Protein AF-A0A067BRW1-F1 (afdb_monomer)

Foldseek 3Di:
DDDDDDDDDPDDDDDDDDDPDPPPDPDDPPPDPDPDPDDPPDDPDPDPPVVCVVVVQDPDDPFWKKWKWFADPDDDPVLVVVVVLLVVLCVLLQKDWDWDDDDPPPNGMTIITIDHDLQQLLLLLLVVVLLQCVLPHDPVVSQVVLQVSDSPSSPAFQQSSSVSVVCLQCADCPWVVGGSNDPDQVVCPDPTTRHMDTDDDVVVVVVCVVLVVVLVVDPVSVVVNLVNCCSNVNDVVSLVVVLVVLVVVLVVVLVVVVVVLVVCCVVDDPVVSVVVVVVSVVCCVPPSPVVSVVVSVVVVVVVCVVVVNPVPDDDDDDDPPDDDWDWDWDFSDHVPDDTRTTIHTHDDPPPDDPVVVVVVVVVVVVVPDDD

Radius of gyration: 27.58 Å; Cα contacts (8 Å, |Δi|>4): 312; chains: 1; b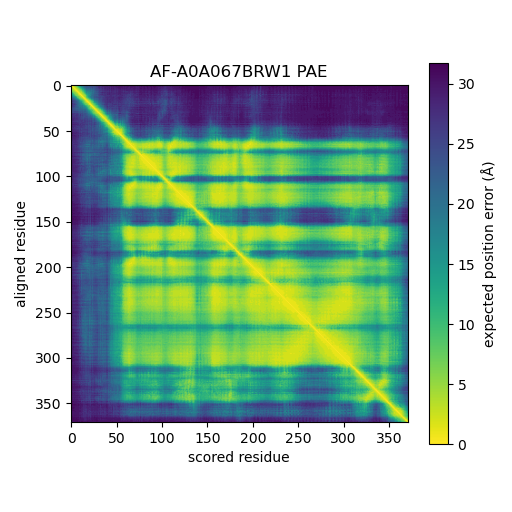ounding box: 79×60×71 Å

Mean predicted aligned error: 14.41 Å

InterPro domains:
  IPR007632 Anoctamin [PTHR12308] (128-330)
  IPR049452 Anoctamin, transmembrane domain [PF04547] (230-358)

pLDDT: mean 71.98, std 20.01, range [25.28, 95.94]

Nearest PDB structures (foldseek):
  3krm-assembly2_B  TM=5.142E-01  e=3.402E-01  Homo sapiens
  3krm-assembly3_C  TM=5.201E-01  e=5.006E-01  Homo sapiens
  3krm-assembly1_A  TM=5.203E-01  e=9.709E-01  Homo sapiens
  2n8l-assembly1_A  TM=4.186E-01  e=4.737E-01  Gallus gallus
  2n8m-assembly1_A  TM=4.336E-01  e=1.352E+00  Gallus gallus

Secondary structure (DSSP, 8-state):
---PPPPP---PPP-SS--------TT------------TT-------HHHHHHTT-PPPPS--EEEEEE--TT--HHHHHHHHHHHHHHHHTT-EEEEPPPPTT-TTEEEEEEE--HHHHHHHHHHHHHHHHHTTS-HHHHHHHHTTS---GGG--HHHHHHHHHHHHHS-TTSSS------SGGGT--SSEEEEEEPP-HHHHHHHHHHTTGGGT-HHHHHHHHHHHHHHH-HHHHHHHHHHHHHHHHHHHHHHHHHHHHHHTTTS-HHHHHHHHHHHHHHIIIIIHHHHHHHHHHHHHHHHHHTT-SS-PPPPPPPTT---EEEEEEE-S-TTSPP-EEEEEEE-GGG-SHHHHHHHHHHHHHT----

Organism: Saprolegnia parasitica (strain CBS 223.65) (NCBI:txid695850)

Structure (mmCIF, N/CA/C/O backbone):
data_AF-A0A067BRW1-F1
#
_entry.id   AF-A0A067BRW1-F1
#
loop_
_atom_site.group_PDB
_atom_site.id
_atom_site.type_symbol
_atom_site.label_atom_id
_atom_site.label_alt_id
_atom_site.label_comp_id
_atom_site.label_asym_id
_atom_site.label_entity_id
_atom_site.label_seq_id
_atom_site.pdbx_PDB_ins_code
_atom_site.Cartn_x
_atom_site.Cartn_y
_atom_site.Cartn_z
_atom_site.occupancy
_atom_site.B_iso_or_equiv
_atom_site.auth_seq_id
_atom_site.auth_comp_id
_atom_site.auth_asym_id
_atom_site.auth_atom_id
_atom_site.pdbx_PDB_model_num
ATOM 1 N N . MET A 1 1 ? -40.452 -32.217 -31.222 1.00 40.25 1 MET A N 1
ATOM 2 C CA . MET A 1 1 ? -39.504 -33.290 -30.837 1.00 40.25 1 MET A CA 1
ATOM 3 C C . MET A 1 1 ? -38.198 -32.545 -30.737 1.00 40.25 1 MET A C 1
ATOM 5 O O . MET A 1 1 ? -37.502 -32.378 -31.730 1.00 40.25 1 MET A O 1
ATOM 9 N N . ASP A 1 2 ? -38.041 -31.885 -29.595 1.00 31.66 2 ASP A N 1
ATOM 10 C CA . ASP A 1 2 ? -37.232 -30.678 -29.471 1.00 31.66 2 ASP A CA 1
ATOM 11 C C . ASP A 1 2 ? -35.895 -31.084 -28.878 1.00 31.66 2 ASP A C 1
ATOM 13 O O . ASP A 1 2 ? -35.809 -31.506 -27.727 1.00 31.66 2 ASP A O 1
ATOM 17 N N . MET A 1 3 ? -34.868 -31.045 -29.718 1.00 35.12 3 MET A N 1
ATOM 18 C CA . MET A 1 3 ? -33.507 -31.404 -29.357 1.00 35.12 3 MET A CA 1
ATOM 19 C C . MET A 1 3 ? -32.784 -30.115 -28.963 1.00 35.12 3 MET A C 1
ATOM 21 O O . MET A 1 3 ? -32.252 -29.402 -29.813 1.00 35.12 3 MET A O 1
ATOM 25 N N . ALA A 1 4 ? -32.850 -29.777 -27.676 1.00 33.62 4 ALA A N 1
ATOM 26 C CA . ALA A 1 4 ? -32.054 -28.708 -27.093 1.00 33.62 4 ALA A CA 1
ATOM 27 C C . ALA A 1 4 ? -30.604 -29.192 -26.943 1.00 33.62 4 ALA A C 1
ATOM 29 O O . ALA A 1 4 ? -30.347 -30.249 -26.371 1.00 33.62 4 ALA A O 1
ATOM 30 N N . ILE A 1 5 ? -29.676 -28.425 -27.506 1.00 37.53 5 ILE A N 1
ATOM 31 C CA . ILE A 1 5 ? -28.231 -28.609 -27.374 1.00 37.53 5 ILE A CA 1
ATOM 32 C C . ILE A 1 5 ? -27.822 -27.934 -26.059 1.00 37.53 5 ILE A C 1
ATOM 34 O O . ILE A 1 5 ? -27.994 -26.723 -25.917 1.00 37.53 5 ILE A O 1
ATOM 38 N N . GLU A 1 6 ? -27.319 -28.709 -25.099 1.00 34.25 6 GLU A N 1
ATOM 39 C CA . GLU A 1 6 ? -26.701 -28.189 -23.874 1.00 34.25 6 GLU A CA 1
ATOM 40 C C . GLU A 1 6 ? -25.327 -27.567 -24.193 1.00 34.25 6 GLU A C 1
ATOM 42 O O . GLU A 1 6 ? -24.558 -28.160 -24.955 1.00 34.25 6 GLU A O 1
ATOM 47 N N . PRO A 1 7 ? -24.975 -26.398 -23.629 1.00 35.47 7 PRO A N 1
ATOM 48 C CA . PRO A 1 7 ? -23.606 -25.907 -23.680 1.00 35.47 7 PRO A CA 1
ATOM 49 C C . PRO A 1 7 ? -22.746 -26.619 -22.623 1.00 35.47 7 PRO A C 1
ATOM 51 O O . PRO A 1 7 ? -23.024 -26.544 -21.427 1.00 35.47 7 PRO A O 1
ATOM 54 N N . GLU A 1 8 ? -21.684 -27.288 -23.079 1.00 31.42 8 GLU A N 1
ATOM 55 C CA . GLU A 1 8 ? -20.621 -27.854 -22.240 1.00 31.42 8 GLU A CA 1
ATOM 56 C C . GLU A 1 8 ? -20.016 -26.783 -21.320 1.00 31.42 8 GLU A C 1
ATOM 58 O O . GLU A 1 8 ? -19.466 -25.774 -21.767 1.00 31.42 8 GLU A O 1
ATOM 63 N N . MET A 1 9 ? -20.096 -27.034 -20.015 1.00 27.19 9 MET A N 1
ATOM 64 C CA . MET A 1 9 ? -19.437 -26.250 -18.979 1.00 27.19 9 MET A CA 1
ATOM 65 C C . MET A 1 9 ? -17.987 -26.739 -18.862 1.00 27.19 9 MET A C 1
ATOM 67 O O . MET A 1 9 ? -17.726 -27.848 -18.397 1.00 27.19 9 MET A O 1
ATOM 71 N N . LEU A 1 10 ? -17.034 -25.929 -19.328 1.00 27.59 10 LEU A N 1
ATOM 72 C CA . LEU A 1 10 ? -15.605 -26.185 -19.145 1.00 27.59 10 LEU A CA 1
ATOM 73 C C . LEU A 1 10 ? -15.259 -26.073 -17.653 1.00 27.59 10 LEU A C 1
ATOM 75 O O . LEU A 1 10 ? -15.171 -24.975 -17.109 1.00 27.59 10 LEU A O 1
ATOM 79 N N . MET A 1 11 ? -15.060 -27.222 -17.010 1.00 25.28 11 MET A N 1
ATOM 80 C CA . MET A 1 11 ? -14.554 -27.335 -15.642 1.00 25.28 11 MET A CA 1
ATOM 81 C C . MET A 1 11 ? -13.095 -26.865 -15.589 1.00 25.28 11 MET A C 1
ATOM 83 O O . MET A 1 11 ? -12.209 -27.505 -16.160 1.00 25.28 11 MET A O 1
ATOM 87 N N . TYR A 1 12 ? -12.842 -25.751 -14.901 1.00 26.19 12 TYR A N 1
ATOM 88 C CA . TYR A 1 12 ? -11.493 -25.339 -14.519 1.00 26.19 12 TYR A CA 1
ATOM 89 C C . TYR A 1 12 ? -11.072 -26.127 -13.273 1.00 26.19 12 TYR A C 1
ATOM 91 O O . TYR A 1 12 ? -11.822 -26.248 -12.311 1.00 26.19 12 TYR A O 1
ATOM 99 N N . GLN A 1 13 ? -9.884 -26.717 -13.331 1.00 28.92 13 GLN A N 1
ATOM 100 C CA . GLN A 1 13 ? -9.371 -27.651 -12.339 1.00 28.92 13 GLN A CA 1
ATOM 101 C C . GLN A 1 13 ? -8.830 -26.895 -11.114 1.00 28.92 13 GLN A C 1
ATOM 103 O O . GLN A 1 13 ? -7.910 -26.085 -11.232 1.00 28.92 13 GLN A O 1
ATOM 108 N N . GLU A 1 14 ? -9.421 -27.168 -9.951 1.00 29.36 14 GLU A N 1
ATOM 109 C CA . GLU A 1 14 ? -9.100 -26.587 -8.646 1.00 29.36 14 GLU A CA 1
ATOM 110 C C . GLU A 1 14 ? -7.675 -26.927 -8.181 1.00 29.36 14 GLU A C 1
ATOM 112 O O . GLU A 1 14 ? -7.237 -28.080 -8.175 1.00 29.36 14 GLU A O 1
ATOM 117 N N . THR A 1 15 ? -6.946 -25.924 -7.699 1.00 32.66 15 THR A N 1
ATOM 118 C CA . THR A 1 15 ? -5.903 -26.105 -6.685 1.00 32.66 15 THR A CA 1
ATOM 119 C C . THR A 1 15 ? -5.915 -24.848 -5.819 1.00 32.66 15 THR A C 1
ATOM 121 O O . THR A 1 15 ? -5.681 -23.762 -6.338 1.00 32.66 15 THR A O 1
ATOM 124 N N . PHE A 1 16 ? -6.185 -25.043 -4.523 1.00 28.58 16 PHE A N 1
ATOM 125 C CA . PHE A 1 16 ? -6.459 -24.073 -3.444 1.00 28.58 16 PHE A CA 1
ATOM 126 C C . PHE A 1 16 ? -7.941 -23.742 -3.176 1.00 28.58 16 PHE A C 1
ATOM 128 O O . PHE A 1 16 ? -8.501 -22.817 -3.739 1.00 28.58 16 PHE A O 1
ATOM 135 N N . GLY A 1 17 ? -8.507 -24.472 -2.204 1.00 29.34 17 GLY A N 1
ATOM 136 C CA . GLY A 1 17 ? -9.178 -23.887 -1.035 1.00 29.34 17 GLY A CA 1
ATOM 137 C C . GLY A 1 17 ? -10.544 -23.224 -1.221 1.00 29.34 17 GLY A C 1
ATOM 138 O O . GLY A 1 17 ? -10.613 -22.012 -1.350 1.00 29.34 17 GLY A O 1
ATOM 139 N N . MET A 1 18 ? -11.598 -24.030 -1.046 1.00 28.03 18 MET A N 1
ATOM 140 C CA . MET A 1 18 ? -12.994 -23.665 -0.744 1.00 28.03 18 MET A CA 1
ATOM 141 C C . MET A 1 18 ? -13.698 -22.697 -1.709 1.00 28.03 18 MET A C 1
ATOM 143 O O . MET A 1 18 ? -13.750 -21.489 -1.491 1.00 28.03 18 MET A O 1
ATOM 147 N N . ASP A 1 19 ? -14.395 -23.288 -2.681 1.00 26.22 19 ASP A N 1
ATOM 148 C CA . ASP A 1 19 ? -15.472 -22.643 -3.430 1.00 26.22 19 ASP A CA 1
ATOM 149 C C . ASP A 1 19 ? -16.645 -22.291 -2.501 1.00 26.22 19 ASP A C 1
ATOM 151 O O . ASP A 1 19 ? -17.394 -23.156 -2.038 1.00 26.22 19 ASP A O 1
ATOM 155 N N . VAL A 1 20 ? -16.853 -20.996 -2.269 1.00 31.50 20 VAL A N 1
ATOM 156 C CA . VAL A 1 20 ? -18.177 -20.472 -1.923 1.00 31.50 20 VAL A CA 1
ATOM 157 C C . VAL A 1 20 ? -18.819 -20.041 -3.238 1.00 31.50 20 VAL A C 1
ATOM 159 O O . VAL A 1 20 ? -18.690 -18.899 -3.672 1.00 31.50 20 VAL A O 1
ATOM 162 N N . SER A 1 21 ? -19.465 -20.988 -3.918 1.00 29.00 21 SER A N 1
ATOM 163 C CA . SER A 1 21 ? -20.265 -20.698 -5.111 1.00 29.00 21 SER A CA 1
ATOM 164 C C . SER A 1 21 ? -21.399 -19.723 -4.759 1.00 29.00 21 SER A C 1
ATOM 166 O O . SER A 1 21 ? -22.101 -19.956 -3.771 1.00 29.00 21 SER A O 1
ATOM 168 N N . PRO A 1 22 ? -21.680 -18.690 -5.574 1.00 34.53 22 PRO A N 1
ATOM 169 C CA . PRO A 1 22 ? -22.881 -17.888 -5.430 1.00 34.53 22 PRO A CA 1
ATOM 170 C C . PRO A 1 22 ? -24.036 -18.651 -6.088 1.00 34.53 22 PRO A C 1
ATOM 172 O O . PRO A 1 22 ? -24.467 -18.337 -7.197 1.00 34.53 22 PRO A O 1
ATOM 175 N N . THR A 1 23 ? -24.544 -19.700 -5.442 1.00 34.47 23 THR A N 1
ATOM 176 C CA . THR A 1 23 ? -25.864 -20.212 -5.820 1.00 34.47 23 THR A CA 1
ATOM 177 C C . THR A 1 23 ? -26.891 -19.189 -5.358 1.00 34.47 23 THR A C 1
ATOM 179 O O . THR A 1 23 ? -27.143 -19.053 -4.164 1.00 34.47 23 THR A O 1
ATOM 182 N N . ILE A 1 24 ? -27.436 -18.433 -6.312 1.00 42.84 24 ILE A N 1
ATOM 183 C CA . ILE A 1 24 ? -28.589 -17.553 -6.115 1.00 42.84 24 ILE A CA 1
ATOM 184 C C . ILE A 1 24 ? -29.756 -18.441 -5.675 1.00 42.84 24 ILE A C 1
ATOM 186 O O . ILE A 1 24 ? -30.383 -19.105 -6.504 1.00 42.84 24 ILE A O 1
ATOM 190 N N . ASP A 1 25 ? -30.000 -18.488 -4.370 1.00 34.88 25 ASP A N 1
ATOM 191 C CA . ASP A 1 25 ? -31.121 -19.216 -3.789 1.00 34.88 25 ASP A CA 1
ATOM 192 C C . ASP A 1 25 ? -32.397 -18.399 -4.029 1.00 34.88 25 ASP A C 1
ATOM 194 O O . ASP A 1 25 ? -32.473 -17.219 -3.681 1.00 34.88 25 ASP A O 1
ATOM 198 N N . LYS A 1 26 ? -33.379 -18.991 -4.715 1.00 40.16 26 LYS A N 1
ATOM 199 C CA . LYS A 1 26 ? -34.571 -18.276 -5.204 1.00 40.16 26 LYS A CA 1
ATOM 200 C C . LYS A 1 26 ? -35.678 -18.093 -4.162 1.00 40.16 26 LYS A C 1
ATOM 202 O O . LYS A 1 26 ? -36.642 -17.405 -4.474 1.00 40.16 26 LYS A O 1
ATOM 207 N N . ASP A 1 27 ? -35.526 -18.625 -2.949 1.00 37.66 27 ASP A N 1
ATOM 208 C CA . ASP A 1 27 ? -36.625 -18.722 -1.974 1.00 37.66 27 ASP A CA 1
ATOM 209 C C . ASP A 1 27 ? -36.255 -18.249 -0.550 1.00 37.66 27 ASP A C 1
ATOM 211 O O . ASP A 1 27 ? -36.697 -18.831 0.441 1.00 37.66 27 ASP A O 1
ATOM 215 N N . VAL A 1 28 ? -35.465 -17.177 -0.412 1.00 37.97 28 VAL A N 1
ATOM 216 C CA . VAL A 1 28 ? -35.270 -16.506 0.889 1.00 37.97 28 VAL A CA 1
ATOM 217 C C . VAL A 1 28 ? -36.133 -15.245 0.943 1.00 37.97 28 VAL A C 1
ATOM 219 O O . VAL A 1 28 ? -35.809 -14.228 0.330 1.00 37.97 28 VAL A O 1
ATOM 222 N N . GLU A 1 29 ? -37.238 -15.294 1.691 1.00 37.03 29 GLU A N 1
ATOM 223 C CA . GLU A 1 29 ? -37.919 -14.079 2.151 1.00 37.03 29 GLU A CA 1
ATOM 224 C C . GLU A 1 29 ? -36.986 -13.344 3.124 1.00 37.03 29 GLU A C 1
ATOM 226 O O . GLU A 1 29 ? -36.895 -13.671 4.308 1.00 37.03 29 GLU A O 1
ATOM 231 N N . ASN A 1 30 ? -36.261 -12.351 2.607 1.00 34.31 30 ASN A N 1
ATOM 232 C CA . ASN A 1 30 ? -35.521 -11.394 3.420 1.00 34.31 30 ASN A CA 1
ATOM 233 C C . ASN A 1 30 ? -36.522 -10.565 4.232 1.00 34.31 30 ASN A C 1
ATOM 235 O O . ASN A 1 30 ? -37.139 -9.633 3.718 1.00 34.31 30 ASN A O 1
ATOM 239 N N . ILE A 1 31 ? -36.687 -10.896 5.510 1.00 37.50 31 ILE A N 1
ATOM 240 C CA . ILE A 1 31 ? -37.348 -10.005 6.460 1.00 37.50 31 ILE A CA 1
ATOM 241 C C . ILE A 1 31 ? -36.317 -8.939 6.839 1.00 37.50 31 ILE A C 1
ATOM 243 O O . ILE A 1 31 ? -35.424 -9.185 7.647 1.00 37.50 31 ILE A O 1
ATOM 247 N N . GLU A 1 32 ? -36.421 -7.762 6.223 1.00 31.48 32 GLU A N 1
ATOM 248 C CA . GLU A 1 32 ? -35.608 -6.594 6.563 1.00 31.48 32 GLU A CA 1
ATOM 249 C C . GLU A 1 32 ? -35.888 -6.164 8.010 1.00 31.48 32 GLU A C 1
ATOM 251 O O . GLU A 1 32 ? -36.880 -5.503 8.315 1.00 31.48 32 GLU A O 1
ATOM 256 N N . THR A 1 33 ? -34.995 -6.518 8.931 1.00 35.88 33 THR A N 1
ATOM 257 C CA . THR A 1 33 ? -34.950 -5.918 10.267 1.00 35.88 33 THR A CA 1
ATOM 258 C C . THR A 1 33 ? -33.859 -4.857 10.315 1.00 35.88 33 THR A C 1
ATOM 260 O O . THR A 1 33 ? -32.893 -4.977 11.064 1.00 35.88 33 THR A O 1
ATOM 263 N N . SER A 1 34 ? -34.008 -3.799 9.519 1.00 30.67 34 SER A N 1
ATOM 264 C CA . SER A 1 34 ? -33.246 -2.562 9.694 1.00 30.67 34 SER A CA 1
ATOM 265 C C . SER A 1 34 ? -34.217 -1.393 9.821 1.00 30.67 34 SER A C 1
ATOM 267 O O . SER A 1 34 ? -34.678 -0.829 8.832 1.00 30.67 34 SER A O 1
ATOM 269 N N . ILE A 1 35 ? -34.541 -1.012 11.057 1.00 27.14 35 ILE A N 1
ATOM 270 C CA . ILE A 1 35 ? -35.159 0.291 11.316 1.00 27.14 35 ILE A CA 1
ATOM 271 C C . ILE A 1 35 ? -34.017 1.308 11.321 1.00 27.14 35 ILE A C 1
ATOM 273 O O . ILE A 1 35 ? -33.393 1.565 12.348 1.00 27.14 35 ILE A O 1
ATOM 277 N N . THR A 1 36 ? -33.716 1.869 10.155 1.00 29.67 36 THR A N 1
ATOM 278 C CA . THR A 1 36 ? -32.900 3.079 10.043 1.00 29.67 36 THR A CA 1
ATOM 279 C C . THR A 1 36 ? -33.772 4.282 10.386 1.00 29.67 36 THR A C 1
ATOM 281 O O . THR A 1 36 ? -34.747 4.565 9.690 1.00 29.67 36 THR A O 1
ATOM 284 N N . ALA A 1 37 ? -33.440 5.000 11.459 1.00 26.31 37 ALA A N 1
ATOM 285 C CA . ALA A 1 37 ? -34.033 6.303 11.736 1.00 26.31 37 ALA A CA 1
ATOM 286 C C . ALA A 1 37 ? -33.536 7.302 10.680 1.00 26.31 37 ALA A C 1
ATOM 288 O O . ALA A 1 37 ? -32.421 7.812 10.765 1.00 26.31 37 ALA A O 1
ATOM 289 N N . VAL A 1 38 ? -34.351 7.541 9.654 1.00 33.94 38 VAL A N 1
ATOM 290 C CA . VAL A 1 38 ? -34.085 8.538 8.613 1.00 33.94 38 VAL A CA 1
ATOM 291 C C . VAL A 1 38 ? -34.663 9.874 9.079 1.00 33.94 38 VAL A C 1
ATOM 293 O O . VAL A 1 38 ? -35.858 9.989 9.347 1.00 33.94 38 VAL A O 1
ATOM 296 N N . SER A 1 39 ? -33.796 10.880 9.215 1.00 33.19 39 SER A N 1
ATOM 297 C CA . SER A 1 39 ? -34.195 12.283 9.372 1.00 33.19 39 SER A CA 1
ATOM 298 C C . SER A 1 39 ? -35.084 12.706 8.187 1.00 33.19 39 SER A C 1
ATOM 300 O O . SER A 1 39 ? -34.749 12.361 7.053 1.00 33.19 39 SER A O 1
ATOM 302 N N . PRO A 1 40 ? -36.187 13.450 8.396 1.00 36.00 40 PRO A N 1
ATOM 303 C CA . PRO A 1 40 ? -37.209 13.719 7.374 1.00 36.00 40 PRO A CA 1
ATOM 304 C C . PRO A 1 40 ? -36.778 14.608 6.186 1.00 36.00 40 PRO A C 1
ATOM 306 O O . PRO A 1 40 ? -37.626 14.927 5.358 1.00 36.00 40 PRO A O 1
ATOM 309 N N . GLU A 1 41 ? -35.503 15.003 6.069 1.00 32.62 41 GLU A N 1
ATOM 310 C CA . GLU A 1 41 ? -35.032 15.976 5.061 1.00 32.62 41 GLU A CA 1
ATOM 311 C C . GLU A 1 41 ? -33.892 15.491 4.137 1.00 32.62 41 GLU A C 1
ATOM 313 O O . GLU A 1 41 ? -33.282 16.300 3.444 1.00 32.62 41 GLU A O 1
ATOM 318 N N . LEU A 1 42 ? -33.583 14.191 4.068 1.00 34.12 42 LEU A N 1
ATOM 319 C CA . LEU A 1 42 ? -32.599 13.682 3.097 1.00 34.12 42 LEU A CA 1
ATOM 320 C C . LEU A 1 42 ? -33.285 13.203 1.811 1.00 34.12 42 LEU A C 1
ATOM 322 O O . LEU A 1 42 ? -33.823 12.099 1.745 1.00 34.12 42 LEU A O 1
ATOM 326 N N . GLU A 1 43 ? -33.243 14.032 0.766 1.00 31.16 43 GLU A N 1
ATOM 327 C CA . GLU A 1 43 ? -33.562 13.613 -0.600 1.00 31.16 43 GLU A CA 1
ATOM 328 C C . GLU A 1 43 ? -32.515 12.589 -1.075 1.00 31.16 43 GLU A C 1
ATOM 330 O O . GLU A 1 43 ? -31.365 12.925 -1.362 1.00 31.16 43 GLU A O 1
ATOM 335 N N . CYS A 1 44 ? -32.894 11.311 -1.157 1.00 35.59 44 CYS A N 1
ATOM 336 C CA . CYS A 1 44 ? -32.043 10.275 -1.737 1.00 35.59 44 CYS A CA 1
ATOM 337 C C . CYS A 1 44 ? -31.929 10.479 -3.257 1.00 35.59 44 CYS A C 1
ATOM 339 O O . CYS A 1 44 ? -32.786 10.043 -4.027 1.00 35.59 44 CYS A O 1
ATOM 341 N N . LEU A 1 45 ? -30.854 11.129 -3.704 1.00 36.09 45 LEU A N 1
ATOM 342 C CA . LEU A 1 45 ? -30.490 11.210 -5.118 1.00 36.09 45 LEU A CA 1
ATOM 343 C C . LEU A 1 45 ? -30.017 9.832 -5.604 1.00 36.09 45 LEU A C 1
ATOM 345 O O . LEU A 1 45 ? -28.908 9.391 -5.310 1.00 36.09 45 LEU A O 1
ATOM 349 N N . TRP A 1 46 ? -30.867 9.145 -6.367 1.00 39.59 46 TRP A N 1
ATOM 350 C CA . TRP A 1 46 ? -30.506 7.913 -7.070 1.00 39.59 46 TRP A CA 1
ATOM 351 C C . TRP A 1 46 ? -29.521 8.246 -8.201 1.00 39.59 46 TRP A C 1
ATOM 353 O O . TRP A 1 46 ? -29.914 8.631 -9.303 1.00 39.59 46 TRP A O 1
ATOM 363 N N . LEU A 1 47 ? -28.221 8.132 -7.925 1.00 41.28 47 LEU A N 1
ATOM 364 C CA . LEU A 1 47 ? -27.181 8.250 -8.944 1.00 41.28 47 LEU A CA 1
ATOM 365 C C . LEU A 1 47 ? -27.084 6.931 -9.729 1.00 41.28 47 LEU A C 1
ATOM 367 O O . LEU A 1 47 ? -26.845 5.882 -9.130 1.00 41.28 47 LEU A O 1
ATOM 371 N N . PRO A 1 48 ? -27.235 6.946 -11.067 1.00 46.94 48 PRO A N 1
ATOM 372 C CA . PRO A 1 48 ? -27.005 5.762 -11.885 1.00 46.94 48 PRO A CA 1
ATOM 373 C C . PRO A 1 48 ? -25.587 5.224 -11.664 1.00 46.94 48 PRO A C 1
ATOM 375 O O . PRO A 1 48 ? -24.639 6.003 -11.556 1.00 46.94 48 PRO A O 1
ATOM 378 N N . THR A 1 49 ? -25.407 3.902 -11.693 1.00 46.97 49 THR A N 1
ATOM 379 C CA . THR A 1 49 ? -24.103 3.224 -11.536 1.00 46.97 49 THR A CA 1
ATOM 380 C C . THR A 1 49 ? -23.028 3.790 -12.464 1.00 46.97 49 THR A C 1
ATOM 382 O O . THR A 1 49 ? -21.860 3.867 -12.093 1.00 46.97 49 THR A O 1
ATOM 385 N N . LEU A 1 50 ? -23.423 4.259 -13.649 1.00 43.47 50 LEU A N 1
ATOM 386 C CA . LEU A 1 50 ? -22.550 4.913 -14.622 1.00 43.47 50 LEU A CA 1
ATOM 387 C C . LEU A 1 50 ? -21.976 6.247 -14.111 1.00 43.47 50 LEU A C 1
ATOM 389 O O . LEU A 1 50 ? -20.819 6.553 -14.383 1.00 43.47 50 LEU A O 1
ATOM 393 N N . VAL A 1 51 ? -22.743 7.014 -13.331 1.00 44.12 51 VAL A N 1
ATOM 394 C CA . VAL A 1 51 ? -22.296 8.279 -12.729 1.00 44.12 51 VAL A CA 1
ATOM 395 C C . VAL A 1 51 ? -21.352 8.021 -11.554 1.00 44.12 51 VAL A C 1
ATOM 397 O O . VAL A 1 51 ? -20.333 8.691 -11.456 1.00 44.12 51 VAL A O 1
ATOM 400 N N . ILE A 1 52 ? -21.606 6.992 -10.740 1.00 48.44 52 ILE A N 1
ATOM 401 C CA . ILE A 1 52 ? -20.674 6.525 -9.694 1.00 48.44 52 ILE A CA 1
ATOM 402 C C . ILE A 1 52 ? -19.324 6.120 -10.312 1.00 48.44 52 ILE A C 1
ATOM 404 O O . ILE A 1 52 ? -18.268 6.530 -9.833 1.00 48.44 52 ILE A O 1
ATOM 408 N N . HIS A 1 53 ? -19.351 5.399 -11.440 1.00 43.28 53 HIS A N 1
ATOM 409 C CA . HIS A 1 53 ? -18.146 5.018 -12.184 1.00 43.28 53 HIS A CA 1
ATOM 410 C C . HIS A 1 53 ? -17.425 6.215 -12.827 1.00 43.28 53 HIS A C 1
ATOM 412 O O . HIS A 1 53 ? -16.195 6.220 -12.864 1.00 43.28 53 HIS A O 1
ATOM 418 N N . MET A 1 54 ? -18.157 7.222 -13.325 1.00 37.84 54 MET A N 1
ATOM 419 C CA . MET A 1 54 ? -17.563 8.449 -13.882 1.00 37.84 54 MET A CA 1
ATOM 420 C C . MET A 1 54 ? -16.990 9.378 -12.806 1.00 37.84 54 MET A C 1
ATOM 422 O O . MET A 1 54 ? -15.974 10.021 -13.047 1.00 37.84 54 MET A O 1
ATOM 426 N N . LEU A 1 55 ? -17.622 9.440 -11.633 1.00 43.06 55 LEU A N 1
ATOM 427 C CA . LEU A 1 55 ? -17.178 10.241 -10.490 1.00 43.06 55 LEU A CA 1
ATOM 428 C C . LEU A 1 55 ? -16.116 9.530 -9.639 1.00 43.06 55 LEU A C 1
ATOM 430 O O . LEU A 1 55 ? -15.613 10.121 -8.691 1.00 43.06 55 LEU A O 1
ATOM 434 N N . ASN A 1 56 ? -15.766 8.281 -9.974 1.00 48.03 56 ASN A N 1
ATOM 435 C CA . ASN A 1 56 ? -14.824 7.449 -9.220 1.00 48.03 56 ASN A CA 1
ATOM 436 C C . ASN A 1 56 ? -15.179 7.342 -7.723 1.00 48.03 56 ASN A C 1
ATOM 438 O O . ASN A 1 56 ? -14.298 7.223 -6.875 1.00 48.03 56 ASN A O 1
ATOM 442 N N . LEU A 1 57 ? -16.473 7.387 -7.400 1.00 47.56 57 LEU A N 1
ATOM 443 C CA . LEU A 1 57 ? -16.964 7.191 -6.042 1.00 47.56 57 LEU A CA 1
ATOM 444 C C . LEU A 1 57 ? -16.896 5.690 -5.742 1.00 47.56 57 LEU A C 1
ATOM 446 O O . LEU A 1 57 ? -17.631 4.908 -6.343 1.00 47.56 57 LEU A O 1
ATOM 450 N N . GLN A 1 58 ? -15.996 5.267 -4.853 1.00 53.22 58 GLN A N 1
ATOM 451 C CA . GLN A 1 58 ? -15.987 3.884 -4.372 1.00 53.22 58 GLN A CA 1
ATOM 452 C C . GLN A 1 58 ? -17.205 3.683 -3.457 1.00 53.22 58 GLN A C 1
ATOM 454 O O . GLN A 1 58 ? -17.293 4.364 -2.431 1.00 53.22 58 GLN A O 1
ATOM 459 N N . PRO A 1 59 ? -18.162 2.796 -3.799 1.00 56.88 59 PRO A N 1
ATOM 460 C CA . PRO A 1 59 ? -19.269 2.500 -2.905 1.00 56.88 59 PRO A CA 1
ATOM 461 C C . PRO A 1 59 ? -18.703 1.919 -1.611 1.00 56.88 59 PRO A C 1
ATOM 463 O O . PRO A 1 59 ? -17.835 1.046 -1.619 1.00 56.88 59 PRO A O 1
ATOM 466 N N . ARG A 1 60 ? -19.165 2.442 -0.479 1.00 61.66 60 ARG A N 1
ATOM 467 C CA . ARG A 1 60 ? -18.713 1.969 0.822 1.00 61.66 60 ARG A CA 1
ATOM 468 C C . ARG A 1 60 ? -19.249 0.557 1.065 1.00 61.66 60 ARG A C 1
ATOM 470 O O . ARG A 1 60 ? -20.452 0.336 0.959 1.00 61.66 60 ARG A O 1
ATOM 477 N N . LEU A 1 61 ? -18.358 -0.370 1.418 1.00 61.12 61 LEU A N 1
ATOM 478 C CA . LEU A 1 61 ? -18.755 -1.686 1.915 1.00 61.12 61 LEU A CA 1
ATOM 479 C C . LEU A 1 61 ? -19.469 -1.523 3.261 1.00 61.12 61 LEU A C 1
ATOM 481 O O . LEU A 1 61 ? -19.034 -0.747 4.111 1.00 61.12 61 LEU A O 1
ATOM 485 N N . GLU A 1 62 ? -20.554 -2.266 3.455 1.00 70.12 62 GLU A N 1
ATOM 486 C CA . GLU A 1 62 ? -21.313 -2.271 4.713 1.00 70.12 62 GLU A CA 1
ATOM 487 C C . GLU A 1 62 ? -20.440 -2.729 5.898 1.00 70.12 62 GLU A C 1
ATOM 489 O O . GLU A 1 62 ? -20.502 -2.164 6.997 1.00 70.12 62 GLU A O 1
ATOM 494 N N . TYR A 1 63 ? -19.548 -3.685 5.623 1.00 81.56 63 TYR A N 1
ATOM 495 C CA . TYR A 1 63 ? -18.572 -4.24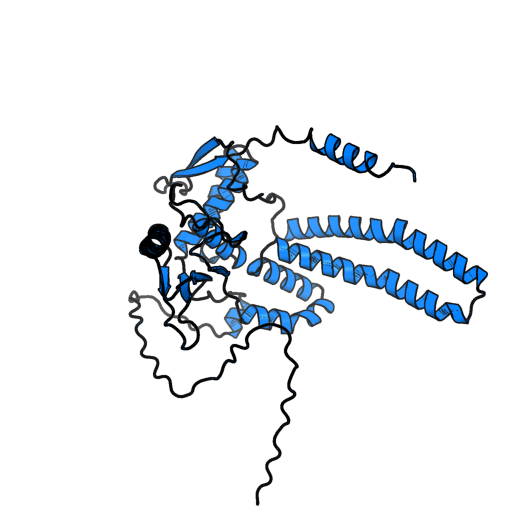7 6.551 1.00 81.56 63 TYR A CA 1
ATOM 496 C C . TYR A 1 63 ? -17.164 -4.104 5.971 1.00 81.56 63 TYR A C 1
ATOM 498 O O . TYR A 1 63 ? -16.949 -4.352 4.785 1.00 81.56 63 TYR A O 1
ATOM 506 N N . GLU A 1 64 ? -16.200 -3.716 6.804 1.00 84.00 64 GLU A N 1
ATOM 507 C CA . GLU A 1 64 ? -14.820 -3.463 6.360 1.00 84.00 64 GLU A CA 1
ATOM 508 C C . GLU A 1 64 ? -13.867 -4.576 6.792 1.00 84.00 64 GLU A C 1
ATOM 510 O O . GLU A 1 64 ? -12.977 -4.944 6.028 1.00 84.00 64 GLU A O 1
ATOM 515 N N . PHE A 1 65 ? -14.087 -5.153 7.976 1.00 89.56 65 PHE A N 1
ATOM 516 C CA . PHE A 1 65 ? -13.266 -6.224 8.538 1.00 89.56 65 PHE A CA 1
ATOM 517 C C . PHE A 1 65 ? -14.110 -7.415 8.978 1.00 89.56 65 PHE A C 1
ATOM 519 O O . PHE A 1 65 ? -15.252 -7.265 9.416 1.00 89.56 65 PHE A O 1
ATOM 526 N N . VAL A 1 66 ? -13.499 -8.596 8.924 1.00 89.62 66 VAL A N 1
ATOM 527 C CA . VAL A 1 66 ? -14.006 -9.815 9.556 1.00 89.62 66 VAL A CA 1
ATOM 528 C C . VAL A 1 66 ? -13.056 -10.219 10.670 1.00 89.62 66 VAL A C 1
ATOM 530 O O . VAL A 1 66 ? -11.848 -10.291 10.461 1.00 89.62 66 VAL A O 1
ATOM 533 N N . LEU A 1 67 ? -13.613 -10.508 11.842 1.00 87.56 67 LEU A N 1
ATOM 534 C CA . LEU A 1 67 ? -12.921 -11.119 12.970 1.00 87.56 67 LEU A CA 1
ATOM 535 C C . LEU A 1 67 ? -13.475 -12.530 13.171 1.00 87.56 67 LEU A C 1
ATOM 537 O O . LEU A 1 67 ? -14.675 -12.720 13.365 1.00 87.56 67 LEU A O 1
ATOM 541 N N . ILE A 1 68 ? -12.591 -13.523 13.132 1.00 87.38 68 ILE A N 1
ATOM 542 C CA . ILE A 1 68 ? -12.937 -14.926 13.351 1.00 87.38 68 ILE A CA 1
ATOM 543 C C . ILE A 1 68 ? -12.423 -15.337 14.727 1.00 87.38 68 ILE A C 1
ATOM 545 O O . ILE A 1 68 ? -11.217 -15.323 14.980 1.00 87.38 68 ILE A O 1
ATOM 549 N N . LEU A 1 69 ? -13.335 -15.743 15.606 1.00 85.00 69 LEU A N 1
ATOM 550 C CA . LEU A 1 69 ? -13.012 -16.318 16.910 1.00 85.00 69 LEU A CA 1
ATOM 551 C C . LEU A 1 69 ? -13.108 -17.845 16.841 1.00 85.00 69 LEU A C 1
ATOM 553 O O . LEU A 1 69 ? -14.003 -18.394 16.192 1.00 85.00 69 LEU A O 1
ATOM 557 N N . LYS A 1 70 ? -12.186 -18.529 17.522 1.00 84.44 70 LYS A N 1
ATOM 558 C CA . LYS A 1 70 ? -12.225 -19.987 17.705 1.00 84.44 70 LYS A CA 1
ATOM 559 C C . LYS A 1 70 ? -13.343 -20.321 18.690 1.00 84.44 70 LYS A C 1
ATOM 561 O O . LYS A 1 70 ? -13.429 -19.686 19.739 1.00 84.44 70 LYS A O 1
ATOM 566 N N . ASN A 1 71 ? -14.191 -21.287 18.352 1.00 80.62 71 ASN A N 1
ATOM 567 C CA . ASN A 1 71 ? -15.345 -21.681 19.151 1.00 80.62 71 ASN A CA 1
ATOM 568 C C . ASN A 1 71 ? -15.409 -23.204 19.311 1.00 80.62 71 ASN A C 1
ATOM 570 O O . ASN A 1 71 ? -16.310 -23.844 18.777 1.00 80.62 71 ASN A O 1
ATOM 574 N N . ALA A 1 72 ? -14.449 -23.767 20.047 1.00 77.31 72 ALA A N 1
ATOM 575 C CA . ALA A 1 72 ? -14.402 -25.204 20.294 1.00 77.31 72 ALA A CA 1
ATOM 576 C C . ALA A 1 72 ? -15.650 -25.689 21.057 1.00 77.31 72 ALA A C 1
ATOM 578 O O . ALA A 1 72 ? -16.205 -24.970 21.885 1.00 77.31 72 ALA A O 1
ATOM 579 N N . GLU A 1 73 ? -16.075 -26.933 20.817 1.00 71.44 73 GLU A N 1
ATOM 580 C CA . GLU A 1 73 ? -17.230 -27.524 21.518 1.00 71.44 73 GLU A CA 1
ATOM 581 C C . GLU A 1 73 ? -17.005 -27.621 23.043 1.00 71.44 73 GLU A C 1
ATOM 583 O O . GLU A 1 73 ? -17.956 -27.488 23.812 1.00 71.44 73 GLU A O 1
ATOM 588 N N . ASP A 1 74 ? -15.743 -27.745 23.474 1.00 75.38 74 ASP A N 1
ATOM 589 C CA . ASP A 1 74 ? -15.310 -27.785 24.877 1.00 75.38 74 ASP A CA 1
ATOM 590 C C . ASP A 1 74 ? -14.603 -26.476 25.300 1.00 75.38 74 ASP A C 1
ATOM 592 O O . ASP A 1 74 ? -13.444 -26.487 25.723 1.00 75.38 74 ASP A O 1
ATOM 596 N N . ILE A 1 75 ? -15.269 -25.322 25.167 1.00 75.81 75 ILE A N 1
ATOM 597 C CA . ILE A 1 75 ? -14.718 -24.032 25.632 1.00 75.81 75 ILE A CA 1
ATOM 598 C C . ILE A 1 75 ? -14.540 -24.020 27.152 1.00 75.81 75 ILE A C 1
ATOM 600 O O . ILE A 1 75 ? -15.460 -24.314 27.919 1.00 75.81 75 ILE A O 1
ATOM 604 N N . THR A 1 76 ? -13.362 -23.588 27.600 1.00 85.12 76 THR A N 1
ATOM 605 C CA . THR A 1 76 ? -13.118 -23.298 29.015 1.00 85.12 76 THR A CA 1
ATOM 606 C C . THR A 1 76 ? -13.760 -21.969 29.433 1.00 85.12 76 THR A C 1
ATOM 608 O O . THR A 1 76 ? -13.751 -20.991 28.684 1.00 85.12 76 THR A O 1
ATOM 611 N N . ASP A 1 77 ? -14.228 -21.869 30.684 1.00 86.38 77 ASP A N 1
ATOM 612 C CA . ASP A 1 77 ? -14.761 -20.612 31.249 1.00 86.38 77 ASP A CA 1
ATOM 613 C C . ASP A 1 77 ? -13.777 -19.431 31.118 1.00 86.38 77 ASP A C 1
ATOM 615 O O . ASP A 1 77 ? -14.173 -18.263 31.100 1.00 86.38 77 ASP A O 1
ATOM 619 N N . THR A 1 78 ? -12.475 -19.721 31.056 1.00 86.75 78 THR A N 1
ATOM 620 C CA . THR A 1 78 ? -11.421 -18.727 30.839 1.00 86.75 78 THR A CA 1
ATOM 621 C C . THR A 1 78 ? -11.419 -18.174 29.420 1.00 86.75 78 THR A C 1
ATOM 623 O O . THR A 1 78 ? -11.329 -16.959 29.261 1.00 86.75 78 THR A O 1
ATOM 626 N N . GLU A 1 79 ? -11.562 -19.024 28.404 1.00 83.62 79 GLU A N 1
ATOM 627 C CA . GLU A 1 79 ? -11.598 -18.602 26.998 1.00 83.62 79 GLU A CA 1
ATOM 628 C C . GLU A 1 79 ? -12.867 -17.804 26.703 1.00 83.62 79 GLU A C 1
ATOM 630 O O . GLU A 1 79 ? -12.791 -16.754 26.067 1.00 83.62 79 GLU A O 1
ATOM 635 N N . TYR A 1 80 ? -14.010 -18.223 27.257 1.00 84.62 80 TYR A N 1
ATOM 636 C CA . TYR A 1 80 ? -15.267 -17.481 27.138 1.00 84.62 80 TYR A CA 1
ATOM 637 C C . TYR A 1 80 ? -15.146 -16.055 27.698 1.00 84.62 80 TYR A C 1
ATOM 639 O O . TYR A 1 80 ? -15.507 -15.078 27.043 1.00 84.62 80 TYR A O 1
ATOM 647 N N . LYS A 1 81 ? -14.552 -15.903 28.891 1.00 87.25 81 LYS A N 1
ATOM 648 C CA . LYS A 1 81 ? -14.297 -14.577 29.483 1.00 87.25 81 LYS A CA 1
ATOM 649 C C . LYS A 1 81 ? -13.348 -13.734 28.640 1.00 87.25 81 LYS A C 1
ATOM 651 O O . LYS A 1 81 ? -13.494 -12.513 28.583 1.00 87.25 81 LYS A O 1
ATOM 656 N N . GLN A 1 82 ? -12.360 -14.355 28.001 1.00 84.31 82 GLN A N 1
ATOM 657 C CA . GLN A 1 82 ? -11.448 -13.634 27.121 1.00 84.31 82 GLN A CA 1
ATOM 658 C C . GLN A 1 82 ? -12.144 -13.187 25.827 1.00 84.31 82 GLN A C 1
ATOM 660 O O . GLN A 1 82 ? -11.939 -12.049 25.410 1.00 84.31 82 GLN A O 1
ATOM 665 N N . GLN A 1 83 ? -13.017 -14.014 25.241 1.00 84.69 83 GLN A N 1
ATOM 666 C CA . GLN A 1 8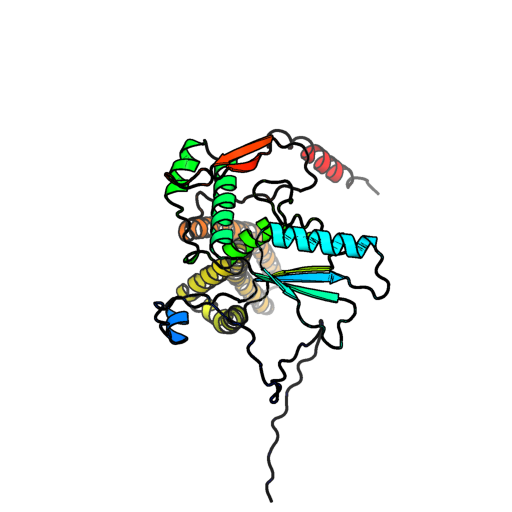3 ? -13.872 -13.623 24.111 1.00 84.69 83 GLN A CA 1
ATOM 667 C C . GLN A 1 83 ? -14.775 -12.437 24.478 1.00 84.69 83 GLN A C 1
ATOM 669 O O . GLN A 1 83 ? -14.839 -11.459 23.734 1.00 84.69 83 GLN A O 1
ATOM 674 N N . GLU A 1 84 ? -15.417 -12.479 25.650 1.00 84.56 84 GLU A N 1
ATOM 675 C CA . GLU A 1 84 ? -16.245 -11.380 26.161 1.00 84.56 84 GLU A CA 1
ATOM 676 C C . GLU A 1 84 ? -15.418 -10.102 26.370 1.00 84.56 84 GLU A C 1
ATOM 678 O O . GLU A 1 84 ? -15.842 -9.009 25.994 1.00 84.56 84 GLU A O 1
ATOM 683 N N . THR A 1 85 ? -14.196 -10.235 26.894 1.00 86.75 85 THR A N 1
ATOM 684 C CA . THR A 1 85 ? -13.275 -9.105 27.080 1.00 86.75 85 THR A CA 1
ATOM 685 C C . THR A 1 85 ? -12.897 -8.468 25.742 1.00 86.75 85 THR A C 1
ATOM 687 O O . THR A 1 85 ? -12.941 -7.241 25.619 1.00 86.75 85 THR A O 1
ATOM 690 N N . ILE A 1 86 ? -12.585 -9.276 24.725 1.00 85.00 86 ILE A N 1
ATOM 691 C CA . ILE A 1 86 ? -12.276 -8.800 23.369 1.00 85.00 86 ILE A CA 1
ATOM 692 C C . ILE A 1 86 ? -13.479 -8.058 22.782 1.00 85.00 86 ILE A C 1
ATOM 694 O O . ILE A 1 86 ? -13.341 -6.919 22.337 1.00 85.00 86 ILE A O 1
ATOM 698 N N . LEU A 1 87 ? -14.672 -8.655 22.846 1.00 85.56 87 LEU A N 1
ATOM 699 C CA . LEU A 1 87 ? -15.892 -8.029 22.340 1.00 85.56 87 LEU A CA 1
ATOM 700 C C . LEU A 1 87 ? -16.187 -6.707 23.061 1.00 85.56 87 LEU A C 1
ATOM 702 O O . LEU A 1 87 ? -16.501 -5.707 22.418 1.00 85.56 87 LEU A O 1
ATOM 706 N N . SER A 1 88 ? -16.024 -6.674 24.386 1.00 85.38 88 SER A N 1
ATOM 707 C CA . SER A 1 88 ? -16.212 -5.455 25.174 1.00 85.38 88 SER A CA 1
ATOM 708 C C . SER A 1 88 ? -15.213 -4.359 24.793 1.00 85.38 88 SER A C 1
ATOM 710 O O . SER A 1 88 ? -15.596 -3.195 24.726 1.00 85.38 88 SER A O 1
ATOM 712 N N . SER A 1 89 ? -13.970 -4.724 24.465 1.00 84.75 89 SER A N 1
ATOM 713 C CA . SER A 1 89 ? -12.925 -3.783 24.043 1.00 84.75 89 SER A CA 1
ATOM 714 C C . SER A 1 89 ? -13.232 -3.188 22.666 1.00 84.75 89 SER A C 1
ATOM 716 O O . SER A 1 89 ? -13.103 -1.983 22.473 1.00 84.75 89 SER A O 1
ATOM 718 N N . ILE A 1 90 ? -13.724 -4.005 21.728 1.00 84.94 90 ILE A N 1
ATOM 719 C CA . ILE A 1 90 ? -14.150 -3.552 20.393 1.00 84.94 90 ILE A CA 1
ATOM 720 C C . ILE A 1 90 ? -15.341 -2.585 20.499 1.00 84.94 90 ILE A C 1
ATOM 722 O O . ILE A 1 90 ? -15.351 -1.535 19.857 1.00 84.94 90 ILE A O 1
ATOM 726 N N . LEU A 1 91 ? -16.324 -2.901 21.349 1.00 85.44 91 LEU A N 1
ATOM 727 C CA . LEU A 1 91 ? -17.477 -2.026 21.585 1.00 85.44 91 LEU A CA 1
ATOM 728 C C . LEU A 1 91 ? -17.078 -0.722 22.295 1.00 85.44 91 LEU A C 1
ATOM 730 O O . LEU A 1 91 ? -17.592 0.339 21.950 1.00 85.44 91 LEU A O 1
ATOM 734 N N . GLN A 1 92 ? -16.140 -0.775 23.248 1.00 85.25 92 GLN A N 1
ATOM 735 C CA . GLN A 1 92 ? -15.590 0.415 23.913 1.00 85.25 92 GLN A CA 1
ATOM 736 C C . GLN A 1 92 ? -14.819 1.325 22.950 1.00 85.25 92 GLN A C 1
ATOM 738 O O . GLN A 1 92 ? -14.863 2.543 23.109 1.00 85.25 92 GLN A O 1
ATOM 743 N N . ALA A 1 93 ? -14.173 0.753 21.930 1.00 83.50 93 ALA A N 1
ATOM 744 C CA . ALA A 1 93 ? -13.523 1.507 20.861 1.00 83.50 93 ALA A CA 1
ATOM 745 C C . ALA A 1 93 ? -14.524 2.200 19.907 1.00 83.50 93 ALA A C 1
ATOM 747 O O . ALA A 1 93 ? -14.119 3.004 19.071 1.00 83.50 93 ALA A O 1
ATOM 748 N N . GLY A 1 94 ? -15.830 1.921 20.024 1.00 81.81 94 GLY A N 1
ATOM 749 C CA . GLY A 1 94 ? -16.875 2.526 19.190 1.00 81.81 94 GLY A CA 1
ATOM 750 C C . GLY A 1 94 ? -17.081 1.839 17.836 1.00 81.81 94 GLY A C 1
ATOM 751 O O . GLY A 1 94 ? -17.661 2.438 16.930 1.00 81.81 94 GLY A O 1
ATOM 752 N N . ILE A 1 95 ? -16.612 0.596 17.688 1.00 86.56 95 ILE A N 1
ATOM 753 C CA . ILE A 1 95 ? -16.807 -0.221 16.485 1.00 86.56 95 ILE A CA 1
ATOM 754 C C . ILE A 1 95 ? -18.136 -0.979 16.596 1.00 86.56 95 ILE A C 1
ATOM 756 O O . ILE A 1 95 ? -18.438 -1.602 17.615 1.00 86.56 95 ILE A O 1
ATOM 760 N N . HIS A 1 96 ? -18.928 -0.962 15.526 1.00 86.88 96 HIS A N 1
ATOM 761 C CA . HIS A 1 96 ? -20.129 -1.776 15.398 1.00 86.88 96 HIS A CA 1
ATOM 762 C C . HIS A 1 96 ? -19.761 -3.211 15.022 1.00 86.88 96 HIS A C 1
ATOM 764 O O . HIS A 1 96 ? -19.038 -3.453 14.055 1.00 86.88 96 HIS A O 1
ATOM 770 N N . VAL A 1 97 ? -20.295 -4.163 15.785 1.00 85.75 97 VAL A N 1
ATOM 771 C CA . VAL A 1 97 ? -20.079 -5.597 15.585 1.00 85.75 97 VAL A CA 1
ATOM 772 C C . VAL A 1 97 ? -21.408 -6.249 15.242 1.00 85.75 97 VAL A C 1
ATOM 774 O O . VAL A 1 97 ? -22.386 -6.090 15.972 1.00 85.75 97 VAL A O 1
ATOM 777 N N . THR A 1 98 ? -21.435 -7.010 14.155 1.00 84.44 98 THR A N 1
ATOM 778 C CA . THR A 1 98 ? -22.569 -7.866 13.795 1.00 84.44 98 THR A CA 1
ATOM 779 C C . THR A 1 98 ? -22.105 -9.316 13.760 1.00 84.44 98 THR A C 1
ATOM 781 O O . THR A 1 98 ? -21.030 -9.633 13.253 1.00 84.44 98 THR A O 1
ATOM 784 N N . VAL A 1 99 ? -22.883 -10.205 14.372 1.00 80.94 99 VAL A N 1
ATOM 785 C CA . VAL A 1 99 ? -22.560 -11.633 14.431 1.00 80.94 99 VAL A CA 1
ATOM 786 C C . VAL A 1 99 ? -23.217 -12.309 13.239 1.00 80.94 99 VAL A C 1
ATOM 788 O O . VAL A 1 99 ? -24.434 -12.222 13.077 1.00 80.94 99 VAL A O 1
ATOM 791 N N . MET A 1 100 ? -22.430 -12.991 12.411 1.00 78.12 100 MET A N 1
ATOM 792 C CA . MET A 1 100 ? -22.983 -13.760 11.303 1.00 78.12 100 MET A CA 1
ATOM 793 C C . MET A 1 100 ? -23.598 -15.056 11.846 1.00 78.12 100 MET A C 1
ATOM 795 O O . MET A 1 100 ? -22.974 -15.766 12.639 1.00 78.12 100 MET A O 1
ATOM 799 N N . ALA A 1 101 ? -24.833 -15.362 11.441 1.00 60.88 101 ALA A N 1
ATOM 800 C CA . ALA A 1 101 ? -25.490 -16.603 11.836 1.00 60.88 101 ALA A CA 1
ATOM 801 C C . ALA A 1 101 ? -24.676 -17.811 11.350 1.00 60.88 101 ALA A C 1
ATOM 803 O O . ALA A 1 101 ? -24.171 -17.828 10.226 1.00 60.88 101 ALA A O 1
ATOM 804 N N . ASN A 1 102 ? -24.548 -18.814 12.217 1.00 58.19 102 ASN A N 1
ATOM 805 C CA . ASN A 1 102 ? -23.706 -19.972 11.964 1.00 58.19 102 ASN A CA 1
ATOM 806 C C . ASN A 1 102 ? -24.176 -20.722 10.705 1.00 58.19 102 ASN A C 1
ATOM 808 O O . ASN A 1 102 ? -25.324 -21.168 10.631 1.00 58.19 102 ASN A O 1
ATOM 812 N N . SER A 1 103 ? -23.294 -20.867 9.715 1.00 57.72 103 SER A N 1
ATOM 813 C CA . SER A 1 103 ? -23.543 -21.758 8.584 1.00 57.72 103 SER A CA 1
ATOM 814 C C . SER A 1 103 ? -23.459 -23.209 9.064 1.00 57.72 103 SER A C 1
ATOM 816 O O . SER A 1 103 ? -22.710 -23.525 9.986 1.00 57.72 103 SER A O 1
ATOM 818 N N . ARG A 1 104 ? -24.184 -24.135 8.422 1.00 53.72 104 ARG A N 1
ATOM 819 C CA . ARG A 1 104 ? -24.211 -25.568 8.797 1.00 53.72 104 ARG A CA 1
ATOM 820 C C . ARG A 1 104 ? -22.823 -26.227 8.903 1.00 53.72 104 ARG A C 1
ATOM 822 O O . ARG A 1 104 ? -22.719 -27.273 9.533 1.00 53.72 104 ARG A O 1
ATOM 829 N N . ASN A 1 105 ? -21.785 -25.619 8.324 1.00 55.69 105 ASN A N 1
ATOM 830 C CA . ASN A 1 105 ? -20.412 -26.125 8.299 1.00 55.69 105 ASN A CA 1
ATOM 831 C C . ASN A 1 105 ? -19.425 -25.404 9.250 1.00 55.69 105 ASN A C 1
ATOM 833 O O . ASN A 1 105 ? -18.237 -25.708 9.188 1.00 55.69 105 ASN A O 1
ATOM 837 N N . SER A 1 106 ? -19.852 -24.465 10.111 1.00 60.03 106 SER A N 1
ATOM 838 C CA . SER A 1 106 ? -18.934 -23.675 10.964 1.00 60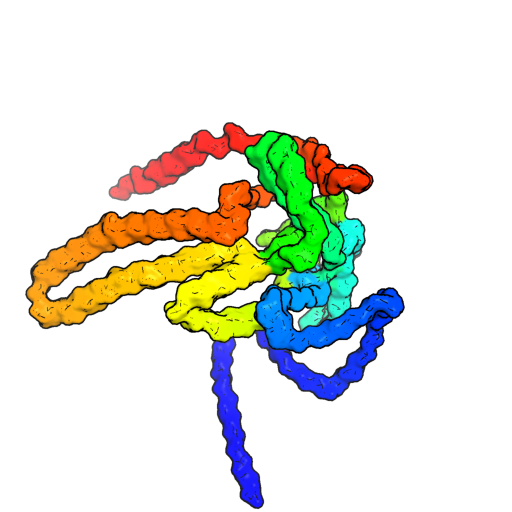.03 106 SER A CA 1
ATOM 839 C C . SER A 1 106 ? -19.270 -23.676 12.463 1.00 60.03 106 SER A C 1
ATOM 841 O O . SER A 1 106 ? -19.183 -22.644 13.120 1.00 60.03 106 SER A O 1
ATOM 843 N N . THR A 1 107 ? -19.623 -24.822 13.052 1.00 67.25 107 THR A N 1
ATOM 844 C CA . THR A 1 107 ? -19.897 -24.918 14.505 1.00 67.25 107 THR A CA 1
ATOM 845 C C . THR A 1 107 ? -18.715 -24.490 15.384 1.00 67.25 107 THR A C 1
ATOM 847 O O . THR A 1 107 ? -18.929 -23.895 16.438 1.00 67.25 107 THR A O 1
ATOM 850 N N . ASP A 1 108 ? -17.489 -24.697 14.897 1.00 77.69 108 ASP A N 1
ATOM 851 C CA . ASP A 1 108 ? -16.230 -24.413 15.603 1.00 77.69 108 ASP A CA 1
ATOM 852 C C . ASP A 1 108 ? -15.733 -22.952 15.468 1.00 77.69 108 ASP A C 1
ATOM 854 O O . ASP A 1 108 ? -14.642 -22.592 15.911 1.00 77.69 108 ASP A O 1
ATOM 858 N N . LYS A 1 109 ? -16.478 -22.065 14.792 1.00 81.06 109 LYS A N 1
ATOM 859 C CA . LYS A 1 109 ? -16.021 -20.686 14.539 1.00 81.06 109 LYS A CA 1
ATOM 860 C C . LYS A 1 109 ? -17.145 -19.677 14.699 1.00 81.06 109 LYS A C 1
ATOM 862 O O . LYS A 1 109 ? -18.254 -19.887 14.223 1.00 81.06 109 LYS A O 1
ATOM 867 N N . ILE A 1 110 ? -16.826 -18.540 15.310 1.00 81.12 110 ILE A N 1
ATOM 868 C CA . ILE A 1 110 ? -17.720 -17.380 15.365 1.00 81.12 110 ILE A CA 1
ATOM 869 C C . ILE A 1 110 ? -17.172 -16.322 14.415 1.00 81.12 110 ILE A C 1
ATOM 871 O O . ILE A 1 110 ? -16.016 -15.913 14.532 1.00 81.12 110 ILE A O 1
ATOM 875 N N . ILE A 1 111 ? -18.009 -15.887 13.476 1.00 84.25 111 ILE A N 1
ATOM 876 C CA . ILE A 1 111 ? -17.670 -14.867 12.485 1.00 84.25 111 ILE A CA 1
ATOM 877 C C . ILE A 1 111 ? -18.326 -13.553 12.907 1.00 84.25 111 ILE A C 1
ATOM 879 O O . ILE A 1 111 ? -19.551 -13.458 13.017 1.00 84.25 111 ILE A O 1
ATOM 883 N N . LEU A 1 112 ? -17.495 -12.543 13.141 1.00 84.19 112 LEU A N 1
ATOM 884 C CA . LEU A 1 112 ? -17.894 -11.194 13.512 1.00 84.19 112 LEU A CA 1
ATOM 885 C C . LEU A 1 112 ? -17.580 -10.253 12.350 1.00 84.19 112 LEU A C 1
ATOM 887 O O . LEU A 1 112 ? -16.428 -10.142 11.935 1.00 84.19 112 LEU A O 1
ATOM 891 N N . LEU A 1 113 ? -18.594 -9.566 11.833 1.00 86.88 113 LEU A N 1
ATOM 892 C CA . LEU A 1 113 ? -18.429 -8.536 10.815 1.00 86.88 113 LEU A CA 1
ATOM 893 C C . LEU A 1 113 ? -18.357 -7.174 11.507 1.00 86.88 113 LEU A C 1
ATOM 895 O O . LEU A 1 113 ? -19.220 -6.826 12.321 1.00 86.88 113 LEU A O 1
ATOM 899 N N . LEU A 1 114 ? -17.310 -6.418 11.195 1.00 88.12 114 LEU A N 1
ATOM 900 C CA . LEU A 1 114 ? -16.967 -5.169 11.860 1.00 88.12 114 LEU A CA 1
ATOM 901 C C . LEU A 1 114 ? -17.205 -3.976 10.928 1.00 88.12 114 LEU A C 1
ATOM 903 O O . LEU A 1 114 ? -16.833 -3.994 9.750 1.00 88.12 114 LEU A O 1
ATOM 907 N N . SER A 1 115 ? -17.790 -2.916 11.481 1.00 88.44 115 SER A N 1
ATOM 908 C CA . SER A 1 115 ? -18.031 -1.649 10.790 1.00 88.44 115 SER A CA 1
ATOM 909 C C . SER A 1 115 ? -17.795 -0.477 11.743 1.00 88.44 115 SER A C 1
ATOM 911 O O . SER A 1 115 ? -18.158 -0.540 12.913 1.00 88.44 115 SER A O 1
ATOM 913 N N . ALA A 1 116 ? -17.170 0.602 11.275 1.00 85.94 116 ALA A N 1
ATOM 914 C CA . ALA A 1 116 ? -16.851 1.774 12.094 1.00 85.94 116 ALA A CA 1
ATOM 915 C C . ALA A 1 116 ? -17.545 3.020 11.534 1.00 85.94 116 ALA A C 1
ATOM 917 O O . ALA A 1 116 ? -17.677 3.159 10.318 1.00 85.94 116 ALA A O 1
ATOM 918 N N . PRO A 1 117 ? -18.007 3.961 12.366 1.00 84.69 117 PRO A N 1
ATOM 919 C CA . PRO A 1 117 ? -18.593 5.188 11.851 1.00 84.69 117 PRO A CA 1
ATOM 920 C C . PRO A 1 117 ? -17.528 6.088 11.192 1.00 84.69 117 PRO A C 1
ATOM 922 O O . PRO A 1 117 ? -16.369 6.114 11.599 1.00 84.69 117 PRO A O 1
ATOM 925 N N . LEU A 1 118 ? -17.933 6.862 10.177 1.00 81.75 118 LEU A N 1
ATOM 926 C CA . LEU A 1 118 ? -17.028 7.700 9.367 1.00 81.75 118 LEU A CA 1
ATOM 927 C C . LEU A 1 118 ? -16.242 8.728 10.192 1.00 81.75 118 LEU A C 1
ATOM 929 O O . LEU A 1 118 ? -15.066 8.959 9.930 1.00 81.75 118 LEU A O 1
ATOM 933 N N . TRP A 1 119 ? -16.876 9.323 11.204 1.00 81.56 119 TRP A N 1
ATOM 934 C CA . TRP A 1 119 ? -16.229 10.311 12.069 1.00 81.56 119 TRP A CA 1
ATOM 935 C C . TRP A 1 119 ? -15.090 9.700 12.899 1.00 81.56 119 TRP A C 1
ATOM 937 O O . TRP A 1 119 ? -14.083 10.366 13.129 1.00 81.56 119 TRP A O 1
ATOM 947 N N . LEU A 1 120 ? -15.220 8.432 13.311 1.00 84.06 120 LEU A N 1
ATOM 948 C CA . LEU A 1 120 ? -14.190 7.723 14.072 1.00 84.06 120 LEU A CA 1
ATOM 949 C C . LEU A 1 120 ? -12.975 7.436 13.186 1.00 84.06 120 LEU A C 1
ATOM 951 O O . LEU A 1 120 ? -11.843 7.662 13.600 1.00 84.06 120 LEU A O 1
ATOM 955 N N . LEU A 1 121 ? -13.223 7.010 11.946 1.00 85.88 121 LEU A N 1
ATOM 956 C CA . LEU A 1 121 ? -12.179 6.741 10.956 1.00 85.88 121 LEU A CA 1
ATOM 957 C C . LEU A 1 121 ? -11.441 8.018 10.537 1.00 85.88 121 LEU A C 1
ATOM 959 O O . LEU A 1 121 ? -10.219 8.013 10.450 1.00 85.88 121 LEU A O 1
ATOM 963 N N . ALA A 1 122 ? -12.159 9.124 10.330 1.00 82.94 122 ALA A N 1
ATOM 964 C CA . ALA A 1 122 ? -11.546 10.407 9.986 1.00 82.94 122 ALA A CA 1
ATOM 965 C C . ALA A 1 122 ? -10.711 10.993 11.129 1.00 82.94 122 ALA A C 1
ATOM 967 O O . ALA A 1 122 ? -9.632 11.534 10.893 1.00 82.94 122 ALA A O 1
ATOM 968 N N . ARG A 1 123 ? -11.187 10.857 12.371 1.00 82.75 123 ARG A N 1
ATOM 969 C CA . ARG A 1 123 ? -10.420 11.228 13.563 1.00 82.75 123 ARG A CA 1
ATOM 970 C C . ARG A 1 123 ? -9.122 10.429 13.654 1.00 82.75 123 ARG A C 1
ATOM 972 O O . ARG A 1 123 ? -8.071 11.006 13.918 1.00 82.75 123 ARG A O 1
ATOM 979 N N . GLU A 1 124 ? -9.199 9.122 13.432 1.00 83.88 124 GLU A N 1
ATOM 980 C CA . GLU A 1 124 ? -8.035 8.245 13.495 1.00 83.88 124 GLU A CA 1
ATOM 981 C C . GLU A 1 124 ? -7.032 8.519 12.369 1.00 83.88 124 GLU A C 1
ATOM 983 O O . GLU A 1 124 ? -5.836 8.595 12.626 1.00 83.88 124 GLU A O 1
ATOM 988 N N . ASP A 1 125 ? -7.494 8.732 11.137 1.00 84.00 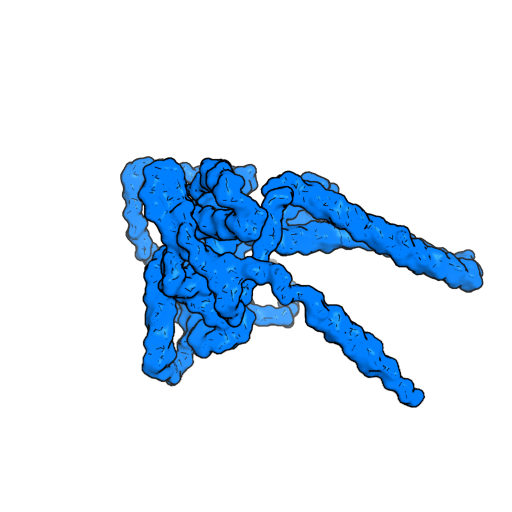125 ASP A N 1
ATOM 989 C CA . ASP A 1 125 ? -6.618 9.115 10.025 1.00 84.00 125 ASP A CA 1
ATOM 990 C C . ASP A 1 125 ? -5.881 10.433 10.318 1.00 84.00 125 ASP A C 1
ATOM 992 O O . ASP A 1 125 ? -4.670 10.539 10.101 1.00 84.00 125 ASP A O 1
ATOM 996 N N . LYS A 1 126 ? -6.583 11.422 10.892 1.00 79.62 126 LYS A N 1
ATOM 997 C CA . LYS A 1 126 ? -5.962 12.673 11.344 1.00 79.62 126 LYS A CA 1
ATOM 998 C C . LYS A 1 126 ? -4.881 12.403 12.387 1.00 79.62 126 LYS A C 1
ATOM 1000 O O . LYS A 1 126 ? -3.772 12.918 12.262 1.00 79.62 126 LYS A O 1
ATOM 1005 N N . LEU A 1 127 ? -5.179 11.570 13.380 1.00 80.00 127 LEU A N 1
ATOM 1006 C CA . LEU A 1 127 ? -4.220 11.179 14.405 1.00 80.00 127 LEU A CA 1
ATOM 1007 C C . LEU A 1 127 ? -2.977 10.507 13.802 1.00 80.00 127 LEU A C 1
ATOM 1009 O O . LEU A 1 127 ? -1.868 10.957 14.070 1.00 80.00 127 LEU A O 1
ATOM 1013 N N . MET A 1 128 ? -3.140 9.504 12.936 1.00 79.69 128 MET A N 1
ATOM 1014 C CA . MET A 1 128 ? -2.018 8.813 12.282 1.00 79.69 128 MET A CA 1
ATOM 1015 C C . MET A 1 128 ? -1.151 9.771 11.449 1.00 79.69 128 MET A C 1
ATOM 1017 O O . MET A 1 128 ? 0.073 9.625 11.371 1.00 79.69 128 MET A O 1
ATOM 1021 N N . LYS A 1 129 ? -1.764 10.774 10.811 1.00 77.56 129 LYS A N 1
ATOM 1022 C CA . LYS A 1 129 ? -1.038 11.832 10.093 1.00 77.56 129 LYS A CA 1
ATOM 1023 C C . LYS A 1 129 ? -0.281 12.751 11.048 1.00 77.56 129 LYS A C 1
ATOM 1025 O O . LYS A 1 129 ? 0.862 13.092 10.761 1.00 77.56 129 LYS A O 1
ATOM 1030 N N . MET A 1 130 ? -0.871 13.124 12.180 1.00 73.88 130 MET A N 1
ATOM 1031 C CA . MET A 1 130 ? -0.196 13.935 13.198 1.00 73.88 130 MET A CA 1
ATOM 1032 C C . MET A 1 130 ? 0.985 13.189 13.826 1.00 73.88 130 MET A C 1
ATOM 1034 O O . MET A 1 130 ? 2.069 13.762 13.916 1.00 73.88 130 MET A O 1
ATOM 1038 N N . GLU A 1 131 ? 0.818 11.907 14.166 1.00 73.94 131 GLU A N 1
ATOM 1039 C CA . GLU A 1 131 ? 1.903 11.028 14.631 1.00 73.94 131 GLU A CA 1
ATOM 1040 C C . GLU A 1 131 ? 3.076 11.025 13.639 1.00 73.94 131 GLU A C 1
ATOM 1042 O O . GLU A 1 131 ? 4.227 11.233 14.027 1.00 73.94 131 GLU A O 1
ATOM 1047 N N . ARG A 1 132 ? 2.777 10.896 12.337 1.00 70.94 132 ARG A N 1
ATOM 1048 C CA . ARG A 1 132 ? 3.779 10.947 11.261 1.00 70.94 132 ARG A CA 1
ATOM 1049 C C . ARG A 1 132 ? 4.540 12.271 11.220 1.00 70.94 132 ARG A C 1
ATOM 1051 O O . ARG A 1 132 ? 5.741 12.265 10.957 1.00 70.94 132 ARG A O 1
ATOM 1058 N N . ILE A 1 133 ? 3.860 13.401 11.408 1.00 68.50 133 ILE A N 1
ATOM 1059 C CA . ILE A 1 133 ? 4.512 14.713 11.318 1.00 68.50 133 ILE A CA 1
ATOM 1060 C C . ILE A 1 133 ? 5.408 14.952 12.541 1.00 68.50 133 ILE A C 1
ATOM 1062 O O . ILE A 1 133 ? 6.528 15.432 12.381 1.00 68.50 133 ILE A O 1
ATOM 1066 N N . ILE A 1 134 ? 4.960 14.570 13.740 1.00 66.94 134 ILE A N 1
ATOM 1067 C CA . ILE A 1 134 ? 5.684 14.796 15.004 1.00 66.94 134 ILE A CA 1
ATOM 1068 C C . ILE A 1 134 ? 6.996 14.015 15.072 1.00 66.94 134 ILE A C 1
ATOM 1070 O O . ILE A 1 134 ? 7.997 14.545 15.547 1.00 66.94 134 ILE A O 1
ATOM 1074 N N . GLU A 1 135 ? 7.033 12.783 14.560 1.00 63.47 135 GLU A N 1
ATOM 1075 C CA . GLU A 1 135 ? 8.273 11.995 14.546 1.00 63.47 135 GLU A CA 1
ATOM 1076 C C . GLU A 1 135 ? 9.401 12.689 13.743 1.00 63.47 135 GLU A C 1
ATOM 1078 O O . GLU A 1 135 ? 10.586 12.416 13.959 1.00 63.47 135 GLU A O 1
ATOM 1083 N N . TYR A 1 136 ? 9.059 13.613 12.833 1.00 56.88 136 TYR A N 1
ATOM 1084 C CA . TYR A 1 136 ? 9.994 14.148 11.841 1.00 56.88 136 TYR A CA 1
ATOM 1085 C C . TYR A 1 136 ? 10.160 15.676 11.802 1.00 56.88 136 TYR A C 1
ATOM 1087 O O . TYR A 1 136 ? 11.241 16.130 11.416 1.00 56.88 136 TYR A O 1
ATOM 1095 N N . HIS A 1 137 ? 9.159 16.469 12.188 1.00 56.41 137 HIS A N 1
ATOM 1096 C CA . HIS A 1 137 ? 9.178 17.936 12.120 1.00 56.41 137 HIS A CA 1
ATOM 1097 C C . HIS A 1 137 ? 9.078 18.597 13.505 1.00 56.41 137 HIS A C 1
ATOM 1099 O O . HIS A 1 137 ? 8.557 18.017 14.453 1.00 56.41 137 HIS A O 1
ATOM 1105 N N . SER A 1 138 ? 9.562 19.841 13.632 1.00 53.94 138 SER A N 1
ATOM 1106 C CA . SER A 1 138 ? 9.286 20.669 14.816 1.00 53.94 138 SER A CA 1
ATOM 1107 C C . SER A 1 138 ? 7.785 20.950 14.935 1.00 53.94 138 SER A C 1
ATOM 1109 O O . SER A 1 138 ? 7.119 21.125 13.917 1.00 53.94 138 SER A O 1
ATOM 1111 N N . GLU A 1 139 ? 7.275 21.058 16.166 1.00 53.78 139 GLU A N 1
ATOM 1112 C CA . GLU A 1 139 ? 5.849 21.247 16.509 1.00 53.78 139 GLU A CA 1
ATOM 1113 C C . GLU A 1 139 ? 5.099 22.318 15.679 1.00 53.78 139 GLU A C 1
ATOM 1115 O O . GLU A 1 139 ? 3.879 22.250 15.529 1.00 53.78 139 GLU A O 1
ATOM 1120 N N . GLU A 1 140 ? 5.810 23.309 15.133 1.00 51.00 140 GLU A N 1
ATOM 1121 C CA . GLU A 1 140 ? 5.263 24.410 14.327 1.00 51.00 140 GLU A CA 1
ATOM 1122 C C . GLU A 1 140 ? 4.795 23.980 12.918 1.00 51.00 140 GLU A C 1
ATOM 1124 O O . GLU A 1 140 ? 3.752 24.447 12.453 1.00 51.00 140 GLU A O 1
ATOM 1129 N N . ASP A 1 141 ? 5.482 23.034 12.265 1.00 52.78 141 ASP A N 1
ATOM 1130 C CA . ASP A 1 141 ? 5.076 22.516 10.944 1.00 52.78 141 ASP A CA 1
ATOM 1131 C C . ASP A 1 141 ? 3.877 21.557 11.074 1.00 52.78 141 ASP A C 1
ATOM 1133 O O . ASP A 1 141 ? 3.012 21.509 10.203 1.00 52.78 141 ASP A O 1
ATOM 1137 N N . ALA A 1 142 ? 3.773 20.842 12.203 1.00 54.94 142 ALA A N 1
ATOM 1138 C CA . ALA A 1 142 ? 2.650 19.952 12.506 1.00 54.94 142 ALA A CA 1
ATOM 1139 C C . ALA A 1 142 ? 1.321 20.702 12.660 1.00 54.94 142 ALA A C 1
ATOM 1141 O O . ALA A 1 142 ? 0.278 20.204 12.236 1.00 54.94 142 ALA A O 1
ATOM 1142 N N . LYS A 1 143 ? 1.361 21.909 13.238 1.00 52.22 143 LYS A N 1
ATOM 1143 C CA . LYS A 1 143 ? 0.179 22.766 13.397 1.00 52.22 143 LYS A CA 1
ATOM 1144 C C . LYS A 1 143 ? -0.290 23.363 12.076 1.00 52.22 143 LYS A C 1
ATOM 1146 O O . LYS A 1 143 ? -1.471 23.272 11.772 1.00 52.22 143 LYS A O 1
ATOM 1151 N N . SER A 1 144 ? 0.626 23.916 11.278 1.00 52.31 144 SER A N 1
ATOM 1152 C CA . SER A 1 144 ? 0.258 24.555 10.004 1.00 52.31 144 SER A CA 1
ATOM 1153 C C . SER A 1 144 ? -0.332 23.570 8.990 1.00 52.31 144 SER A C 1
ATOM 1155 O O . SER A 1 144 ? -1.270 23.919 8.281 1.00 52.31 144 SER A O 1
ATOM 1157 N N . LEU A 1 145 ? 0.157 22.326 8.970 1.00 51.75 145 LEU A N 1
ATOM 1158 C CA . LEU A 1 145 ? -0.425 21.264 8.150 1.00 51.75 145 LEU A CA 1
ATOM 1159 C C . LEU A 1 145 ? -1.721 20.707 8.764 1.00 51.75 145 LEU A C 1
ATOM 1161 O O . LEU A 1 145 ? -2.651 20.366 8.041 1.00 51.75 145 LEU A O 1
ATOM 1165 N N . GLY A 1 146 ? -1.809 20.631 10.096 1.00 53.00 146 GLY A N 1
ATOM 1166 C CA . GLY A 1 146 ? -2.988 20.136 10.814 1.00 53.00 146 GLY A CA 1
ATOM 1167 C C . GLY A 1 146 ? -4.276 20.920 10.534 1.00 53.00 146 GLY A C 1
ATOM 1168 O O . GLY A 1 146 ? -5.349 20.316 10.542 1.00 53.00 146 GLY A O 1
ATOM 1169 N N . ASP A 1 147 ? -4.166 22.217 10.233 1.00 51.09 147 ASP A N 1
ATOM 1170 C CA . ASP A 1 147 ? -5.294 23.077 9.844 1.00 51.09 147 ASP A CA 1
ATOM 1171 C C . ASP A 1 147 ? -5.709 22.904 8.368 1.00 51.09 147 ASP A C 1
ATOM 1173 O O . ASP A 1 147 ? -6.864 23.146 8.014 1.00 51.09 147 ASP A O 1
ATOM 1177 N N . GLU A 1 148 ? -4.799 22.446 7.500 1.00 52.22 148 GLU A N 1
ATOM 1178 C CA . GLU A 1 148 ? -5.082 22.140 6.088 1.00 52.22 148 GLU A CA 1
ATOM 1179 C C . GLU A 1 148 ? -5.793 20.781 5.935 1.00 52.22 148 GLU A C 1
ATOM 1181 O O . GLU A 1 148 ? -6.678 20.611 5.090 1.00 52.22 148 GLU A O 1
ATOM 1186 N N . TYR A 1 149 ? -5.482 19.824 6.815 1.00 53.81 149 TYR A N 1
ATOM 1187 C CA . TYR A 1 149 ? -6.127 18.510 6.887 1.00 53.81 149 TYR A CA 1
ATOM 1188 C C . TYR A 1 149 ? -7.417 18.550 7.724 1.00 53.81 149 TYR A C 1
ATOM 1190 O O . TYR A 1 149 ? -7.529 17.929 8.784 1.00 53.81 149 TYR A O 1
ATOM 1198 N N . GLY A 1 150 ? -8.432 19.256 7.222 1.00 52.81 150 GLY A N 1
ATOM 1199 C CA . GLY A 1 150 ? -9.798 19.129 7.735 1.00 52.81 150 GLY A CA 1
ATOM 1200 C C . GLY A 1 150 ? -10.278 17.670 7.682 1.00 52.81 150 GLY A C 1
ATOM 1201 O O . GLY A 1 150 ? -9.947 16.932 6.751 1.00 52.81 150 GLY A O 1
ATOM 1202 N N . ALA A 1 151 ? -11.061 17.244 8.680 1.00 51.84 151 ALA A N 1
ATOM 1203 C CA . ALA A 1 151 ? -11.616 15.892 8.810 1.00 51.84 151 ALA A CA 1
ATOM 1204 C C . ALA A 1 151 ? -12.683 15.588 7.734 1.00 51.84 151 ALA A C 1
ATOM 1206 O O . ALA A 1 151 ? -13.862 15.397 8.026 1.00 51.84 151 ALA A O 1
ATOM 1207 N N . ASN A 1 152 ? -12.277 15.546 6.468 1.00 57.00 152 ASN A N 1
ATOM 1208 C CA . ASN A 1 152 ? -13.145 15.226 5.343 1.00 57.00 152 ASN A CA 1
ATOM 1209 C C . ASN A 1 152 ? -13.261 13.706 5.217 1.00 57.00 152 ASN A C 1
ATOM 1211 O O . ASN A 1 152 ? -12.619 13.085 4.372 1.00 57.00 152 ASN A O 1
ATOM 1215 N N . ALA A 1 153 ? -14.094 13.106 6.070 1.00 56.25 153 ALA A N 1
ATOM 1216 C CA . ALA A 1 153 ? -14.340 11.663 6.086 1.00 56.25 153 ALA A CA 1
ATOM 1217 C C . ALA A 1 153 ? -14.778 11.102 4.717 1.00 56.25 153 ALA A C 1
ATOM 1219 O O . ALA A 1 153 ? -14.527 9.940 4.411 1.00 56.25 153 ALA A O 1
ATOM 1220 N N . GLU A 1 154 ? -15.409 11.936 3.885 1.00 58.44 154 GLU A N 1
ATOM 1221 C CA . GLU A 1 154 ? -15.882 11.586 2.541 1.00 58.44 154 GLU A CA 1
ATOM 1222 C C . GLU A 1 154 ? -14.760 11.505 1.491 1.00 58.44 154 GLU A C 1
ATOM 1224 O O . GLU A 1 154 ? -14.944 10.873 0.454 1.00 58.44 154 GLU A O 1
ATOM 1229 N N . ALA A 1 155 ? -13.592 12.102 1.756 1.00 69.06 155 ALA A N 1
ATOM 1230 C CA . ALA A 1 155 ? -12.443 12.098 0.847 1.00 69.06 155 ALA A CA 1
ATOM 1231 C C . ALA A 1 155 ? -11.412 10.998 1.165 1.00 69.06 155 ALA A C 1
ATOM 1233 O O . ALA A 1 155 ? -10.392 10.894 0.481 1.00 69.06 155 ALA A O 1
ATOM 1234 N N . LEU A 1 156 ? -11.651 10.183 2.199 1.00 76.62 156 LEU A N 1
ATOM 1235 C CA . LEU A 1 156 ? -10.744 9.104 2.587 1.00 76.62 156 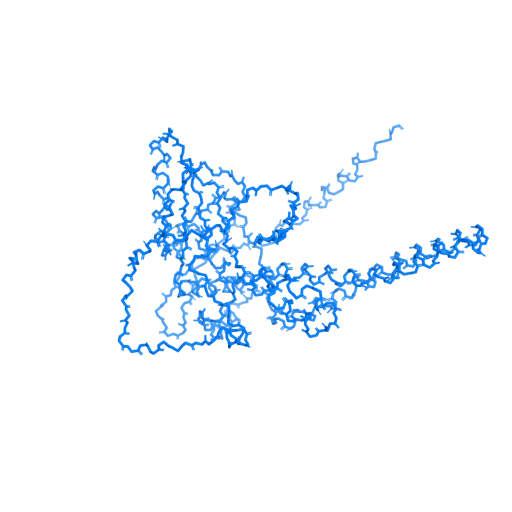LEU A CA 1
ATOM 1236 C C . LEU A 1 156 ? -10.705 8.009 1.521 1.00 76.62 156 LEU A C 1
ATOM 1238 O O . LEU A 1 156 ? -11.739 7.449 1.141 1.00 76.62 156 LEU A O 1
ATOM 1242 N N . THR A 1 157 ? -9.495 7.647 1.092 1.00 84.44 157 THR A N 1
ATOM 1243 C CA . THR A 1 157 ? -9.307 6.481 0.225 1.00 84.44 157 THR A CA 1
ATOM 1244 C C . THR A 1 157 ? -9.672 5.199 0.979 1.00 84.44 157 THR A C 1
ATOM 1246 O O . THR A 1 157 ? -9.644 5.156 2.212 1.00 84.44 157 THR A O 1
ATOM 1249 N N . ALA A 1 158 ? -10.030 4.129 0.263 1.00 86.50 158 ALA A N 1
ATOM 1250 C CA . ALA A 1 158 ? -10.328 2.853 0.910 1.00 86.50 158 ALA A CA 1
ATOM 1251 C C . ALA A 1 158 ? -9.116 2.310 1.686 1.00 86.50 158 ALA A C 1
ATOM 1253 O O . ALA A 1 158 ? -9.284 1.797 2.788 1.00 86.50 158 ALA A O 1
ATOM 1254 N N . ALA A 1 159 ? -7.904 2.488 1.159 1.00 88.00 159 ALA A N 1
ATOM 1255 C CA . ALA A 1 159 ? -6.671 2.097 1.828 1.00 88.00 159 ALA A CA 1
ATOM 1256 C C . ALA A 1 159 ? -6.429 2.888 3.122 1.00 88.00 159 ALA A C 1
ATOM 1258 O O . ALA A 1 159 ? -6.135 2.283 4.153 1.00 88.00 159 ALA A O 1
ATOM 1259 N N . ASP A 1 160 ? -6.594 4.215 3.089 1.00 86.25 160 ASP A N 1
ATOM 1260 C CA . ASP A 1 160 ? -6.430 5.059 4.279 1.00 86.25 160 ASP A CA 1
ATOM 1261 C C . ASP A 1 160 ? -7.477 4.697 5.337 1.00 86.25 160 ASP A C 1
ATOM 1263 O O . ASP A 1 160 ? -7.147 4.512 6.508 1.00 86.25 160 ASP A O 1
ATOM 1267 N N . ARG A 1 161 ? -8.723 4.467 4.909 1.00 87.81 161 ARG A N 1
ATOM 1268 C CA . ARG A 1 161 ? -9.816 4.028 5.779 1.00 87.81 161 ARG A CA 1
ATOM 1269 C C . ARG A 1 161 ? -9.519 2.693 6.461 1.00 87.81 161 ARG A C 1
ATOM 1271 O O . ARG A 1 161 ? -9.665 2.586 7.676 1.00 87.81 161 ARG A O 1
ATOM 1278 N N . LEU A 1 162 ? -9.061 1.697 5.702 1.00 89.69 162 LEU A N 1
ATOM 1279 C CA . LEU A 1 162 ? -8.664 0.398 6.250 1.00 89.69 162 LEU A CA 1
ATOM 1280 C C . LEU A 1 162 ? -7.463 0.521 7.194 1.00 89.69 162 LEU A C 1
ATOM 1282 O O . LEU A 1 162 ? -7.410 -0.187 8.196 1.00 89.69 162 LEU A O 1
ATOM 1286 N N . SER A 1 163 ? -6.520 1.423 6.906 1.00 88.19 163 SER A N 1
ATOM 1287 C CA . SER A 1 163 ? -5.362 1.670 7.770 1.00 88.19 163 SER A CA 1
ATOM 1288 C C . SER A 1 163 ? -5.761 2.296 9.109 1.00 88.19 163 SER A C 1
ATOM 1290 O O . SER A 1 163 ? -5.314 1.827 10.154 1.00 88.19 163 SER A O 1
ATOM 1292 N N . ALA A 1 164 ? -6.684 3.261 9.088 1.00 88.62 164 ALA A N 1
ATOM 1293 C CA . ALA A 1 164 ? -7.263 3.861 10.283 1.00 88.62 164 ALA A CA 1
ATOM 1294 C C . ALA A 1 164 ? -8.036 2.813 11.097 1.00 88.62 164 ALA A C 1
ATOM 1296 O O . ALA A 1 164 ? -7.837 2.670 12.301 1.00 88.62 164 ALA A O 1
ATOM 1297 N N . PHE A 1 165 ? -8.859 1.997 10.437 1.00 90.69 165 PHE A N 1
ATOM 1298 C CA . PHE A 1 165 ? -9.575 0.909 11.100 1.00 90.69 165 PHE A CA 1
ATOM 1299 C C . PHE A 1 165 ? -8.608 -0.088 11.762 1.00 90.69 165 PHE A C 1
ATOM 1301 O O . PHE A 1 165 ? -8.767 -0.432 12.934 1.00 90.69 165 PHE A O 1
ATOM 1308 N N . ALA A 1 166 ? -7.577 -0.530 11.037 1.00 89.50 166 ALA A N 1
ATOM 1309 C CA . ALA A 1 166 ? -6.564 -1.443 11.556 1.00 89.50 166 ALA A CA 1
ATOM 1310 C C . ALA A 1 166 ? -5.785 -0.833 12.735 1.00 89.50 166 ALA A C 1
ATOM 1312 O O . ALA A 1 166 ? -5.487 -1.535 13.705 1.00 89.50 166 ALA A O 1
ATOM 1313 N N . SER A 1 167 ? -5.511 0.475 12.699 1.00 87.19 167 SER A N 1
ATOM 1314 C CA . SER A 1 167 ? -4.907 1.205 13.818 1.00 87.19 167 SER A CA 1
ATOM 1315 C C . SER A 1 167 ? -5.784 1.124 15.071 1.00 87.19 167 SER A C 1
ATOM 1317 O O . SER A 1 167 ? -5.307 0.727 16.132 1.00 87.19 167 SER A O 1
ATOM 1319 N N . ILE A 1 168 ? -7.097 1.359 14.949 1.00 89.00 168 ILE A N 1
ATOM 1320 C CA . ILE A 1 168 ? -8.039 1.243 16.079 1.00 89.00 168 ILE A CA 1
ATOM 1321 C C . ILE A 1 168 ? -8.067 -0.188 16.633 1.00 89.00 168 ILE A C 1
ATOM 1323 O O . ILE A 1 168 ? -8.102 -0.381 17.851 1.00 89.00 168 ILE A O 1
ATOM 1327 N N . LEU A 1 169 ? -8.038 -1.198 15.757 1.00 88.44 169 LEU A N 1
ATOM 1328 C CA . LEU A 1 169 ? -8.044 -2.602 16.174 1.00 88.44 169 LEU A CA 1
ATOM 1329 C C . LEU A 1 169 ? -6.780 -3.000 16.950 1.00 88.44 169 LEU A C 1
ATOM 1331 O O . LEU A 1 169 ? -6.862 -3.758 17.916 1.00 88.44 169 LEU A O 1
ATOM 1335 N N . THR A 1 170 ? -5.621 -2.491 16.538 1.00 85.31 170 THR A N 1
ATOM 1336 C CA . THR A 1 170 ? -4.311 -2.873 17.090 1.00 85.31 170 THR A CA 1
ATOM 1337 C C . THR A 1 170 ? -3.859 -2.000 18.264 1.00 85.31 170 THR A C 1
ATOM 1339 O O . THR A 1 170 ? -3.121 -2.475 19.136 1.00 85.31 170 THR A O 1
ATOM 1342 N N . ARG A 1 171 ? -4.320 -0.743 18.349 1.00 83.12 171 ARG A N 1
ATOM 1343 C CA . ARG A 1 171 ? -4.028 0.158 19.474 1.00 83.12 171 ARG A CA 1
ATOM 1344 C C . ARG A 1 171 ? -4.516 -0.467 20.787 1.00 83.12 171 ARG A C 1
ATOM 1346 O O . ARG A 1 171 ? -5.639 -0.968 20.841 1.00 83.12 171 ARG A O 1
ATOM 1353 N N . PRO A 1 172 ? -3.712 -0.460 21.865 1.00 82.31 172 PRO A N 1
ATOM 1354 C CA . PRO A 1 172 ? -4.125 -1.036 23.139 1.00 82.31 172 PRO A CA 1
ATOM 1355 C C . PRO A 1 172 ? -5.292 -0.265 23.767 1.00 82.31 172 PRO A C 1
ATOM 1357 O O . PRO A 1 172 ? -5.404 0.953 23.641 1.00 82.31 172 PRO A O 1
ATOM 1360 N N . SER A 1 173 ? -6.115 -0.976 24.533 1.00 79.44 173 SER A N 1
ATOM 1361 C CA . SER A 1 173 ? -7.257 -0.408 25.263 1.00 79.44 173 SER A CA 1
ATOM 1362 C C . SER A 1 173 ? -6.866 0.563 26.384 1.00 79.44 173 SER A C 1
ATOM 1364 O O . SER A 1 173 ? -7.714 1.284 26.901 1.00 79.44 173 SER A O 1
ATOM 1366 N N . THR A 1 174 ? -5.586 0.595 26.767 1.00 79.75 174 THR A N 1
ATOM 1367 C CA . THR A 1 174 ? -5.038 1.526 27.764 1.00 79.75 174 THR A CA 1
ATOM 1368 C C . THR A 1 174 ? -4.700 2.901 27.202 1.00 79.75 174 THR A C 1
ATOM 1370 O O . THR A 1 174 ? -4.582 3.843 27.985 1.00 79.75 174 THR A O 1
ATOM 1373 N N . ASP A 1 175 ? -4.471 3.004 25.890 1.00 77.50 175 ASP A N 1
ATOM 1374 C CA . ASP A 1 175 ? -4.129 4.278 25.256 1.00 77.50 175 ASP A CA 1
ATOM 1375 C C . ASP A 1 175 ? -5.385 5.166 25.182 1.00 77.50 175 ASP A C 1
ATOM 1377 O O . ASP A 1 175 ? -6.519 4.691 25.286 1.00 77.50 175 ASP A O 1
ATOM 1381 N N . LYS A 1 176 ? -5.195 6.478 25.038 1.00 78.38 176 LYS A N 1
ATOM 1382 C CA . LYS A 1 176 ? -6.287 7.440 24.850 1.00 78.38 176 LYS A CA 1
ATOM 1383 C C . LYS A 1 176 ? -6.220 7.976 23.427 1.00 78.38 176 LYS A C 1
ATOM 1385 O O . LYS A 1 176 ? -5.207 8.594 23.128 1.00 78.38 176 LYS A O 1
ATOM 1390 N N . PRO A 1 177 ? -7.253 7.791 22.582 1.00 74.88 177 PRO A N 1
ATOM 1391 C CA . PRO A 1 177 ? -8.487 7.035 22.829 1.00 74.88 177 PRO A CA 1
ATOM 1392 C C . PRO A 1 177 ? -8.266 5.514 22.929 1.00 74.88 177 PRO A C 1
ATOM 1394 O O . PRO A 1 177 ? -7.318 5.002 22.330 1.00 74.88 177 PRO A O 1
ATOM 1397 N N . PRO A 1 178 ? -9.163 4.792 23.632 1.00 77.69 178 PRO A N 1
ATOM 1398 C CA . PRO A 1 178 ? -9.057 3.345 23.777 1.00 77.69 178 PRO A CA 1
ATOM 1399 C C . PRO A 1 178 ? -9.208 2.657 22.417 1.00 77.69 178 PRO A C 1
ATOM 1401 O O . PRO A 1 178 ? -10.204 2.858 21.722 1.00 77.69 178 PRO A O 1
ATOM 1404 N N . GLY A 1 179 ? -8.218 1.845 22.046 1.00 83.25 179 GLY A N 1
ATOM 1405 C CA . GLY A 1 179 ? -8.329 0.907 20.927 1.00 83.25 179 GLY A CA 1
ATOM 1406 C C . GLY A 1 179 ? -8.868 -0.459 21.364 1.00 83.25 179 GLY A C 1
ATOM 1407 O O . GLY A 1 179 ? -9.120 -0.698 22.547 1.00 83.25 179 GLY A O 1
ATOM 1408 N N . ALA A 1 180 ? -9.024 -1.383 20.414 1.00 82.56 180 ALA A N 1
ATOM 1409 C CA . ALA A 1 180 ? -9.510 -2.736 20.705 1.00 82.56 180 ALA A CA 1
ATOM 1410 C C . ALA A 1 180 ? -8.428 -3.655 21.305 1.00 82.56 180 ALA A C 1
ATOM 1412 O O . ALA A 1 180 ? -8.752 -4.666 21.926 1.00 82.56 180 ALA A O 1
ATOM 1413 N N . GLY A 1 181 ? -7.149 -3.304 21.151 1.00 81.00 181 GLY A N 1
ATOM 1414 C CA . GLY A 1 181 ? -6.018 -4.004 21.754 1.00 81.00 181 GLY A CA 1
ATOM 1415 C C . GLY A 1 181 ? -5.791 -5.418 21.235 1.00 81.00 181 GLY A C 1
ATOM 1416 O O . GLY A 1 181 ? -5.233 -6.238 21.966 1.00 81.00 181 GLY A O 1
ATOM 1417 N N . LEU A 1 182 ? -6.199 -5.708 19.997 1.00 80.12 182 LEU A N 1
ATOM 1418 C CA . LEU A 1 182 ? -5.954 -7.002 19.376 1.00 80.12 182 LEU A CA 1
ATOM 1419 C C . LEU A 1 182 ? -4.459 -7.107 19.032 1.00 80.12 182 LEU A C 1
ATOM 1421 O O . LEU A 1 182 ? -3.974 -6.500 18.079 1.00 80.12 182 LEU A O 1
ATOM 1425 N N . ARG A 1 183 ? -3.707 -7.844 19.852 1.00 67.38 183 ARG A N 1
ATOM 1426 C CA . ARG A 1 183 ? -2.273 -8.124 19.674 1.00 67.38 183 ARG A CA 1
ATOM 1427 C C . ARG A 1 183 ? -2.104 -9.597 19.366 1.00 67.38 183 ARG A C 1
ATOM 1429 O O . ARG A 1 183 ? -2.767 -10.361 20.033 1.00 67.38 183 ARG A O 1
ATOM 1436 N N . GLY A 1 184 ? -1.174 -9.967 18.482 1.00 60.06 184 GLY A N 1
ATOM 1437 C CA . GLY A 1 184 ? -0.857 -11.377 18.195 1.00 60.06 184 GLY A CA 1
ATOM 1438 C C . GLY A 1 184 ? -1.486 -11.943 16.916 1.00 60.06 184 GLY A C 1
ATOM 1439 O O . GLY A 1 184 ? -1.119 -13.048 16.504 1.00 60.06 184 GLY A O 1
ATOM 1440 N N . ILE A 1 185 ? -2.333 -11.153 16.240 1.00 59.31 185 ILE A N 1
ATOM 1441 C CA . ILE A 1 185 ? -2.982 -11.504 14.964 1.00 59.31 185 ILE A CA 1
ATOM 1442 C C . ILE A 1 185 ? -1.937 -11.867 13.898 1.00 59.31 185 ILE A C 1
ATOM 1444 O O . ILE A 1 185 ? -2.059 -12.884 13.223 1.00 59.31 185 ILE A O 1
ATOM 1448 N N . GLU A 1 186 ? -0.871 -11.073 13.781 1.00 57.00 186 GLU A N 1
ATOM 1449 C CA . GLU A 1 186 ? 0.150 -11.206 12.730 1.00 57.00 186 GLU A CA 1
ATOM 1450 C C . GLU A 1 186 ? 0.943 -12.522 12.777 1.00 57.00 186 GLU A C 1
ATOM 1452 O O . GLU A 1 186 ? 1.395 -13.006 11.742 1.00 57.00 186 GLU A O 1
ATOM 1457 N N . ASN A 1 187 ? 1.061 -13.134 13.961 1.00 56.50 187 ASN A N 1
ATOM 1458 C CA . ASN A 1 187 ? 1.778 -14.395 14.158 1.00 56.50 187 ASN A CA 1
ATOM 1459 C C . ASN A 1 187 ? 0.843 -15.581 14.450 1.00 56.50 187 ASN A C 1
ATOM 1461 O O . ASN A 1 187 ? 1.340 -16.673 14.732 1.00 56.50 187 ASN A O 1
ATOM 1465 N N . ASN A 1 188 ? -0.485 -15.384 14.415 1.00 59.34 188 ASN A N 1
ATOM 1466 C CA . ASN A 1 188 ? -1.495 -16.378 14.812 1.00 59.34 188 ASN A CA 1
ATOM 1467 C C . ASN A 1 188 ? -1.185 -17.017 16.184 1.00 59.34 188 ASN A C 1
ATOM 1469 O O . ASN A 1 188 ? -1.312 -18.226 16.388 1.00 59.34 188 ASN A O 1
ATOM 1473 N N . GLN A 1 189 ? -0.688 -16.200 17.115 1.00 64.06 189 GLN A N 1
ATOM 1474 C CA . GLN A 1 189 ? -0.288 -16.652 18.452 1.00 64.06 189 GLN A CA 1
ATOM 1475 C C . GLN A 1 189 ? -1.426 -16.548 19.466 1.00 64.06 189 GLN A C 1
ATOM 1477 O O . GLN A 1 189 ? -1.300 -17.056 20.582 1.00 64.06 189 GLN A O 1
ATOM 1482 N N . ASP A 1 190 ? -2.544 -15.934 19.079 1.00 73.31 190 ASP A N 1
ATOM 1483 C CA . ASP A 1 190 ? -3.678 -15.772 19.969 1.00 73.31 190 ASP A CA 1
ATOM 1484 C C . ASP A 1 190 ? -4.460 -17.083 20.125 1.00 73.31 190 ASP A C 1
ATOM 1486 O O . ASP A 1 190 ? -4.884 -17.710 19.142 1.00 73.31 190 ASP A O 1
ATOM 1490 N N . PRO A 1 191 ? -4.708 -17.520 21.373 1.00 77.25 191 PRO A N 1
ATOM 1491 C CA . PRO A 1 191 ? -5.466 -18.739 21.621 1.00 77.25 191 PRO A CA 1
ATOM 1492 C C . PRO A 1 191 ? -6.939 -18.587 21.222 1.00 77.25 191 PRO A C 1
ATOM 1494 O O . PRO A 1 191 ? -7.578 -19.581 20.903 1.00 77.25 191 PRO A O 1
ATOM 1497 N N . ILE A 1 192 ? -7.464 -17.358 21.190 1.00 82.75 192 ILE A N 1
ATOM 1498 C CA . ILE A 1 192 ? -8.896 -17.075 21.006 1.00 82.75 192 ILE A CA 1
ATOM 1499 C C . ILE A 1 192 ? -9.206 -16.587 19.589 1.00 82.75 192 ILE A C 1
ATOM 1501 O O . ILE A 1 192 ? -10.201 -16.989 18.986 1.00 82.75 192 ILE A O 1
ATOM 1505 N N . ILE A 1 193 ? -8.364 -15.700 19.058 1.00 84.75 193 ILE A N 1
ATOM 1506 C CA . ILE A 1 193 ? -8.542 -15.112 17.732 1.00 84.75 193 ILE A CA 1
ATOM 1507 C C . ILE A 1 193 ? -7.950 -16.088 16.715 1.00 84.75 193 ILE A C 1
ATOM 1509 O O . ILE A 1 193 ? -6.825 -16.556 16.870 1.00 84.75 193 ILE A O 1
ATOM 1513 N N . HIS A 1 194 ? -8.730 -16.451 15.701 1.00 82.81 194 HIS A N 1
ATOM 1514 C CA . HIS A 1 194 ? -8.240 -17.256 14.588 1.00 82.81 194 HIS A CA 1
ATOM 1515 C C . HIS A 1 194 ? -7.638 -16.372 13.502 1.00 82.81 194 HIS A C 1
ATOM 1517 O O . HIS A 1 194 ? -6.556 -16.676 13.013 1.00 82.81 194 HIS A O 1
ATOM 1523 N N . ASP A 1 195 ? -8.368 -15.338 13.076 1.00 85.06 195 ASP A N 1
ATOM 1524 C CA . ASP A 1 195 ? -7.915 -14.438 12.017 1.00 85.06 195 ASP A CA 1
ATOM 1525 C C . ASP A 1 195 ? -8.680 -13.110 12.032 1.00 85.06 195 ASP A C 1
ATOM 1527 O O . ASP A 1 195 ? -9.828 -13.050 12.488 1.00 85.06 195 ASP A O 1
ATOM 1531 N N . VAL A 1 196 ? -8.043 -12.064 11.505 1.00 86.50 196 VAL A N 1
ATOM 1532 C CA . VAL A 1 196 ? -8.637 -10.746 11.267 1.00 86.50 196 VAL A CA 1
ATOM 1533 C C . VAL A 1 196 ? -8.145 -10.224 9.930 1.00 86.50 196 VAL A C 1
ATOM 1535 O O . VAL A 1 196 ? -6.953 -9.980 9.755 1.00 86.50 196 VAL A O 1
ATOM 1538 N N . PHE A 1 197 ? -9.063 -9.996 8.997 1.00 89.12 197 PHE A N 1
ATOM 1539 C CA . PHE A 1 197 ? -8.709 -9.500 7.671 1.00 89.12 197 PHE A CA 1
ATOM 1540 C C . PHE A 1 197 ? -9.776 -8.556 7.105 1.00 89.12 197 PHE A C 1
ATOM 1542 O O . PHE A 1 197 ? -10.956 -8.660 7.463 1.00 89.12 197 PHE A O 1
ATOM 1549 N N . PRO A 1 198 ? -9.373 -7.615 6.232 1.00 90.44 198 PRO A N 1
ATOM 1550 C CA . PRO A 1 198 ? -10.308 -6.747 5.537 1.00 90.44 198 PRO A CA 1
ATOM 1551 C C . PRO A 1 198 ? -11.082 -7.516 4.459 1.00 90.44 198 PRO A C 1
ATOM 1553 O O . PRO A 1 198 ? -10.553 -8.432 3.828 1.00 90.44 198 PRO A O 1
ATOM 1556 N N . LEU A 1 199 ? -12.331 -7.123 4.215 1.00 88.81 199 LEU A N 1
ATOM 1557 C CA . LEU A 1 199 ? -13.150 -7.699 3.149 1.00 88.81 199 LEU A CA 1
ATOM 1558 C C . LEU A 1 199 ? -12.723 -7.190 1.770 1.00 88.81 199 LEU A C 1
ATOM 1560 O O . LEU A 1 199 ? -12.400 -6.017 1.584 1.00 88.81 199 LEU A O 1
ATOM 1564 N N . HIS A 1 200 ? -12.763 -8.084 0.783 1.00 87.38 200 HIS A N 1
ATOM 1565 C CA . HIS A 1 200 ? -12.497 -7.730 -0.606 1.00 87.38 200 HIS A CA 1
ATOM 1566 C C . HIS A 1 200 ? -13.694 -7.022 -1.245 1.00 87.38 200 HIS A C 1
ATOM 1568 O O . HIS A 1 200 ? -14.837 -7.451 -1.097 1.00 87.38 200 HIS A O 1
ATOM 1574 N N . ASP A 1 201 ? -13.411 -5.975 -2.020 1.00 86.00 201 ASP A N 1
ATOM 1575 C CA . ASP A 1 201 ? -14.402 -5.315 -2.866 1.00 86.00 201 ASP A CA 1
ATOM 1576 C C . ASP A 1 201 ? -14.468 -6.012 -4.240 1.00 86.00 201 ASP A C 1
ATOM 1578 O O . ASP A 1 201 ? -13.496 -5.947 -5.007 1.00 86.00 201 ASP A O 1
ATOM 1582 N N . PRO A 1 202 ? -15.593 -6.662 -4.597 1.00 84.19 202 PRO A N 1
ATOM 1583 C CA . PRO A 1 202 ? -15.727 -7.338 -5.885 1.00 84.19 202 PRO A CA 1
ATOM 1584 C C . PRO A 1 202 ? -15.623 -6.365 -7.069 1.00 84.19 202 PRO A C 1
ATOM 1586 O O . PRO A 1 202 ? -15.119 -6.743 -8.127 1.00 84.19 202 PRO A O 1
ATOM 1589 N N . SER A 1 203 ? -16.005 -5.094 -6.891 1.00 84.31 203 SER A N 1
ATOM 1590 C CA . SER A 1 203 ? -15.929 -4.090 -7.958 1.00 84.31 203 SER A CA 1
ATOM 1591 C C . SER A 1 203 ? -14.484 -3.796 -8.375 1.00 84.31 203 SER A C 1
ATOM 1593 O O . SER A 1 203 ? -14.194 -3.571 -9.556 1.00 84.31 203 SER A O 1
ATOM 1595 N N . MET A 1 204 ? -13.549 -3.859 -7.421 1.00 86.38 204 MET A N 1
ATOM 1596 C CA . MET A 1 204 ? -12.126 -3.708 -7.695 1.00 86.38 204 MET A CA 1
ATOM 1597 C C . MET A 1 204 ? -11.573 -4.936 -8.425 1.00 86.38 204 MET A C 1
ATOM 1599 O O . MET A 1 204 ? -10.800 -4.780 -9.372 1.00 86.38 204 MET A O 1
ATOM 1603 N N . SER A 1 205 ? -11.996 -6.146 -8.050 1.00 87.88 205 SER A N 1
ATOM 1604 C CA . SER A 1 205 ? -11.602 -7.376 -8.754 1.00 87.88 205 SER A CA 1
ATOM 1605 C C . SER A 1 205 ? -12.054 -7.372 -10.219 1.00 87.88 205 SER A C 1
ATOM 1607 O O . SER A 1 205 ? -11.259 -7.678 -11.118 1.00 87.88 205 SER A O 1
ATOM 1609 N N . ASP A 1 206 ? -13.284 -6.932 -10.489 1.00 87.88 206 ASP A N 1
ATOM 1610 C CA . ASP A 1 206 ? -13.804 -6.783 -11.852 1.00 87.88 206 ASP A CA 1
ATOM 1611 C C . ASP A 1 206 ? -13.045 -5.702 -12.635 1.00 87.88 206 ASP A C 1
ATOM 1613 O O . ASP A 1 206 ? -12.707 -5.869 -13.818 1.00 87.88 206 ASP A O 1
ATOM 1617 N N . PHE A 1 207 ? -12.709 -4.590 -11.976 1.00 88.12 207 PHE A N 1
ATOM 1618 C CA . PHE A 1 207 ? -11.901 -3.535 -12.578 1.00 88.12 207 PHE A CA 1
ATOM 1619 C C . PHE A 1 207 ? -10.510 -4.030 -12.980 1.00 88.12 207 PHE A C 1
ATOM 1621 O O . PHE A 1 207 ? -10.086 -3.778 -14.111 1.00 88.12 207 PHE A O 1
ATOM 1628 N N . ILE A 1 208 ? -9.808 -4.734 -12.088 1.00 87.69 208 ILE A N 1
ATOM 1629 C CA . ILE A 1 208 ? -8.469 -5.265 -12.365 1.00 87.69 208 ILE A CA 1
ATOM 1630 C C . ILE A 1 208 ? -8.546 -6.227 -13.547 1.00 87.69 208 ILE A C 1
ATOM 1632 O O . ILE A 1 208 ? -7.818 -6.052 -14.521 1.00 87.69 208 ILE A O 1
ATOM 1636 N N . THR A 1 209 ? -9.479 -7.179 -13.516 1.00 87.94 209 THR A N 1
ATOM 1637 C CA . THR A 1 209 ? -9.648 -8.178 -14.582 1.00 87.94 209 THR A CA 1
ATOM 1638 C C . THR A 1 209 ? -9.907 -7.528 -15.943 1.00 87.94 209 THR A C 1
ATOM 1640 O O . THR A 1 209 ? -9.315 -7.910 -16.954 1.00 87.94 209 THR A O 1
ATOM 1643 N N . SER A 1 210 ? -10.752 -6.497 -15.980 1.00 86.25 210 SER A N 1
ATOM 1644 C CA . SER A 1 210 ? -11.141 -5.817 -17.221 1.00 86.25 210 SER A CA 1
ATOM 1645 C C . SER A 1 210 ? -10.136 -4.771 -17.728 1.00 86.25 210 SER A C 1
ATOM 1647 O O . SER A 1 210 ? -10.182 -4.409 -18.915 1.00 86.25 210 SER A O 1
ATOM 1649 N N . SER A 1 211 ? -9.247 -4.272 -16.863 1.00 83.75 211 SER A N 1
ATOM 1650 C CA . SER A 1 211 ? -8.314 -3.172 -17.168 1.00 83.75 211 SER A CA 1
ATOM 1651 C C . SER A 1 211 ? -6.867 -3.623 -17.331 1.00 83.75 211 SER A C 1
ATOM 1653 O O . SER A 1 211 ? -6.140 -3.001 -18.109 1.00 83.75 211 SER A O 1
ATOM 1655 N N . TRP A 1 212 ? -6.487 -4.756 -16.730 1.00 81.56 212 TRP A N 1
ATOM 1656 C CA . TRP A 1 212 ? -5.109 -5.252 -16.680 1.00 81.56 212 TRP A CA 1
ATOM 1657 C C . TRP A 1 212 ? -4.402 -5.252 -18.042 1.00 81.56 212 TRP A C 1
ATOM 1659 O O . TRP A 1 212 ? -3.254 -4.824 -18.161 1.00 81.56 212 TRP A O 1
ATOM 1669 N N . TYR A 1 213 ? -5.096 -5.689 -19.099 1.00 80.44 213 TYR A N 1
ATOM 1670 C CA . TYR A 1 213 ? -4.548 -5.688 -20.458 1.00 80.44 213 TYR A CA 1
ATOM 1671 C C . TYR A 1 213 ? -4.556 -4.295 -21.110 1.00 80.44 213 TYR A C 1
ATOM 1673 O O . TYR A 1 213 ? -3.622 -3.925 -21.821 1.00 80.44 213 TYR A O 1
ATOM 1681 N N . LYS A 1 214 ? -5.598 -3.494 -20.863 1.00 78.62 214 LYS A N 1
ATOM 1682 C CA . LYS A 1 214 ? -5.785 -2.168 -21.479 1.00 78.62 214 LYS A CA 1
ATOM 1683 C C . LYS A 1 214 ? -4.720 -1.173 -21.026 1.00 78.62 214 LYS A C 1
ATOM 1685 O O . LYS A 1 214 ? -4.310 -0.305 -21.792 1.00 78.62 214 LYS A O 1
ATOM 1690 N N . GLU A 1 215 ? -4.226 -1.323 -19.806 1.00 74.88 215 GLU A N 1
ATOM 1691 C CA . GLU A 1 215 ? -3.143 -0.498 -19.267 1.00 74.88 215 GLU A CA 1
ATOM 1692 C C . GLU A 1 215 ? -1.821 -0.655 -20.006 1.00 74.88 215 GLU A C 1
ATOM 1694 O O . GLU A 1 215 ? -1.032 0.287 -20.046 1.00 74.88 215 GLU A O 1
ATOM 1699 N N . ALA A 1 216 ? -1.573 -1.817 -20.615 1.00 75.19 216 ALA A N 1
ATOM 1700 C CA . ALA A 1 216 ? -0.379 -2.023 -21.425 1.00 75.19 216 ALA A CA 1
ATOM 1701 C C . ALA A 1 216 ? -0.404 -1.183 -22.716 1.00 75.19 216 ALA A C 1
ATOM 1703 O O . ALA A 1 216 ? 0.648 -0.922 -23.297 1.00 75.19 216 ALA A O 1
ATOM 1704 N N . LEU A 1 217 ? -1.591 -0.746 -23.155 1.00 75.56 217 LEU A N 1
ATOM 1705 C CA . LEU A 1 217 ? -1.800 -0.073 -24.438 1.00 75.56 217 LEU A CA 1
ATOM 1706 C C . LEU A 1 217 ? -1.722 1.456 -24.348 1.00 75.56 217 LEU A 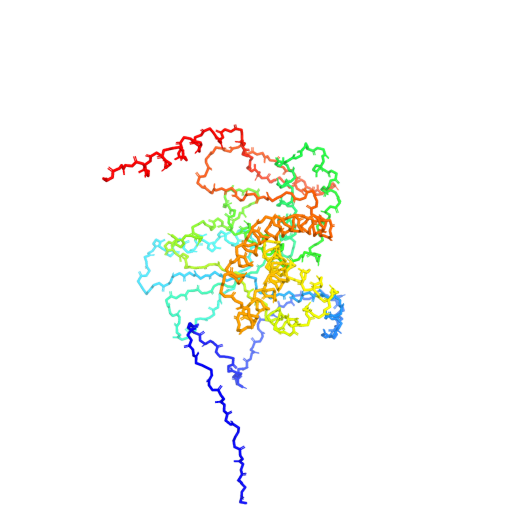C 1
ATOM 1708 O O . LEU A 1 217 ? -1.393 2.100 -25.341 1.00 75.56 217 LEU A O 1
ATOM 1712 N N . SER A 1 218 ? -2.020 2.053 -23.188 1.00 82.31 218 SER A N 1
ATOM 1713 C CA . SER A 1 218 ? -2.072 3.513 -23.039 1.00 82.31 218 SER A CA 1
ATOM 1714 C C . SER A 1 218 ? -1.444 4.013 -21.741 1.00 82.31 218 SER A C 1
ATOM 1716 O O . SER A 1 218 ? -1.684 3.490 -20.652 1.00 82.31 218 SER A O 1
ATOM 1718 N N . ALA A 1 219 ? -0.690 5.112 -21.852 1.00 79.94 219 ALA A N 1
ATOM 1719 C CA . ALA A 1 219 ? -0.090 5.793 -20.711 1.00 79.94 219 ALA A CA 1
ATOM 1720 C C . ALA A 1 219 ? -1.135 6.353 -19.733 1.00 79.94 219 ALA A C 1
ATOM 1722 O O . ALA A 1 219 ? -0.895 6.302 -18.528 1.00 79.94 219 ALA A O 1
ATOM 1723 N N . SER A 1 220 ? -2.278 6.837 -20.232 1.00 80.12 220 SER A N 1
ATOM 1724 C CA . SER A 1 220 ? -3.356 7.378 -19.395 1.00 80.12 220 SER A CA 1
ATOM 1725 C C . SER A 1 220 ? -4.056 6.282 -18.592 1.00 80.12 220 SER A C 1
ATOM 1727 O O . SER A 1 220 ? -4.252 6.424 -17.389 1.00 80.12 220 SER A O 1
ATOM 1729 N N . THR A 1 221 ? -4.361 5.145 -19.222 1.00 82.50 221 THR A N 1
ATOM 1730 C CA . THR A 1 221 ? -4.981 3.994 -18.548 1.00 82.50 221 THR A CA 1
ATOM 1731 C C . THR A 1 221 ? -4.058 3.416 -17.477 1.00 82.50 221 THR A C 1
ATOM 1733 O O . THR A 1 221 ? -4.513 3.107 -16.380 1.00 82.50 221 THR A O 1
ATOM 1736 N N . ARG A 1 222 ? -2.748 3.351 -17.751 1.00 84.50 222 ARG A N 1
ATOM 1737 C CA . ARG A 1 222 ? -1.735 2.940 -16.768 1.00 84.50 222 ARG A CA 1
ATOM 1738 C C . ARG A 1 222 ? -1.728 3.834 -15.527 1.00 84.50 222 ARG A C 1
ATOM 1740 O O . ARG A 1 222 ? -1.640 3.318 -14.418 1.00 84.50 222 ARG A O 1
ATOM 1747 N N . GLN A 1 223 ? -1.785 5.151 -15.708 1.00 86.44 223 GLN A N 1
ATOM 1748 C CA . GLN A 1 223 ? -1.814 6.103 -14.595 1.00 86.44 223 GLN A CA 1
ATOM 1749 C C . GLN A 1 223 ? -3.077 5.911 -13.747 1.00 86.44 223 GLN A C 1
ATOM 1751 O O . GLN A 1 223 ? -2.994 5.794 -12.528 1.00 86.44 223 GLN A O 1
ATOM 1756 N N . LEU A 1 224 ? -4.229 5.771 -14.405 1.00 86.94 224 LEU A N 1
ATOM 1757 C CA . LEU A 1 224 ? -5.523 5.598 -13.747 1.00 86.94 224 LEU A CA 1
ATOM 1758 C C . LEU A 1 224 ? -5.608 4.285 -12.955 1.00 86.94 224 LEU A C 1
ATOM 1760 O O . LEU A 1 224 ? -6.120 4.268 -11.838 1.00 86.94 224 LEU A O 1
ATOM 1764 N N . PHE A 1 225 ? -5.042 3.197 -13.480 1.00 89.38 225 PHE A N 1
ATOM 1765 C CA . PHE A 1 225 ? -4.943 1.952 -12.723 1.00 89.38 225 PHE A CA 1
ATOM 1766 C C . PHE A 1 225 ? -4.029 2.066 -11.508 1.00 89.38 225 PHE A C 1
ATOM 1768 O O . PHE A 1 225 ? -4.368 1.541 -10.450 1.00 89.38 225 PHE A O 1
ATOM 1775 N N . LEU A 1 226 ? -2.874 2.727 -11.637 1.00 90.81 226 LEU A N 1
ATOM 1776 C CA . LEU A 1 226 ? -1.966 2.907 -10.504 1.00 90.81 226 LEU A CA 1
ATOM 1777 C C . LEU A 1 226 ? -2.620 3.741 -9.400 1.00 90.81 226 LEU A C 1
ATOM 1779 O O . LEU A 1 226 ? -2.503 3.374 -8.235 1.00 90.81 226 LEU A O 1
ATOM 1783 N N . LEU A 1 227 ? -3.356 4.795 -9.766 1.00 89.44 227 LEU A N 1
ATOM 1784 C CA . LEU A 1 227 ? -4.147 5.589 -8.824 1.00 89.44 227 LEU A CA 1
ATOM 1785 C C . LEU A 1 227 ? -5.201 4.730 -8.119 1.00 89.44 227 LEU A C 1
ATOM 1787 O O . LEU A 1 227 ? -5.208 4.668 -6.896 1.00 89.44 227 LEU A O 1
ATOM 1791 N N . ARG A 1 228 ? -6.011 3.962 -8.860 1.00 89.25 228 ARG A N 1
ATOM 1792 C CA . ARG A 1 228 ? -7.032 3.101 -8.240 1.00 89.25 228 ARG A CA 1
ATOM 1793 C C . ARG A 1 228 ? -6.430 1.987 -7.374 1.00 89.25 228 ARG A C 1
ATOM 1795 O O . ARG A 1 228 ? -6.981 1.644 -6.333 1.00 89.25 228 ARG A O 1
ATOM 1802 N N . THR A 1 229 ? -5.283 1.443 -7.776 1.00 91.00 229 THR A N 1
ATOM 1803 C CA . THR A 1 229 ? -4.533 0.457 -6.980 1.00 91.00 229 THR A CA 1
ATOM 1804 C C . THR A 1 229 ? -4.026 1.084 -5.683 1.00 91.00 229 THR A C 1
ATOM 1806 O O . THR A 1 229 ? -4.152 0.463 -4.632 1.00 91.00 229 THR A O 1
ATOM 1809 N N . LYS A 1 230 ? -3.503 2.318 -5.739 1.00 90.56 230 LYS A N 1
ATOM 1810 C CA . LYS A 1 230 ? -3.086 3.089 -4.559 1.00 90.56 230 LYS A CA 1
ATOM 1811 C C . LYS A 1 230 ? -4.260 3.334 -3.619 1.00 90.56 230 LYS A C 1
ATOM 1813 O O . LYS A 1 230 ? -4.126 3.078 -2.431 1.00 90.56 230 LYS A O 1
ATOM 1818 N N . ASP A 1 231 ? -5.390 3.792 -4.146 1.00 89.31 231 ASP A N 1
ATOM 1819 C CA . ASP A 1 231 ? -6.544 4.167 -3.325 1.00 89.31 231 ASP A CA 1
ATOM 1820 C C . ASP A 1 231 ? -7.229 2.953 -2.678 1.00 89.31 231 ASP A C 1
ATOM 1822 O O . ASP A 1 231 ? -7.856 3.097 -1.634 1.00 89.31 231 ASP A O 1
ATOM 1826 N N . HIS A 1 232 ? -7.106 1.755 -3.265 1.00 90.31 232 HIS A N 1
ATOM 1827 C CA . HIS A 1 232 ? -7.709 0.532 -2.726 1.00 90.31 232 HIS A CA 1
ATOM 1828 C C . HIS A 1 232 ? -6.757 -0.306 -1.858 1.00 90.31 232 HIS A C 1
ATOM 1830 O O . HIS A 1 232 ? -7.111 -0.682 -0.747 1.00 90.31 232 HIS A O 1
ATOM 1836 N N . PHE A 1 233 ? -5.547 -0.600 -2.347 1.00 89.75 233 PHE A N 1
ATOM 1837 C CA . PHE A 1 233 ? -4.586 -1.481 -1.665 1.00 89.75 233 PHE A CA 1
ATOM 1838 C C . PHE A 1 233 ? -3.515 -0.729 -0.869 1.00 89.75 233 PHE A C 1
ATOM 1840 O O . PHE A 1 233 ? -2.763 -1.332 -0.104 1.00 89.75 233 PHE A O 1
ATOM 1847 N N . GLY A 1 234 ? -3.400 0.580 -1.072 1.00 89.06 234 GLY A N 1
ATOM 1848 C CA . GLY A 1 234 ? -2.404 1.419 -0.426 1.00 89.06 234 GLY A CA 1
ATOM 1849 C C . GLY A 1 234 ? -1.104 1.562 -1.214 1.00 89.06 234 GLY A C 1
ATOM 1850 O O . GLY A 1 234 ? -0.870 0.959 -2.269 1.00 89.06 234 GLY A O 1
ATOM 1851 N N . LEU A 1 235 ? -0.221 2.400 -0.672 1.00 88.69 235 LEU A N 1
ATOM 1852 C CA . LEU A 1 235 ? 0.992 2.852 -1.351 1.00 88.69 235 LEU A CA 1
ATOM 1853 C C . LEU A 1 235 ? 1.986 1.717 -1.625 1.00 88.69 235 LEU A C 1
ATOM 1855 O O . LEU A 1 235 ? 2.575 1.672 -2.702 1.00 88.69 235 LEU A O 1
ATOM 1859 N N . ARG A 1 236 ? 2.180 0.790 -0.676 1.00 89.00 236 ARG A N 1
ATOM 1860 C CA . ARG A 1 236 ? 3.182 -0.289 -0.794 1.00 89.00 236 ARG A CA 1
ATOM 1861 C C . ARG A 1 236 ? 2.921 -1.174 -2.011 1.00 89.00 236 ARG A C 1
ATOM 1863 O O . ARG A 1 236 ? 3.818 -1.417 -2.818 1.00 89.00 236 ARG A O 1
ATOM 1870 N N . ILE A 1 237 ? 1.671 -1.600 -2.173 1.00 91.88 237 ILE A N 1
ATOM 1871 C CA . ILE A 1 237 ? 1.242 -2.446 -3.290 1.00 91.88 237 ILE A CA 1
ATOM 1872 C C . ILE A 1 237 ? 1.251 -1.647 -4.601 1.00 91.88 237 ILE A C 1
ATOM 1874 O O . ILE A 1 237 ? 1.661 -2.173 -5.640 1.00 91.88 237 ILE A O 1
ATOM 1878 N N . ALA A 1 238 ? 0.891 -0.361 -4.566 1.00 92.00 238 ALA A N 1
ATOM 1879 C CA . ALA A 1 238 ? 0.963 0.509 -5.737 1.00 92.00 238 ALA A CA 1
ATOM 1880 C C . ALA A 1 238 ? 2.404 0.703 -6.242 1.00 92.00 238 ALA A C 1
ATOM 1882 O O . ALA A 1 238 ? 2.657 0.540 -7.438 1.00 92.00 238 ALA A O 1
ATOM 1883 N N . PHE A 1 239 ? 3.366 0.976 -5.353 1.00 92.69 239 PHE A N 1
ATOM 1884 C CA . PHE A 1 239 ? 4.784 1.084 -5.713 1.00 92.69 239 PHE A CA 1
ATOM 1885 C C . PHE A 1 239 ? 5.350 -0.238 -6.225 1.00 92.69 239 PHE A C 1
ATOM 1887 O O . PHE A 1 239 ? 6.052 -0.244 -7.237 1.00 92.69 239 PHE A O 1
ATOM 1894 N N . TYR A 1 240 ? 5.010 -1.358 -5.582 1.00 94.25 240 TYR A N 1
ATOM 1895 C CA . TYR A 1 240 ? 5.380 -2.686 -6.069 1.00 94.25 240 TYR A CA 1
ATOM 1896 C C . TYR A 1 240 ? 4.874 -2.913 -7.499 1.00 94.25 240 TYR A C 1
ATOM 1898 O O . TYR A 1 240 ? 5.643 -3.262 -8.396 1.00 94.25 240 TYR A O 1
ATOM 1906 N N . THR A 1 241 ? 3.595 -2.633 -7.742 1.00 92.75 241 THR A N 1
ATOM 1907 C CA . THR A 1 241 ? 2.980 -2.813 -9.059 1.00 92.75 241 THR A CA 1
ATOM 19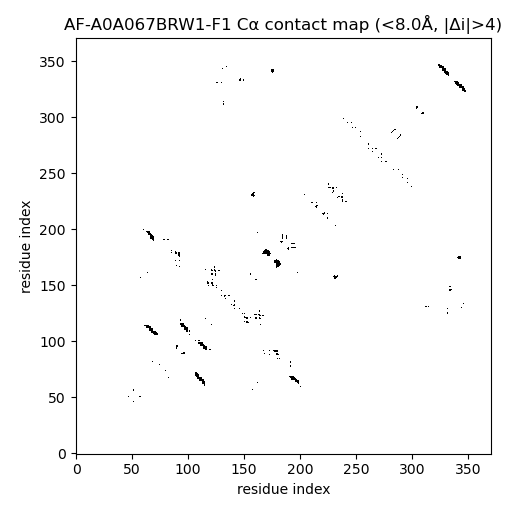08 C C . THR A 1 241 ? 3.620 -1.897 -10.104 1.00 92.75 241 THR A C 1
ATOM 1910 O O . THR A 1 241 ? 3.930 -2.330 -11.217 1.00 92.75 241 THR A O 1
ATOM 1913 N N . ALA A 1 242 ? 3.903 -0.643 -9.742 1.00 93.19 242 ALA A N 1
ATOM 1914 C CA . ALA A 1 242 ? 4.614 0.304 -10.594 1.00 93.19 242 ALA A CA 1
ATOM 1915 C C . ALA A 1 242 ? 6.034 -0.182 -10.947 1.00 93.19 242 ALA A C 1
ATOM 1917 O O . ALA A 1 242 ? 6.446 -0.089 -12.109 1.00 93.19 242 ALA A O 1
ATOM 1918 N N . PHE A 1 243 ? 6.762 -0.738 -9.973 1.00 94.19 243 PHE A N 1
ATOM 1919 C CA . PHE A 1 243 ? 8.100 -1.296 -10.169 1.00 94.19 243 PHE A CA 1
ATOM 1920 C C . PHE A 1 243 ? 8.080 -2.491 -11.113 1.00 94.19 243 PHE A C 1
ATOM 1922 O O . PHE A 1 243 ? 8.808 -2.492 -12.107 1.00 94.19 243 PHE A O 1
ATOM 1929 N N . ILE A 1 244 ? 7.224 -3.481 -10.843 1.00 93.25 244 ILE A N 1
ATOM 1930 C CA . ILE A 1 244 ? 7.120 -4.694 -11.660 1.00 93.25 244 ILE A CA 1
ATOM 1931 C C . ILE A 1 244 ? 6.811 -4.334 -13.110 1.00 93.25 244 ILE A C 1
ATOM 1933 O O . ILE A 1 244 ? 7.449 -4.858 -14.022 1.00 93.25 244 ILE A O 1
ATOM 1937 N N . ARG A 1 245 ? 5.917 -3.371 -13.355 1.00 90.12 245 ARG A N 1
ATOM 1938 C CA . ARG A 1 245 ? 5.622 -2.933 -14.725 1.00 90.12 245 ARG A CA 1
ATOM 1939 C C . ARG A 1 245 ? 6.797 -2.263 -15.412 1.00 90.12 245 ARG A C 1
ATOM 1941 O O . ARG A 1 245 ? 7.086 -2.591 -16.563 1.00 90.12 245 ARG A O 1
ATOM 1948 N N . LEU A 1 246 ? 7.490 -1.351 -14.730 1.00 92.31 246 LEU A N 1
ATOM 1949 C CA . LEU A 1 246 ? 8.694 -0.731 -15.278 1.00 92.31 246 LEU A CA 1
ATOM 1950 C C . LEU A 1 246 ? 9.764 -1.787 -15.588 1.00 92.31 246 LEU A C 1
ATOM 1952 O O . LEU A 1 246 ? 10.411 -1.726 -16.636 1.00 92.31 246 LEU A O 1
ATOM 1956 N N . TYR A 1 247 ? 9.931 -2.752 -14.686 1.00 93.75 247 TYR A N 1
ATOM 1957 C CA . TYR A 1 247 ? 10.898 -3.828 -14.808 1.00 93.75 247 TYR A CA 1
ATOM 1958 C C . TYR A 1 247 ? 10.576 -4.741 -15.993 1.00 93.75 247 TYR A C 1
ATOM 1960 O O . TYR A 1 247 ? 11.420 -4.890 -16.873 1.00 93.75 247 TYR A O 1
ATOM 1968 N N . CYS A 1 248 ? 9.350 -5.264 -16.092 1.00 92.38 248 CYS A N 1
ATOM 1969 C CA . CYS A 1 248 ? 8.904 -6.086 -17.220 1.00 92.38 248 CYS A CA 1
ATOM 1970 C C . CYS A 1 248 ? 9.027 -5.340 -18.556 1.00 92.38 248 CYS A C 1
ATOM 1972 O O . CYS A 1 248 ? 9.546 -5.892 -19.527 1.00 92.38 248 CYS A O 1
ATOM 1974 N N . ALA A 1 249 ? 8.634 -4.061 -18.602 1.00 91.00 249 ALA A N 1
ATOM 1975 C CA . ALA A 1 249 ? 8.787 -3.239 -19.800 1.00 91.00 249 ALA A CA 1
ATOM 1976 C C . ALA A 1 249 ? 10.266 -3.065 -20.182 1.00 91.00 249 ALA A C 1
ATOM 1978 O O . ALA A 1 249 ? 10.614 -3.128 -21.358 1.00 91.00 249 ALA A O 1
ATOM 1979 N N . SER A 1 250 ? 11.163 -2.900 -19.207 1.00 93.56 250 SER A N 1
ATOM 1980 C CA . SER A 1 250 ? 12.601 -2.778 -19.467 1.00 93.56 250 SER A CA 1
ATOM 1981 C C . SER A 1 250 ? 13.277 -4.113 -19.788 1.00 93.56 250 SER A C 1
ATOM 1983 O O . SER A 1 250 ? 14.296 -4.121 -20.475 1.00 93.56 250 SER A O 1
ATOM 1985 N N . LEU A 1 251 ? 12.730 -5.233 -19.312 1.00 94.56 251 LEU A N 1
ATOM 1986 C CA . LEU A 1 251 ? 13.210 -6.589 -19.589 1.00 94.56 251 LEU A CA 1
ATOM 1987 C C . LEU A 1 251 ? 12.929 -7.012 -21.038 1.00 94.56 251 LEU A C 1
ATOM 1989 O O . LEU A 1 251 ? 13.643 -7.849 -21.586 1.00 94.56 251 LEU A O 1
ATOM 1993 N N . SER A 1 252 ? 11.947 -6.385 -21.693 1.00 93.25 252 SER A N 1
ATOM 1994 C CA . SER A 1 252 ? 11.672 -6.625 -23.113 1.00 93.25 252 SER A CA 1
ATOM 1995 C C . SER A 1 252 ? 12.885 -6.320 -24.007 1.00 93.25 252 SER A C 1
ATOM 1997 O O . SER A 1 252 ? 13.180 -7.094 -24.912 1.00 93.25 252 SER A O 1
ATOM 1999 N N . THR A 1 253 ? 13.662 -5.272 -23.708 1.00 92.31 253 THR A N 1
ATOM 2000 C CA . THR A 1 253 ? 14.865 -4.893 -24.469 1.00 92.31 253 THR A CA 1
ATOM 2001 C C . THR A 1 253 ? 15.942 -5.989 -24.497 1.00 92.31 253 THR A C 1
ATOM 2003 O O . THR A 1 253 ? 16.294 -6.430 -25.594 1.00 92.31 253 THR A O 1
ATOM 2006 N N . PRO A 1 254 ? 16.482 -6.470 -23.354 1.00 94.75 254 PRO A N 1
ATOM 2007 C CA . PRO A 1 254 ? 17.444 -7.568 -23.367 1.00 94.75 254 PRO A CA 1
ATOM 2008 C C . PRO A 1 254 ? 16.812 -8.865 -23.885 1.00 94.75 254 PRO A C 1
ATOM 2010 O O . PRO A 1 254 ? 17.482 -9.618 -24.578 1.00 94.75 254 PRO A O 1
ATOM 2013 N N . CYS A 1 255 ? 15.519 -9.111 -23.646 1.00 95.19 255 CYS A N 1
ATOM 2014 C CA . CYS A 1 255 ? 14.842 -10.287 -24.193 1.00 95.19 255 CYS A CA 1
ATOM 2015 C C . CYS A 1 255 ? 14.870 -10.306 -25.731 1.00 95.19 255 CYS A C 1
ATOM 2017 O O . CYS A 1 255 ? 15.289 -11.301 -26.317 1.00 95.19 255 CYS A O 1
ATOM 2019 N N . ILE A 1 256 ? 14.524 -9.195 -26.392 1.00 95.50 256 ILE A N 1
ATOM 2020 C CA . ILE A 1 256 ? 14.558 -9.085 -27.859 1.00 95.50 256 ILE A CA 1
ATOM 2021 C C . ILE A 1 256 ? 15.983 -9.297 -28.385 1.00 95.50 256 ILE A C 1
ATOM 2023 O O . ILE A 1 256 ? 16.180 -10.063 -29.325 1.00 95.50 256 ILE A O 1
ATOM 2027 N N . VAL A 1 257 ? 16.989 -8.672 -27.765 1.00 93.62 257 VAL A N 1
ATOM 2028 C CA . VAL A 1 257 ? 18.397 -8.842 -28.168 1.00 93.62 257 VAL A CA 1
ATOM 2029 C C . VAL A 1 257 ? 18.869 -10.284 -27.959 1.00 93.62 257 VAL A C 1
ATOM 2031 O O . VAL A 1 257 ? 19.527 -10.845 -28.832 1.00 93.62 257 VAL A O 1
ATOM 2034 N N . GLY A 1 258 ? 18.496 -10.909 -26.843 1.00 93.38 258 GLY A N 1
ATOM 2035 C CA . GLY A 1 258 ? 18.806 -12.307 -26.552 1.00 93.38 258 GLY A CA 1
ATOM 2036 C C . GLY A 1 258 ? 18.173 -13.270 -27.557 1.00 93.38 258 GLY A C 1
ATOM 2037 O O . GLY A 1 258 ? 18.852 -14.168 -28.050 1.00 93.38 258 GLY A O 1
ATOM 2038 N N . VAL A 1 259 ? 16.906 -13.053 -27.927 1.00 95.00 259 VAL A N 1
ATOM 2039 C CA . VAL A 1 259 ? 16.229 -13.845 -28.968 1.00 95.00 259 VAL A CA 1
ATOM 2040 C C . VAL A 1 259 ? 16.895 -13.640 -30.329 1.00 95.00 259 VAL A C 1
ATOM 2042 O O . VAL A 1 259 ? 17.117 -14.613 -31.045 1.00 95.00 259 VAL A O 1
ATOM 2045 N N . LEU A 1 260 ? 17.277 -12.409 -30.681 1.00 92.38 260 LEU A N 1
ATOM 2046 C CA . LEU A 1 260 ? 18.007 -12.134 -31.923 1.00 92.38 260 LEU A CA 1
ATOM 2047 C C . LEU A 1 260 ? 19.350 -12.874 -31.966 1.00 92.38 260 LEU A C 1
ATOM 2049 O O . LEU A 1 260 ? 19.654 -13.518 -32.967 1.00 92.38 260 LEU A O 1
ATOM 2053 N N . LEU A 1 261 ? 20.129 -12.841 -30.880 1.00 90.69 261 LEU A N 1
ATOM 2054 C CA . LEU A 1 261 ? 21.382 -13.596 -30.780 1.00 90.69 261 LEU A CA 1
ATOM 2055 C C . LEU A 1 261 ? 21.147 -15.106 -30.907 1.00 90.69 261 LEU A C 1
ATOM 2057 O O . LEU A 1 261 ? 21.894 -15.779 -31.615 1.00 90.69 261 LEU A O 1
ATOM 2061 N N . TRP A 1 262 ? 20.086 -15.626 -30.286 1.00 89.88 262 TRP A N 1
ATOM 2062 C CA . TRP A 1 262 ? 19.714 -17.037 -30.384 1.00 89.88 262 TRP A CA 1
ATOM 2063 C C . TRP A 1 262 ? 19.358 -17.456 -31.820 1.00 89.88 262 TRP A C 1
ATOM 2065 O O . TRP A 1 262 ? 19.833 -18.489 -32.288 1.00 89.88 262 TRP A O 1
ATOM 2075 N N . VAL A 1 263 ? 18.590 -16.645 -32.558 1.00 91.88 263 VAL A N 1
ATOM 2076 C CA . VAL A 1 263 ? 18.259 -16.917 -33.972 1.00 91.88 263 VAL A CA 1
ATOM 2077 C C . VAL A 1 263 ? 19.508 -16.853 -34.859 1.00 91.88 263 VAL A C 1
ATOM 2079 O O . VAL A 1 263 ? 19.696 -17.692 -35.742 1.00 91.88 263 VAL A O 1
ATOM 2082 N N . LEU A 1 264 ? 20.389 -15.879 -34.615 1.00 88.44 264 LEU A N 1
ATOM 2083 C CA . LEU A 1 264 ? 21.615 -15.682 -35.390 1.00 88.44 264 LEU A CA 1
ATOM 2084 C C . LEU A 1 264 ? 22.669 -16.772 -35.152 1.00 88.44 264 LEU A C 1
ATOM 2086 O O . LEU A 1 264 ? 23.546 -16.946 -35.999 1.00 88.44 264 LEU A O 1
ATOM 2090 N N . TRP A 1 265 ? 22.564 -17.550 -34.070 1.00 85.88 265 TRP A N 1
ATOM 2091 C CA . TRP A 1 265 ? 23.498 -18.637 -33.760 1.00 85.88 265 TRP A CA 1
ATOM 2092 C C . TRP A 1 265 ? 23.648 -19.647 -34.908 1.00 85.88 265 TRP A C 1
ATOM 2094 O O . TRP A 1 265 ? 24.732 -20.176 -35.131 1.00 85.88 265 TRP A O 1
ATOM 2104 N N . ARG A 1 266 ? 22.590 -19.879 -35.698 1.00 82.69 266 ARG A N 1
ATOM 2105 C CA . ARG A 1 266 ? 22.628 -20.822 -36.830 1.00 82.69 266 ARG A CA 1
ATOM 2106 C C . ARG A 1 266 ? 23.383 -20.297 -38.058 1.00 82.69 266 ARG A C 1
ATOM 2108 O O . ARG A 1 266 ? 23.745 -21.087 -38.926 1.00 82.69 266 ARG A O 1
ATOM 2115 N N . HIS A 1 267 ? 23.593 -18.987 -38.148 1.00 86.38 267 HIS A N 1
ATOM 2116 C CA . HIS A 1 267 ? 24.188 -18.324 -39.312 1.00 86.38 267 HIS A CA 1
ATOM 2117 C C . HIS A 1 267 ? 25.613 -17.812 -39.063 1.00 86.38 267 HIS A C 1
ATOM 2119 O O . HIS A 1 267 ? 26.250 -17.333 -39.998 1.00 86.38 267 HIS A O 1
ATOM 2125 N N . ILE A 1 268 ? 26.100 -17.889 -37.823 1.00 86.56 268 ILE A N 1
ATOM 2126 C CA . ILE A 1 268 ? 27.365 -17.301 -37.375 1.00 86.56 268 ILE A CA 1
ATOM 2127 C C . ILE A 1 268 ? 28.297 -18.405 -36.861 1.00 86.56 268 ILE A C 1
ATOM 2129 O O . ILE A 1 268 ? 27.848 -19.381 -36.259 1.00 86.56 268 ILE A O 1
ATOM 2133 N N . ASP A 1 269 ? 29.603 -18.239 -37.074 1.00 90.12 269 ASP A N 1
ATOM 2134 C CA . ASP A 1 269 ? 30.619 -19.147 -36.541 1.00 90.12 269 ASP A CA 1
ATOM 2135 C C . ASP A 1 269 ? 30.580 -19.214 -35.004 1.00 90.12 269 ASP A C 1
ATOM 2137 O O . ASP A 1 269 ? 30.368 -18.224 -34.302 1.00 90.12 269 ASP A O 1
ATOM 2141 N N . TYR A 1 270 ? 30.855 -20.395 -34.448 1.00 87.81 270 TYR A N 1
ATOM 2142 C CA . TYR A 1 270 ? 30.794 -20.627 -33.001 1.00 87.81 270 TYR A CA 1
ATOM 2143 C C . TYR A 1 270 ? 31.663 -19.649 -32.185 1.00 87.81 270 TYR A C 1
ATOM 2145 O O . TYR A 1 270 ? 31.258 -19.182 -31.120 1.00 87.81 270 TYR A O 1
ATOM 2153 N N . THR A 1 271 ? 32.850 -19.306 -32.690 1.00 88.62 271 THR A N 1
ATOM 2154 C CA . THR A 1 271 ? 33.806 -18.416 -32.013 1.00 88.62 271 THR A CA 1
ATOM 2155 C C . THR A 1 271 ? 33.302 -16.978 -31.907 1.00 88.62 271 THR A C 1
ATOM 2157 O O . THR A 1 271 ? 33.429 -16.364 -30.848 1.00 88.62 271 THR A O 1
ATOM 2160 N N . SER A 1 272 ? 32.693 -16.445 -32.966 1.00 88.62 272 SER A N 1
ATOM 2161 C CA . SER A 1 272 ? 32.132 -15.091 -32.979 1.00 88.62 272 SER A CA 1
ATOM 2162 C C . SER A 1 272 ? 30.824 -15.012 -32.187 1.00 88.62 272 SER A C 1
ATOM 2164 O O . SER A 1 272 ? 30.602 -14.030 -31.479 1.00 88.62 272 SER A O 1
ATOM 2166 N N . TYR A 1 273 ? 30.012 -16.074 -32.192 1.00 90.31 273 TYR A N 1
ATOM 2167 C CA . TYR A 1 273 ? 28.833 -16.184 -31.330 1.00 90.31 273 TYR A CA 1
ATOM 2168 C C . TYR A 1 273 ? 29.189 -16.149 -29.831 1.00 90.31 273 TYR A C 1
ATOM 2170 O O . TYR A 1 273 ? 28.586 -15.396 -29.066 1.00 90.31 273 TYR A O 1
ATOM 2178 N N . MET A 1 274 ? 30.212 -16.901 -29.405 1.00 90.62 274 MET A N 1
ATOM 2179 C CA . MET A 1 274 ? 30.676 -16.900 -28.008 1.00 90.62 274 MET A CA 1
ATOM 2180 C C . MET A 1 274 ? 31.180 -15.519 -27.559 1.00 90.62 274 MET A C 1
ATOM 2182 O O . MET A 1 274 ? 30.865 -15.072 -26.455 1.00 90.62 274 MET A O 1
ATOM 2186 N N . GLN A 1 275 ? 31.917 -14.811 -28.421 1.00 91.44 275 GLN A N 1
ATOM 2187 C CA . GLN A 1 275 ? 32.360 -13.440 -28.144 1.00 91.44 275 GLN A CA 1
ATOM 2188 C C . GLN A 1 275 ? 31.173 -12.472 -28.022 1.00 91.44 275 GLN A C 1
ATOM 2190 O O . GLN A 1 275 ? 31.130 -11.671 -27.087 1.00 91.44 275 GLN A O 1
ATOM 2195 N N . ALA A 1 276 ? 30.184 -12.576 -28.915 1.00 90.25 276 ALA A N 1
ATOM 2196 C CA . ALA A 1 276 ? 28.976 -11.755 -28.875 1.00 90.25 276 ALA A CA 1
ATOM 2197 C C . ALA A 1 276 ? 28.158 -11.980 -27.591 1.00 90.25 276 ALA A C 1
ATOM 2199 O O . ALA A 1 276 ? 27.713 -11.011 -26.979 1.00 90.25 276 ALA A O 1
ATOM 2200 N N . MET A 1 277 ? 28.020 -13.229 -27.134 1.00 90.62 277 MET A N 1
ATOM 2201 C CA . MET A 1 277 ? 27.354 -13.555 -25.865 1.00 90.62 277 MET A CA 1
ATOM 2202 C C . MET A 1 277 ? 28.088 -12.974 -24.650 1.00 90.62 277 MET A C 1
ATOM 2204 O O . MET A 1 277 ? 27.444 -12.450 -23.741 1.00 90.62 277 MET A O 1
ATOM 2208 N N . GLY A 1 278 ? 29.426 -13.005 -24.645 1.00 92.62 278 GLY A N 1
ATOM 2209 C CA . GLY A 1 278 ? 30.232 -12.378 -23.593 1.00 92.62 278 GLY A CA 1
ATOM 2210 C C . GLY A 1 278 ? 30.043 -10.858 -23.535 1.00 92.62 278 GLY A C 1
ATOM 2211 O O . GLY A 1 278 ? 29.805 -10.300 -22.464 1.00 92.62 278 GLY A O 1
ATOM 2212 N N . ILE A 1 279 ? 30.068 -10.191 -24.694 1.00 93.44 279 ILE A N 1
ATOM 2213 C CA . ILE A 1 279 ? 29.807 -8.746 -24.800 1.00 93.44 279 ILE A CA 1
ATOM 2214 C C . ILE A 1 279 ? 28.375 -8.426 -24.358 1.00 93.44 279 ILE A C 1
ATOM 2216 O O . ILE A 1 279 ? 28.162 -7.482 -23.600 1.00 93.44 279 ILE A O 1
ATOM 2220 N N . TYR A 1 280 ? 27.394 -9.224 -24.781 1.00 94.12 280 TYR A N 1
ATOM 2221 C CA . TYR A 1 280 ? 26.000 -9.063 -24.379 1.00 94.12 280 TYR A CA 1
ATOM 2222 C C . TYR A 1 280 ? 25.825 -9.179 -22.859 1.00 94.12 280 TYR A C 1
ATOM 2224 O O . TYR A 1 280 ? 25.210 -8.302 -22.255 1.00 94.12 280 TYR A O 1
ATOM 2232 N N . GLY A 1 281 ? 26.428 -10.187 -22.221 1.00 93.88 281 GLY A N 1
ATOM 2233 C CA . GLY A 1 281 ? 26.410 -10.330 -20.762 1.00 93.88 281 GLY A CA 1
ATOM 2234 C C . GLY A 1 281 ? 26.989 -9.108 -20.039 1.00 93.88 281 GLY A C 1
ATOM 2235 O O . GLY A 1 281 ? 26.390 -8.615 -19.082 1.00 93.88 281 GLY A O 1
ATOM 2236 N N . LEU A 1 282 ? 28.098 -8.553 -20.544 1.00 95.25 282 LEU A N 1
ATOM 2237 C CA . LEU A 1 282 ? 28.680 -7.314 -20.014 1.00 95.25 282 LEU A CA 1
ATOM 2238 C C . LEU A 1 282 ? 27.755 -6.106 -20.200 1.00 95.25 282 LEU A C 1
ATOM 2240 O O . LEU A 1 282 ? 27.602 -5.310 -19.275 1.00 95.25 282 LEU A O 1
ATOM 2244 N N . LEU A 1 283 ? 27.106 -5.967 -21.358 1.00 94.50 283 LEU A N 1
ATOM 2245 C CA . LEU A 1 283 ? 26.143 -4.890 -21.603 1.00 94.50 283 LEU A CA 1
ATOM 2246 C C . LEU A 1 283 ? 24.920 -5.002 -20.685 1.00 94.50 283 LEU A C 1
ATOM 2248 O O . LEU A 1 283 ? 24.445 -3.989 -20.172 1.00 94.50 283 LEU A O 1
ATOM 2252 N N . VAL A 1 284 ? 24.428 -6.212 -20.421 1.00 94.81 284 VAL A N 1
ATOM 2253 C CA . VAL A 1 284 ? 23.319 -6.417 -19.481 1.00 94.81 284 VAL A CA 1
ATOM 2254 C C . VAL A 1 284 ? 23.724 -5.990 -18.066 1.00 94.81 284 VAL A C 1
ATOM 2256 O O . VAL A 1 284 ? 22.990 -5.242 -17.416 1.00 94.81 284 VAL A O 1
ATOM 2259 N N . ALA A 1 285 ? 24.908 -6.399 -17.606 1.00 94.44 285 ALA A N 1
ATOM 2260 C CA . ALA A 1 285 ? 25.387 -6.094 -16.260 1.00 94.44 285 ALA A CA 1
ATOM 2261 C C . ALA A 1 285 ? 25.747 -4.611 -16.060 1.00 94.44 285 ALA A C 1
ATOM 2263 O O . ALA A 1 285 ? 25.415 -4.034 -15.028 1.00 94.44 285 ALA A O 1
ATOM 2264 N N . LEU A 1 286 ? 26.421 -3.985 -17.028 1.00 95.69 286 LEU A N 1
ATOM 2265 C CA . LEU A 1 286 ? 26.970 -2.632 -16.878 1.00 95.69 286 LEU A CA 1
ATOM 2266 C C . LEU A 1 286 ? 26.050 -1.536 -17.411 1.00 95.69 286 LEU A C 1
ATOM 2268 O O . LEU A 1 286 ? 26.078 -0.415 -16.909 1.00 95.69 286 LEU A O 1
ATOM 2272 N N . VAL A 1 287 ? 25.250 -1.831 -18.435 1.00 94.31 287 VAL A N 1
ATOM 2273 C CA . VAL A 1 287 ? 24.392 -0.830 -19.077 1.00 94.31 287 VAL A CA 1
ATOM 2274 C C . VAL A 1 287 ? 22.956 -1.022 -18.634 1.00 94.31 287 VAL A C 1
ATOM 2276 O O . VAL A 1 287 ? 22.373 -0.100 -18.065 1.00 94.31 287 VAL A O 1
ATOM 2279 N N . TRP A 1 288 ? 22.378 -2.202 -18.858 1.00 95.19 288 TRP A N 1
ATOM 2280 C CA . TRP A 1 288 ? 20.954 -2.413 -18.602 1.00 95.19 288 TRP A CA 1
ATOM 2281 C C . TRP A 1 288 ? 20.617 -2.338 -17.109 1.00 95.19 288 TRP A C 1
ATOM 2283 O O . TRP A 1 288 ? 19.759 -1.538 -16.738 1.00 95.19 288 TRP A O 1
ATOM 2293 N N . ALA A 1 289 ? 21.312 -3.084 -16.243 1.00 94.00 289 ALA A N 1
ATOM 2294 C CA . ALA A 1 289 ? 20.981 -3.124 -14.816 1.00 94.00 289 ALA A CA 1
ATOM 2295 C C . ALA A 1 289 ? 21.092 -1.741 -14.126 1.00 94.00 289 ALA A C 1
ATOM 2297 O O . ALA A 1 289 ? 20.103 -1.301 -13.528 1.00 94.00 289 ALA A O 1
ATOM 2298 N N . PRO A 1 290 ? 22.192 -0.971 -14.270 1.00 95.56 290 PRO A N 1
ATOM 2299 C CA . PRO A 1 290 ? 22.264 0.385 -13.720 1.00 95.56 290 PRO A CA 1
ATOM 2300 C C . PRO A 1 290 ? 21.259 1.351 -14.359 1.00 95.56 290 PRO A C 1
ATOM 2302 O O . PRO A 1 290 ? 20.735 2.235 -13.678 1.00 95.56 290 PRO A O 1
ATOM 2305 N N . SER A 1 291 ? 20.948 1.185 -15.651 1.00 94.88 291 SER A N 1
ATOM 2306 C CA . SER A 1 291 ? 19.940 2.011 -16.328 1.00 94.88 291 SER A CA 1
ATOM 2307 C C . SER A 1 291 ? 18.539 1.777 -15.769 1.00 94.88 291 SER A C 1
ATOM 2309 O O . SER A 1 291 ? 17.812 2.745 -15.556 1.00 94.88 291 SER A O 1
ATOM 2311 N N . VAL A 1 292 ? 18.165 0.522 -15.493 1.00 95.25 292 VAL A N 1
ATOM 2312 C CA . VAL A 1 292 ? 16.880 0.177 -14.863 1.00 95.25 292 VAL A CA 1
ATOM 2313 C C . VAL A 1 292 ? 16.779 0.796 -13.479 1.00 95.25 292 VAL A C 1
ATOM 2315 O O . VAL A 1 292 ? 15.785 1.459 -13.193 1.00 95.25 292 VAL A O 1
ATOM 2318 N N . LEU A 1 293 ? 17.820 0.660 -12.654 1.00 95.00 293 LEU A N 1
ATOM 2319 C CA . LEU A 1 293 ? 17.844 1.241 -11.310 1.00 95.00 293 LEU A CA 1
ATOM 2320 C C . LEU A 1 293 ? 17.699 2.766 -11.351 1.00 95.00 293 LEU A C 1
ATOM 2322 O O . LEU A 1 293 ? 16.860 3.332 -10.653 1.00 95.00 293 LEU A O 1
ATOM 2326 N N . LYS A 1 294 ? 18.453 3.444 -12.223 1.00 95.94 294 LYS A N 1
ATOM 2327 C CA . LYS A 1 294 ? 18.362 4.903 -12.387 1.00 95.94 294 LYS A CA 1
ATOM 2328 C C . LYS A 1 294 ? 17.013 5.352 -12.955 1.00 95.94 294 LYS A C 1
ATOM 2330 O O . LYS A 1 294 ? 16.535 6.443 -12.645 1.00 95.94 294 LYS A O 1
ATOM 2335 N N . ARG A 1 295 ? 16.402 4.544 -13.823 1.00 95.44 295 ARG A N 1
ATOM 2336 C CA . ARG A 1 295 ? 15.065 4.811 -14.360 1.00 95.44 295 ARG A CA 1
ATOM 2337 C C . ARG A 1 295 ? 13.999 4.636 -13.282 1.00 95.44 295 ARG A C 1
ATOM 2339 O O . ARG A 1 295 ? 13.096 5.463 -13.218 1.00 95.44 295 ARG A O 1
ATOM 2346 N N . TRP A 1 296 ? 14.129 3.616 -12.436 1.00 95.62 296 TRP A N 1
ATOM 2347 C CA . TRP A 1 296 ? 13.238 3.385 -11.305 1.00 95.62 296 TRP A CA 1
ATOM 2348 C C . TRP A 1 296 ? 13.283 4.537 -10.310 1.00 95.62 296 TRP A C 1
ATOM 2350 O O . TRP A 1 296 ? 12.233 5.086 -10.008 1.00 95.62 296 TRP A O 1
ATOM 2360 N N . THR A 1 297 ? 14.466 4.984 -9.880 1.00 94.38 297 THR A N 1
ATOM 2361 C CA . THR A 1 297 ? 14.561 6.092 -8.914 1.00 94.38 297 THR A CA 1
ATOM 2362 C C . THR A 1 297 ? 13.905 7.367 -9.438 1.00 94.38 297 THR A C 1
ATOM 2364 O O . THR A 1 297 ? 13.120 7.993 -8.735 1.00 94.38 297 THR A O 1
ATOM 2367 N N . ARG A 1 298 ? 14.136 7.723 -10.708 1.00 95.25 298 ARG A N 1
ATOM 2368 C CA . ARG A 1 298 ? 13.449 8.858 -11.354 1.00 95.25 298 ARG A CA 1
ATOM 2369 C C . ARG A 1 298 ? 11.935 8.677 -11.405 1.00 95.25 298 ARG A C 1
ATOM 2371 O O . ARG A 1 298 ? 11.202 9.634 -11.179 1.00 95.25 298 ARG A O 1
ATOM 2378 N N . TYR A 1 299 ? 11.476 7.471 -11.728 1.00 93.62 299 TYR A N 1
ATOM 2379 C CA . TYR A 1 299 ? 10.051 7.177 -11.804 1.00 93.62 299 TYR A CA 1
ATOM 2380 C C . TYR A 1 299 ? 9.387 7.219 -10.424 1.00 93.62 299 TYR A C 1
ATOM 2382 O O . TYR A 1 299 ? 8.320 7.804 -10.288 1.00 93.62 299 TYR A O 1
ATOM 2390 N N . GLN A 1 300 ? 10.059 6.708 -9.394 1.00 92.50 300 GLN A N 1
ATOM 2391 C CA . GLN A 1 300 ? 9.622 6.792 -8.005 1.00 92.50 300 GLN A CA 1
ATOM 2392 C C . GLN A 1 300 ? 9.448 8.250 -7.562 1.00 92.50 300 GLN A C 1
ATOM 2394 O O . GLN A 1 300 ? 8.403 8.584 -7.018 1.00 92.50 300 GLN A O 1
ATOM 2399 N N . TYR A 1 301 ? 10.407 9.138 -7.852 1.00 92.00 301 TYR A N 1
ATOM 2400 C CA . TYR A 1 301 ? 10.246 10.569 -7.559 1.00 92.00 301 TYR A CA 1
ATOM 2401 C C . TYR A 1 301 ? 9.068 11.195 -8.311 1.00 92.00 301 TYR A C 1
ATOM 2403 O O . TYR A 1 301 ? 8.335 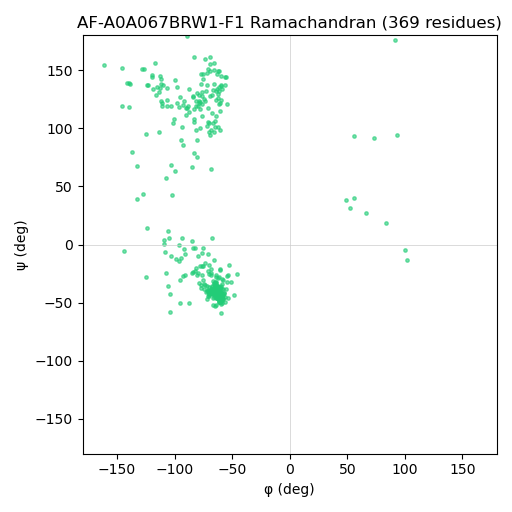11.985 -7.731 1.00 92.00 301 TYR A O 1
ATOM 2411 N N . SER A 1 302 ? 8.854 10.824 -9.577 1.00 92.38 302 SER A N 1
ATOM 2412 C CA . SER A 1 302 ? 7.687 11.292 -10.334 1.00 92.38 302 SER A CA 1
ATOM 2413 C C . SER A 1 302 ? 6.371 10.869 -9.679 1.00 92.38 302 SER A C 1
ATOM 2415 O O . SER A 1 302 ? 5.460 11.682 -9.611 1.00 92.38 302 SER A O 1
ATOM 2417 N N . LEU A 1 303 ? 6.279 9.628 -9.189 1.00 90.81 303 LEU A N 1
ATOM 2418 C CA . LEU A 1 303 ? 5.091 9.124 -8.491 1.00 90.81 303 LEU A CA 1
ATOM 2419 C C . LEU A 1 303 ? 4.886 9.812 -7.138 1.00 90.81 303 LEU A C 1
ATOM 2421 O O . LEU A 1 303 ? 3.758 10.127 -6.786 1.00 90.81 303 LEU A O 1
ATOM 2425 N N . LEU A 1 304 ? 5.967 10.091 -6.402 1.00 88.94 304 LEU A N 1
ATOM 2426 C CA . LEU A 1 304 ? 5.890 10.836 -5.142 1.00 88.94 304 LEU A CA 1
ATOM 2427 C C . LEU A 1 304 ? 5.358 12.258 -5.347 1.00 88.94 304 LEU A C 1
ATOM 2429 O O . LEU A 1 304 ? 4.566 12.720 -4.538 1.00 88.94 304 LEU A O 1
ATOM 2433 N N . VAL A 1 305 ? 5.766 12.938 -6.423 1.00 88.81 305 VAL A N 1
ATOM 2434 C CA . VAL A 1 305 ? 5.226 14.260 -6.786 1.00 88.81 305 VAL A CA 1
ATOM 2435 C C . VAL A 1 305 ? 3.757 14.145 -7.192 1.00 88.81 305 VAL A C 1
ATOM 2437 O O . VAL A 1 305 ? 2.932 14.933 -6.754 1.00 88.81 305 VAL A O 1
ATOM 2440 N N . GLU A 1 306 ? 3.427 13.167 -8.036 1.00 88.06 306 GLU A N 1
ATOM 2441 C CA . GLU A 1 306 ? 2.077 12.991 -8.578 1.00 88.06 306 GLU A CA 1
ATOM 2442 C C . GLU A 1 306 ? 1.039 12.643 -7.504 1.00 88.06 306 GLU A C 1
ATOM 2444 O O . GLU A 1 306 ? -0.114 13.050 -7.603 1.00 88.06 306 GLU A O 1
ATOM 2449 N N . TRP A 1 307 ? 1.445 11.890 -6.484 1.00 85.69 307 TRP A N 1
ATOM 2450 C CA . TRP A 1 307 ? 0.582 11.493 -5.372 1.00 85.69 307 TRP A CA 1
ATOM 2451 C C . TRP A 1 307 ? 0.668 12.431 -4.167 1.00 85.69 307 TRP A C 1
ATOM 2453 O O . TRP A 1 307 ? 0.068 12.124 -3.143 1.00 85.69 307 TRP A O 1
ATOM 2463 N N . ASP A 1 308 ? 1.407 13.537 -4.287 1.00 81.50 308 ASP A N 1
ATOM 2464 C CA . ASP A 1 308 ? 1.630 14.520 -3.223 1.00 81.50 308 ASP A CA 1
ATOM 2465 C C . ASP A 1 308 ? 2.224 13.921 -1.929 1.00 81.50 308 ASP A C 1
ATOM 2467 O O . ASP A 1 308 ? 1.874 14.250 -0.801 1.00 81.50 308 ASP A O 1
ATOM 2471 N N . LEU A 1 309 ? 3.160 12.985 -2.100 1.00 77.12 309 LEU A N 1
ATOM 2472 C CA . LEU A 1 309 ? 3.819 12.240 -1.023 1.00 77.12 309 LEU A CA 1
ATOM 2473 C C . LEU A 1 309 ? 5.262 12.694 -0.781 1.00 77.12 309 LEU A C 1
ATOM 2475 O O . LEU A 1 309 ? 6.013 12.016 -0.085 1.00 77.12 309 LEU A O 1
ATOM 2479 N N . LEU A 1 310 ? 5.692 13.819 -1.358 1.00 68.75 310 LEU A N 1
ATOM 2480 C CA . LEU A 1 310 ? 7.075 14.302 -1.233 1.00 68.75 310 LEU A CA 1
ATOM 2481 C C . LEU A 1 310 ? 7.503 14.540 0.221 1.00 68.75 310 LEU A C 1
ATOM 2483 O O . LEU A 1 310 ? 8.671 14.340 0.551 1.00 68.75 310 LEU A O 1
ATOM 2487 N N . GLN A 1 311 ? 6.564 14.969 1.063 1.00 60.47 311 GLN A N 1
ATOM 2488 C CA . GLN A 1 311 ? 6.779 15.226 2.489 1.00 60.47 311 GLN A CA 1
ATOM 2489 C C . GLN A 1 311 ? 6.371 14.032 3.366 1.00 60.47 311 GLN A C 1
ATOM 2491 O O . GLN A 1 311 ? 6.746 13.954 4.533 1.00 60.47 311 GLN A O 1
ATOM 2496 N N . ALA A 1 312 ? 5.634 13.070 2.806 1.00 59.75 312 ALA A N 1
ATOM 2497 C CA . ALA A 1 312 ? 5.189 11.885 3.520 1.00 59.75 312 ALA A CA 1
ATOM 2498 C C . ALA A 1 312 ? 6.317 10.845 3.552 1.00 59.75 312 ALA A C 1
ATOM 2500 O O . ALA A 1 312 ? 6.528 10.093 2.599 1.00 59.75 312 ALA A O 1
ATOM 2501 N N . LYS A 1 313 ? 7.057 10.789 4.661 1.00 57.12 313 LYS A N 1
ATOM 2502 C CA . LYS A 1 313 ? 8.013 9.704 4.896 1.00 57.12 313 LYS A CA 1
ATOM 2503 C C . LYS A 1 313 ? 7.284 8.428 5.343 1.00 57.12 313 LYS A C 1
ATOM 2505 O O . LYS A 1 313 ? 6.247 8.498 5.999 1.00 57.12 313 LYS A O 1
ATOM 2510 N N . GLU A 1 314 ? 7.818 7.267 4.953 1.00 58.69 314 GLU A N 1
ATOM 2511 C CA . GLU A 1 314 ? 7.294 5.959 5.361 1.00 58.69 314 GLU A CA 1
ATOM 2512 C C . GLU A 1 314 ? 7.371 5.817 6.889 1.00 58.69 314 GLU A C 1
ATOM 2514 O O . GLU A 1 314 ? 8.450 5.943 7.468 1.00 58.69 314 GLU A O 1
ATOM 2519 N N . VAL A 1 315 ? 6.215 5.595 7.521 1.00 57.12 315 VAL A N 1
ATOM 2520 C CA . VAL A 1 315 ? 6.108 5.332 8.959 1.00 57.12 315 VAL A CA 1
ATOM 2521 C C . VAL A 1 315 ? 6.432 3.863 9.190 1.00 57.12 315 VAL A C 1
ATOM 2523 O O . VAL A 1 315 ? 5.802 2.974 8.607 1.00 57.12 315 VAL A O 1
ATOM 2526 N N . GLU A 1 316 ? 7.425 3.606 10.030 1.00 60.44 316 GLU A N 1
ATOM 2527 C CA . GLU A 1 316 ? 7.678 2.267 10.542 1.00 60.44 316 GLU A CA 1
ATOM 2528 C C . GLU A 1 316 ? 6.713 2.030 11.704 1.00 60.44 316 GLU A C 1
ATOM 2530 O O . GLU A 1 316 ? 6.726 2.761 12.691 1.00 60.44 316 GLU A O 1
ATOM 2535 N N . TYR A 1 317 ? 5.842 1.024 11.584 1.00 61.47 317 TYR A N 1
ATOM 2536 C CA . TYR A 1 317 ? 4.982 0.648 12.702 1.00 61.47 317 TYR A CA 1
ATOM 2537 C C . TYR A 1 317 ? 5.863 0.184 13.863 1.00 61.47 317 TYR A C 1
ATOM 2539 O O . TYR A 1 317 ? 6.708 -0.702 13.670 1.00 61.47 317 TYR A O 1
ATOM 2547 N N . PRO A 1 318 ? 5.699 0.761 15.062 1.00 62.03 318 PRO A N 1
ATOM 2548 C CA . PRO A 1 318 ? 6.545 0.405 16.176 1.00 62.03 318 PRO A CA 1
ATOM 2549 C C . PRO A 1 318 ? 6.290 -1.041 16.584 1.00 62.03 318 PRO A C 1
ATOM 2551 O O . PRO A 1 318 ? 5.149 -1.471 16.749 1.00 62.03 318 PRO A O 1
ATOM 2554 N N . ASN A 1 319 ? 7.373 -1.792 16.779 1.00 70.06 319 ASN A N 1
ATOM 2555 C CA . ASN A 1 319 ? 7.272 -3.158 17.272 1.00 70.06 319 ASN A CA 1
ATOM 2556 C C . ASN A 1 319 ? 6.588 -3.146 18.659 1.00 70.06 319 ASN A C 1
ATOM 2558 O O . ASN A 1 319 ? 7.103 -2.487 19.570 1.00 70.06 319 ASN A O 1
ATOM 2562 N N . PRO A 1 320 ? 5.483 -3.890 18.863 1.00 66.00 320 PRO A N 1
ATOM 2563 C CA . PRO A 1 320 ? 4.784 -3.948 20.147 1.00 66.00 320 PRO A CA 1
ATOM 2564 C C . PRO A 1 320 ? 5.651 -4.474 21.305 1.00 66.00 320 PRO A C 1
ATOM 2566 O O . PRO A 1 320 ? 5.368 -4.186 22.469 1.00 66.00 320 PRO A O 1
ATOM 2569 N N . GLU A 1 321 ? 6.718 -5.223 21.017 1.00 70.19 321 GLU A N 1
ATOM 2570 C CA . GLU A 1 321 ? 7.677 -5.715 22.015 1.00 70.19 321 GLU A CA 1
ATOM 2571 C C . GLU A 1 321 ? 8.699 -4.656 22.453 1.00 70.19 321 GLU A C 1
ATOM 2573 O O . GLU A 1 321 ? 9.465 -4.868 23.402 1.00 70.19 321 GLU A O 1
ATOM 2578 N N . PHE A 1 322 ? 8.742 -3.511 21.771 1.00 73.06 322 PHE A N 1
ATOM 2579 C CA . PHE A 1 322 ? 9.691 -2.451 22.063 1.00 73.06 322 PHE A CA 1
ATOM 2580 C C . PHE A 1 322 ? 9.258 -1.645 23.294 1.00 73.06 322 PHE A C 1
ATOM 2582 O O . PHE A 1 322 ? 8.171 -1.077 23.342 1.00 73.06 322 PHE A O 1
ATOM 2589 N N . LYS A 1 323 ? 10.130 -1.583 24.309 1.00 70.12 323 LYS A N 1
ATOM 2590 C CA . LYS A 1 323 ? 9.803 -1.019 25.634 1.00 70.12 323 LYS A CA 1
ATOM 2591 C C . LYS A 1 323 ? 10.351 0.386 25.900 1.00 70.12 323 LYS A C 1
ATOM 2593 O O . LYS A 1 323 ? 10.008 0.962 26.922 1.00 70.12 323 LYS A O 1
ATOM 2598 N N . ASP A 1 324 ? 11.217 0.913 25.038 1.00 76.19 324 ASP A N 1
ATOM 2599 C CA . ASP A 1 324 ? 11.985 2.140 25.309 1.00 76.19 324 ASP A CA 1
ATOM 2600 C C . ASP A 1 324 ? 11.403 3.359 24.571 1.00 76.19 324 ASP A C 1
ATOM 2602 O O . ASP A 1 324 ? 11.988 3.851 23.611 1.00 76.19 324 ASP A O 1
ATOM 2606 N N . PHE A 1 325 ? 10.210 3.807 24.967 1.00 74.50 325 PHE A N 1
ATOM 2607 C CA . PHE A 1 325 ? 9.508 4.927 24.327 1.00 74.50 325 PHE A CA 1
ATOM 2608 C C . PHE A 1 325 ? 9.100 6.001 25.337 1.00 74.50 325 PHE A C 1
ATOM 2610 O O . PHE A 1 325 ? 8.836 5.712 26.506 1.00 74.50 325 PHE A O 1
ATOM 2617 N N . VAL A 1 326 ? 9.029 7.245 24.869 1.00 77.62 326 VAL A N 1
ATOM 2618 C CA . VAL A 1 326 ? 8.481 8.381 25.618 1.00 77.62 326 VAL A CA 1
ATOM 2619 C C . VAL A 1 326 ? 7.039 8.586 25.169 1.00 77.62 326 VAL A C 1
ATOM 2621 O O . VAL A 1 326 ? 6.752 8.503 23.979 1.00 77.62 326 VAL A O 1
ATOM 2624 N N . VAL A 1 327 ? 6.122 8.801 26.112 1.00 77.25 327 VAL A N 1
ATOM 2625 C CA . VAL A 1 327 ? 4.716 9.094 25.801 1.00 77.25 327 VAL A CA 1
ATOM 2626 C C . VAL A 1 327 ? 4.508 10.600 25.870 1.00 77.25 327 VAL A C 1
ATOM 2628 O O . VAL A 1 327 ? 4.749 11.200 26.918 1.00 77.25 327 VAL A O 1
ATOM 2631 N N . GLU A 1 328 ? 4.053 11.191 24.771 1.00 75.62 328 GLU A N 1
ATOM 2632 C CA . GLU A 1 328 ? 3.700 12.605 24.669 1.00 75.62 328 GLU A CA 1
ATOM 2633 C C . GLU A 1 328 ? 2.201 12.751 24.388 1.00 75.62 328 GLU A C 1
ATOM 2635 O O . GLU A 1 328 ? 1.639 12.037 23.562 1.00 75.62 328 GLU A O 1
ATOM 2640 N N . THR A 1 329 ? 1.536 13.667 25.093 1.00 76.62 329 THR A N 1
ATOM 2641 C CA . THR A 1 329 ? 0.101 13.938 24.920 1.00 76.62 329 THR A CA 1
ATOM 2642 C C . THR A 1 329 ? -0.101 15.070 23.917 1.00 76.62 329 THR A C 1
ATOM 2644 O O . THR A 1 329 ? 0.331 16.197 24.175 1.00 76.62 329 THR A O 1
ATOM 2647 N N . ILE A 1 330 ? -0.797 14.807 22.815 1.00 73.31 330 ILE A N 1
ATOM 2648 C CA . ILE A 1 330 ? -1.033 15.761 21.725 1.00 73.31 330 ILE A CA 1
ATOM 2649 C C . ILE A 1 330 ? -2.507 16.142 21.638 1.00 73.31 330 ILE A C 1
ATOM 2651 O O . ILE A 1 330 ? -3.371 15.313 21.884 1.00 73.31 330 ILE A O 1
ATOM 2655 N N . ASN A 1 331 ? -2.816 17.390 21.284 1.00 73.88 331 ASN A N 1
ATOM 2656 C CA . ASN A 1 331 ? -4.194 17.793 21.001 1.00 73.88 331 ASN A CA 1
ATOM 2657 C C . ASN A 1 331 ? -4.493 17.596 19.511 1.00 73.88 331 ASN A C 1
ATOM 2659 O O . ASN A 1 331 ? -3.871 18.256 18.683 1.00 73.88 331 ASN A O 1
ATOM 2663 N N . VAL A 1 332 ? -5.445 16.721 19.191 1.00 68.69 332 VAL A N 1
ATOM 2664 C CA . VAL A 1 332 ? -5.870 16.386 17.820 1.00 68.69 332 VAL A CA 1
ATOM 2665 C C . VAL A 1 332 ? -7.074 17.225 17.369 1.00 68.69 332 VAL A C 1
ATOM 2667 O O . VAL A 1 332 ? -7.407 17.253 16.180 1.00 68.69 332 VAL A O 1
ATOM 2670 N N . ALA A 1 333 ? -7.730 17.941 18.286 1.00 65.94 333 ALA A N 1
ATOM 2671 C CA . ALA A 1 333 ? -8.875 18.789 17.960 1.00 65.94 333 ALA A CA 1
ATOM 2672 C C . ALA A 1 333 ? -8.497 19.924 16.993 1.00 65.94 333 ALA A C 1
ATOM 2674 O O . ALA A 1 333 ? -7.359 20.396 16.989 1.00 65.94 333 ALA A O 1
ATOM 2675 N N . ASN A 1 334 ? -9.449 20.352 16.158 1.00 65.81 334 ASN A N 1
ATOM 2676 C CA . ASN A 1 334 ? -9.248 21.511 15.286 1.00 65.81 334 ASN A CA 1
ATOM 2677 C C . ASN A 1 334 ? -9.185 22.805 16.107 1.00 65.81 334 ASN A C 1
ATOM 2679 O O . ASN A 1 334 ? -9.661 22.862 17.247 1.00 65.81 334 ASN A O 1
ATOM 2683 N N . GLU A 1 335 ? -8.640 23.865 15.513 1.00 64.25 335 GLU A N 1
ATOM 2684 C CA . GLU A 1 335 ? -8.627 25.182 16.141 1.00 64.25 335 GLU A CA 1
ATOM 2685 C C . GLU A 1 335 ? -10.067 25.672 16.402 1.00 64.25 335 GLU A C 1
ATOM 2687 O O . GLU A 1 335 ? -10.857 25.880 15.483 1.00 64.25 335 GLU A O 1
ATOM 2692 N N . GLY A 1 336 ? -10.429 25.814 17.683 1.00 64.88 336 GLY A N 1
ATOM 2693 C CA . GLY A 1 336 ? -11.769 26.221 18.127 1.00 64.88 336 GLY A CA 1
ATOM 2694 C C . GLY A 1 336 ? -12.672 25.090 18.635 1.00 64.88 336 GLY A C 1
ATOM 2695 O O . GLY A 1 336 ? -13.662 25.384 19.308 1.00 64.88 336 GLY A O 1
ATOM 2696 N N . ASP A 1 337 ? -12.316 23.824 18.399 1.00 70.44 337 ASP A N 1
ATOM 2697 C CA . ASP A 1 337 ? -13.012 22.667 18.970 1.00 70.44 337 ASP A CA 1
ATOM 2698 C C . ASP A 1 337 ? -12.526 22.364 20.402 1.00 70.44 337 ASP A C 1
ATOM 2700 O O . ASP A 1 337 ? -11.461 22.810 20.844 1.00 70.44 337 ASP A O 1
ATOM 2704 N N . ALA A 1 338 ? -13.317 21.600 21.164 1.00 72.81 338 ALA A N 1
ATOM 2705 C CA . ALA A 1 338 ? -12.906 21.144 22.491 1.00 72.81 338 ALA A CA 1
ATOM 2706 C C . ALA A 1 338 ? -11.638 20.271 22.382 1.00 72.81 338 ALA A C 1
ATOM 2708 O O . ALA A 1 338 ? -11.593 19.407 21.507 1.00 72.81 338 ALA A O 1
ATOM 2709 N N . PRO A 1 339 ? -10.627 20.463 23.252 1.00 73.19 339 PRO A N 1
ATOM 2710 C CA . PRO A 1 339 ? -9.352 19.764 23.123 1.00 73.19 339 PRO A CA 1
ATOM 2711 C C . PRO A 1 339 ? -9.531 18.244 23.254 1.00 73.19 339 PRO A C 1
ATOM 2713 O O . PRO A 1 339 ? -10.121 17.768 24.226 1.00 73.19 339 PRO A O 1
ATOM 2716 N N . ASP A 1 340 ? -8.986 17.499 22.292 1.00 72.31 340 ASP A N 1
ATOM 2717 C CA . ASP A 1 340 ? -8.980 16.033 22.245 1.00 72.31 340 ASP A CA 1
ATOM 2718 C C . ASP A 1 340 ? -7.537 15.554 22.393 1.00 72.31 340 ASP A C 1
ATOM 2720 O O . ASP A 1 340 ? -6.757 15.580 21.439 1.00 72.31 340 ASP A O 1
ATOM 2724 N N . TYR A 1 341 ? -7.165 15.195 23.622 1.00 76.19 341 TYR A N 1
ATOM 2725 C CA . TYR A 1 341 ? -5.808 14.769 23.942 1.00 76.19 341 TYR A CA 1
ATOM 2726 C C . TYR A 1 341 ? -5.604 13.288 23.629 1.00 76.19 341 TYR A C 1
ATOM 2728 O O . TYR A 1 341 ? -6.342 12.435 24.130 1.00 76.19 341 TYR A O 1
ATOM 2736 N N . VAL A 1 342 ? -4.564 12.999 22.855 1.00 72.75 342 VAL A N 1
ATOM 2737 C CA . VAL A 1 342 ? -4.163 11.657 22.444 1.00 72.75 342 VAL A CA 1
ATOM 2738 C C . VAL A 1 342 ? -2.730 11.378 22.865 1.00 72.75 342 VAL A C 1
ATOM 2740 O O . VAL A 1 342 ? -1.861 12.235 22.729 1.00 72.75 342 VAL A O 1
ATOM 2743 N N . ASP A 1 343 ? -2.488 10.178 23.377 1.00 76.94 343 ASP A N 1
ATOM 2744 C CA . ASP A 1 343 ? -1.165 9.752 23.827 1.00 76.94 343 ASP A CA 1
ATOM 2745 C C . ASP A 1 343 ? -0.398 9.118 22.657 1.00 76.94 343 ASP A C 1
ATOM 2747 O O . ASP A 1 343 ? -0.801 8.078 22.137 1.00 76.94 343 ASP A O 1
ATOM 2751 N N . VAL A 1 344 ? 0.728 9.717 22.269 1.00 73.94 344 VAL A N 1
ATOM 2752 C CA . VAL A 1 344 ? 1.595 9.248 21.179 1.00 73.94 344 VAL A CA 1
ATOM 2753 C C . VAL A 1 344 ? 2.920 8.749 21.737 1.00 73.94 344 VAL A C 1
ATOM 2755 O O . VAL A 1 344 ? 3.502 9.338 22.647 1.00 73.94 344 VAL A O 1
ATOM 2758 N N . LYS A 1 345 ? 3.404 7.631 21.193 1.00 75.75 345 LYS A N 1
ATOM 2759 C CA . LYS A 1 345 ? 4.667 7.001 21.592 1.00 75.75 345 LYS A CA 1
ATOM 2760 C C . LYS A 1 345 ? 5.781 7.455 20.654 1.00 75.75 345 LYS A C 1
ATOM 2762 O O . LYS A 1 345 ? 5.734 7.174 19.462 1.00 75.75 345 LYS A O 1
ATOM 2767 N N . VAL A 1 346 ? 6.791 8.120 21.205 1.00 71.75 346 VAL A N 1
ATOM 2768 C CA . VAL A 1 346 ? 7.963 8.625 20.481 1.00 71.75 346 VAL A CA 1
ATOM 2769 C C . VAL A 1 346 ? 9.182 7.761 20.809 1.00 71.75 346 VAL A C 1
ATOM 2771 O O . VAL A 1 346 ? 9.444 7.435 21.972 1.00 71.75 346 VAL A O 1
ATOM 2774 N N . TYR A 1 347 ? 9.940 7.386 19.777 1.00 70.31 347 TYR A N 1
ATOM 2775 C CA . TYR A 1 347 ? 11.073 6.462 19.863 1.00 70.31 347 TYR A CA 1
ATOM 2776 C C . TYR A 1 347 ? 12.404 7.186 19.578 1.00 70.31 347 TYR A C 1
ATOM 2778 O O . TYR A 1 347 ? 12.517 7.942 18.615 1.00 70.31 347 TYR A O 1
ATOM 2786 N N . ASP A 1 348 ? 13.446 6.955 20.392 1.00 65.81 348 ASP A N 1
ATOM 2787 C CA . ASP A 1 348 ? 14.782 7.536 20.155 1.00 65.81 348 ASP A CA 1
ATOM 2788 C C . ASP A 1 348 ? 15.590 6.693 19.148 1.00 65.81 348 ASP A C 1
ATOM 2790 O O . ASP A 1 348 ? 16.142 5.634 19.466 1.00 65.81 348 ASP A O 1
ATOM 2794 N N . ASN A 1 349 ? 15.715 7.200 17.920 1.00 60.75 349 ASN A N 1
ATOM 2795 C CA . ASN A 1 349 ? 16.398 6.523 16.813 1.00 60.75 349 ASN A CA 1
ATOM 2796 C C . ASN A 1 349 ? 17.943 6.536 16.899 1.00 60.75 349 ASN A C 1
ATOM 2798 O O . ASN A 1 349 ? 18.618 5.928 16.064 1.00 60.75 349 ASN A O 1
ATOM 2802 N N . ARG A 1 350 ? 18.567 7.192 17.892 1.00 59.16 350 ARG A N 1
ATOM 2803 C CA . ARG A 1 350 ? 20.028 7.446 17.881 1.00 59.16 350 ARG A CA 1
ATOM 2804 C C . ARG A 1 350 ? 20.936 6.257 18.222 1.00 59.16 350 ARG A C 1
ATOM 2806 O O . ARG A 1 350 ? 22.155 6.393 18.112 1.00 59.16 350 ARG A O 1
ATOM 2813 N N . ARG A 1 351 ? 20.418 5.097 18.648 1.00 53.25 351 ARG A N 1
ATOM 2814 C CA . ARG A 1 351 ? 21.251 4.090 19.351 1.00 53.25 351 ARG A CA 1
ATOM 2815 C C . ARG A 1 351 ? 21.600 2.791 18.619 1.00 53.25 351 ARG A C 1
ATOM 2817 O O . ARG A 1 351 ? 22.291 1.964 19.211 1.00 53.25 351 ARG A O 1
ATOM 2824 N N . ARG A 1 352 ? 21.190 2.549 17.369 1.00 54.66 352 ARG A N 1
ATOM 2825 C CA . ARG A 1 352 ? 21.309 1.189 16.793 1.00 54.66 352 ARG A CA 1
ATOM 2826 C C . ARG A 1 352 ? 21.822 1.143 15.355 1.00 54.66 352 ARG A C 1
ATOM 2828 O O . ARG A 1 352 ? 21.062 0.919 14.429 1.00 54.66 352 ARG A O 1
ATOM 2835 N N . CYS A 1 353 ? 23.137 1.270 15.176 1.00 53.34 353 CYS A N 1
ATOM 2836 C CA . CYS A 1 353 ? 23.805 0.881 13.917 1.00 53.34 353 CYS A CA 1
ATOM 2837 C C . CYS A 1 353 ? 25.209 0.270 14.086 1.00 53.34 353 CYS A C 1
ATOM 2839 O O . CYS A 1 353 ? 25.781 -0.224 13.119 1.00 53.34 353 CYS A O 1
ATOM 2841 N N . VAL A 1 354 ? 25.778 0.234 15.297 1.00 55.97 354 VAL A N 1
ATOM 2842 C CA . VAL A 1 354 ? 27.179 -0.201 15.483 1.00 55.97 354 VAL A CA 1
ATOM 2843 C C . VAL A 1 354 ? 27.335 -1.733 15.490 1.00 55.97 354 VAL A C 1
ATOM 2845 O O . VAL A 1 354 ? 28.378 -2.248 15.099 1.00 55.97 354 VAL A O 1
ATOM 2848 N N . LEU A 1 355 ? 26.297 -2.489 15.869 1.00 57.91 355 LEU A N 1
ATOM 2849 C CA . LEU A 1 355 ? 26.397 -3.948 16.048 1.00 57.91 355 LEU A CA 1
ATOM 2850 C C . LEU A 1 355 ? 26.221 -4.765 14.753 1.00 57.91 355 LEU A C 1
ATOM 2852 O O . LEU A 1 355 ? 26.750 -5.872 14.657 1.00 57.91 355 LEU A O 1
ATOM 2856 N N . LEU A 1 356 ? 25.542 -4.223 13.734 1.00 59.38 356 LEU A N 1
ATOM 2857 C CA . LEU A 1 356 ? 25.295 -4.926 12.464 1.00 59.38 356 LEU A CA 1
ATOM 2858 C C . LEU A 1 356 ? 26.581 -5.154 11.655 1.00 59.38 356 LEU A C 1
ATOM 2860 O O . LEU A 1 356 ? 26.758 -6.221 11.069 1.00 59.38 356 LEU A O 1
ATOM 2864 N N . PHE A 1 357 ? 27.522 -4.204 11.692 1.00 60.31 357 PHE A N 1
ATOM 2865 C CA . PHE A 1 357 ? 28.823 -4.348 11.028 1.00 60.31 357 PHE A CA 1
ATOM 2866 C C . PHE A 1 357 ? 29.632 -5.539 11.564 1.00 60.31 357 PHE A C 1
ATOM 2868 O O . PHE A 1 357 ? 30.276 -6.248 10.790 1.00 60.31 357 PHE A O 1
ATOM 2875 N N . GLY A 1 358 ? 29.567 -5.794 12.876 1.00 63.38 358 GLY A N 1
ATOM 2876 C CA . GLY A 1 358 ? 30.246 -6.930 13.502 1.00 63.38 358 GLY A CA 1
ATOM 2877 C C . GLY A 1 358 ? 29.665 -8.277 13.068 1.00 63.38 358 GLY A C 1
ATOM 2878 O O . GLY A 1 358 ? 30.415 -9.218 12.820 1.00 63.38 358 GLY A O 1
ATOM 2879 N N . PHE A 1 359 ? 28.342 -8.358 12.909 1.00 69.69 359 PHE A N 1
ATOM 2880 C CA . PHE A 1 359 ? 27.655 -9.592 12.521 1.00 69.69 359 PHE A CA 1
ATOM 2881 C C . PHE A 1 359 ? 27.916 -9.970 11.055 1.00 69.69 359 PHE A C 1
ATOM 2883 O O . PHE A 1 359 ? 28.167 -11.135 10.749 1.00 69.69 359 PHE A O 1
ATOM 2890 N N . VAL A 1 360 ? 27.944 -8.979 10.156 1.00 70.19 360 VAL A N 1
ATOM 2891 C CA . VAL A 1 360 ? 28.279 -9.186 8.736 1.00 70.19 360 VAL A CA 1
ATOM 2892 C C . VAL A 1 360 ? 29.730 -9.652 8.571 1.00 70.19 360 VAL A C 1
ATOM 2894 O O . VAL A 1 360 ? 29.992 -10.576 7.803 1.00 70.19 360 VAL A O 1
ATOM 2897 N N . MET A 1 361 ? 30.670 -9.080 9.334 1.00 68.75 361 MET A N 1
ATOM 2898 C CA . MET A 1 361 ? 32.072 -9.522 9.334 1.00 68.75 361 MET A CA 1
ATOM 2899 C C . MET A 1 361 ? 32.247 -10.947 9.877 1.00 68.75 361 MET A C 1
ATOM 2901 O O . MET A 1 361 ? 33.030 -11.722 9.328 1.00 68.75 361 MET A O 1
ATOM 2905 N N . LEU A 1 362 ? 31.500 -11.322 10.919 1.00 71.94 362 LEU A N 1
ATOM 2906 C CA . LEU A 1 362 ? 31.494 -12.685 11.463 1.00 71.94 362 LEU A CA 1
ATOM 2907 C C . LEU A 1 362 ? 30.956 -13.703 10.451 1.00 71.94 362 LEU A C 1
ATOM 2909 O O . LEU A 1 362 ? 31.553 -14.764 10.276 1.00 71.94 362 LEU A O 1
ATOM 2913 N N . TYR A 1 363 ? 29.885 -13.361 9.735 1.00 70.12 363 TYR A N 1
ATOM 2914 C CA . TYR A 1 363 ? 29.324 -14.221 8.692 1.00 70.12 363 TYR A CA 1
ATOM 2915 C C . TYR A 1 363 ? 30.275 -14.372 7.492 1.00 70.12 363 TYR A C 1
ATOM 2917 O O . TYR A 1 363 ? 30.449 -15.473 6.975 1.00 70.12 363 TYR A O 1
ATOM 2925 N N . ALA A 1 364 ? 30.962 -13.295 7.099 1.00 65.06 364 ALA A N 1
ATOM 2926 C CA . ALA A 1 364 ? 31.985 -13.328 6.052 1.00 65.06 364 ALA A CA 1
ATOM 2927 C C . ALA A 1 364 ? 33.253 -14.107 6.458 1.00 65.06 364 ALA A C 1
ATOM 2929 O O . ALA A 1 364 ? 33.943 -14.640 5.596 1.00 65.06 364 ALA A O 1
ATOM 2930 N N . SER A 1 365 ? 33.552 -14.199 7.759 1.00 62.38 365 SER A N 1
ATOM 2931 C CA . SER A 1 365 ? 34.701 -14.955 8.284 1.00 62.38 365 SER A CA 1
ATOM 2932 C C . SER A 1 365 ? 34.396 -16.448 8.483 1.00 62.38 365 SER A C 1
ATOM 2934 O O . SER A 1 365 ? 35.302 -17.276 8.466 1.00 62.38 365 SER A O 1
ATOM 2936 N N . GLY A 1 366 ? 33.121 -16.816 8.659 1.00 56.12 366 GLY A N 1
ATOM 2937 C CA . GLY A 1 366 ? 32.685 -18.207 8.831 1.00 56.12 366 GLY A CA 1
ATOM 2938 C C . GLY A 1 366 ? 32.711 -19.049 7.550 1.00 56.12 366 GLY A C 1
ATOM 2939 O O . GLY A 1 366 ? 32.685 -20.274 7.625 1.00 56.12 366 GLY A O 1
ATOM 2940 N N . THR A 1 367 ? 32.795 -18.420 6.374 1.00 55.47 367 THR A N 1
ATOM 2941 C CA . THR A 1 367 ? 32.842 -19.105 5.069 1.00 55.47 367 THR A CA 1
ATOM 2942 C C . THR A 1 367 ? 34.264 -19.397 4.579 1.00 55.47 367 THR A C 1
ATOM 2944 O O . THR A 1 367 ? 34.429 -20.073 3.567 1.00 55.47 367 THR A O 1
ATOM 2947 N N . SER A 1 368 ? 35.301 -18.956 5.302 1.00 51.66 368 SER A N 1
ATOM 2948 C CA . SER A 1 368 ? 36.712 -19.186 4.964 1.00 51.66 368 SER A CA 1
ATOM 2949 C C . SER A 1 368 ? 37.362 -20.299 5.800 1.00 51.66 368 SER A C 1
ATOM 2951 O O . SER A 1 368 ? 38.489 -20.137 6.270 1.00 51.66 368 SER A O 1
ATOM 2953 N N . SER A 1 369 ? 36.670 -21.422 6.023 1.00 43.91 369 SER A N 1
ATOM 2954 C CA . SER A 1 369 ? 37.316 -22.647 6.517 1.00 43.91 369 SER A CA 1
ATOM 2955 C C . SER A 1 369 ? 37.782 -23.475 5.311 1.00 43.91 369 SER A C 1
ATOM 2957 O O . SER A 1 369 ? 36.934 -23.940 4.548 1.00 43.91 369 SER A O 1
ATOM 2959 N N . PRO A 1 370 ? 39.099 -23.612 5.071 1.00 49.84 370 PRO A N 1
ATOM 2960 C CA . PRO A 1 370 ? 39.608 -24.421 3.973 1.00 49.84 370 PRO A CA 1
ATOM 2961 C C . PRO A 1 370 ? 39.450 -25.908 4.312 1.00 49.84 370 PRO A C 1
ATOM 2963 O O . PRO A 1 370 ? 39.942 -26.366 5.344 1.00 49.84 370 PRO A O 1
ATOM 2966 N N . SER A 1 371 ? 38.755 -26.636 3.437 1.00 40.53 371 SER A N 1
ATOM 2967 C CA . SER A 1 371 ? 38.807 -28.100 3.336 1.00 40.53 371 SER A CA 1
ATOM 2968 C C . SER A 1 371 ? 40.164 -28.574 2.837 1.00 40.53 371 SER A C 1
ATOM 2970 O O . SER A 1 371 ? 40.629 -27.959 1.845 1.00 40.53 371 SER A O 1
#

Solvent-accessible surface area (backbone atoms only — not comparable to full-atom values): 22528 Å² total; per-residue (Å²): 138,84,83,79,82,79,82,84,78,83,82,78,84,88,83,84,84,80,88,81,72,87,74,84,72,92,82,72,87,79,77,85,86,70,90,71,90,73,69,97,79,73,81,82,77,83,70,54,70,68,53,37,64,74,69,66,55,76,80,79,67,85,50,50,35,39,40,33,34,59,34,59,95,82,67,48,76,66,55,55,53,48,52,51,48,47,53,52,27,34,48,71,45,60,40,46,76,43,76,58,79,75,52,99,87,35,79,53,45,44,47,33,40,31,34,68,54,57,69,60,37,27,52,39,42,51,47,58,51,48,55,58,36,56,81,75,46,62,75,68,60,45,50,64,50,53,71,71,60,62,78,53,49,88,75,57,38,58,22,56,44,52,50,23,50,51,47,40,41,46,35,44,55,86,43,42,73,44,12,30,37,57,67,44,70,94,72,61,67,38,91,51,51,63,49,74,50,70,62,83,60,66,70,56,54,53,47,48,70,73,37,63,69,54,29,79,76,34,75,66,49,36,52,53,50,46,50,51,38,26,36,55,69,18,64,72,57,26,51,50,52,53,48,53,51,53,47,56,62,57,48,48,57,60,48,53,54,52,50,51,52,60,65,45,51,84,80,46,59,72,71,60,47,52,51,50,52,54,52,48,54,49,43,44,62,68,48,48,50,55,48,52,54,55,50,46,57,54,49,51,53,52,49,28,60,75,69,71,35,78,83,61,70,88,80,76,81,75,61,87,86,66,81,78,61,50,79,46,78,41,72,74,42,57,96,90,52,74,82,41,68,32,64,42,80,47,71,79,81,89,81,83,70,76,66,60,62,55,53,55,52,50,57,64,58,68,73,69,70,86,129

Sequence (371 aa):
MDMAIEPEMLMYQETFGMDVSPTIDKDVENIETSITAVSPELECLWLPTLVIHMLNLQPRLEYEFVLILKNAEDITDTEYKQQETILSSILQAGIHVTVMANSRNSTDKIILLLSAPLWLLAREDKLMKMERIIEYHSEEDAKSLGDEYGANAEALTAADRLSAFASILTRPSTDKPPGAGLRGIENNQDPIIHDVFPLHDPSMSDFITSSWYKEALSASTRQLFLLRTKDHFGLRIAFYTAFIRLYCASLSTPCIVGVLLWVLWRHIDYTSYMQAMGIYGLLVALVWAPSVLKRWTRYQYSLLVEWDLLQAKEVEYPNPEFKDFVVETINVANEGDAPDYVDVKVYDNRRRCVLLFGFVMLYASGTSSPS